Protein AF-A0A2D9E9E5-F1 (afdb_monomer)

Sequence (733 aa):
MRLILTALACLINITYVAQCDVYYVTSNASENGLGTQDSPFTLTKAFQEQTENLTIKIAIGNYEMSNSIEITANNLYIEGGYNSEDWSKNSQGGANTIITRTNCCYSTDINQNKFLSAFHAININGFEIHDLSIITENIGGTFWGHQATNYGIYLNGCLDYHIIRTSISTGNGGYGMDGYNGLDGQNGQSGQGGSGGSCNENTGGSGGNGGIGGNSGGAGGQGGYGVENGSYGSNGAGNYYGYSGSGGSGGGGGNGQNGGNGGQGNTGQNGYNGNIGQLGEYYVLGSQGAPGGSGQAGSGGGGGGGGGGQSGWLVLDGTGNGGGGGGGGGNGGNGGGGGTAGGGSFGIYATNNGNYEILDCKINSGEGGQGGQGGQGGQGGQGGQGGAGGTTCLSEVGRGGNGGWGGDGGDGGDGGDGQNGHSFDIVINGIGQDYEDFESLFEQPEVIIYNPACTHLDVIFSSADAYWFDLGEGAETEGLIIENQLATTYSSIGKKDIDKSPYIYNDLIRIICESEFIIQEANACNEFTWINDETYFESGEYEYHEYNEDICPTIYQLNLNIDCPDTWDCFNHECINPENGSGLYETLEDCQNNCNNCNSEYQSGYDAGIASVDITIDNQEAFAAGVASVQCPDCNDDCPGDLDGDYVVATSDLLIFLGQFGNLCDISGCEDADGDGICDDEDNCPFVYNIDQADQDDDGIGDACDGCLVDSDCDDGDPNTVDFCENGECVHY

Solvent-accessible surface area (backbone atoms only — not comparable to full-atom values): 37143 Å² total; per-residue (Å²): 136,86,90,80,90,83,87,83,88,78,87,80,91,71,88,78,76,86,62,60,48,67,35,27,27,33,74,84,38,46,95,82,35,79,21,39,86,94,33,22,14,27,68,72,52,50,53,72,69,56,51,62,42,26,36,37,45,27,22,48,36,69,40,81,31,61,60,57,45,56,53,86,42,36,38,28,39,38,34,35,12,20,40,79,88,78,62,30,39,42,56,29,56,77,46,46,15,30,40,36,23,48,64,84,50,72,47,64,51,99,83,66,49,38,30,42,41,36,32,37,35,62,65,37,41,41,35,36,41,31,37,34,32,39,33,31,46,48,36,49,78,47,95,85,25,48,42,15,27,28,27,26,34,35,38,34,46,29,30,50,32,38,39,30,49,28,36,28,41,21,17,27,10,0,31,21,48,61,19,52,64,22,53,62,19,57,58,14,33,51,13,34,51,13,35,50,20,27,68,73,37,83,48,43,3,47,32,6,51,33,5,58,37,59,26,51,16,10,31,16,3,35,15,4,47,32,47,97,64,22,32,53,11,37,47,15,34,50,37,104,75,13,58,40,4,48,33,6,76,51,32,53,15,31,53,15,31,54,18,51,61,21,54,63,19,51,63,20,52,56,25,47,80,41,49,66,47,60,89,72,56,76,82,41,62,16,35,50,13,35,52,16,32,52,15,33,43,3,30,11,1,0,0,0,0,0,0,0,1,23,61,59,97,79,78,59,33,10,6,0,3,0,0,0,0,0,0,0,0,0,17,24,1,31,24,2,31,27,0,29,17,3,4,27,4,22,13,34,39,35,25,59,52,58,58,69,47,78,41,58,27,47,41,39,37,19,54,31,6,50,28,6,48,36,6,49,33,6,50,33,5,48,35,6,49,34,6,50,26,9,70,44,57,64,93,58,17,8,32,16,5,31,16,6,30,16,6,31,15,6,32,15,6,31,15,5,31,16,14,50,21,54,57,28,18,30,29,52,72,40,46,71,39,81,46,87,43,81,63,60,53,74,74,42,68,56,40,37,31,35,60,57,43,39,52,76,40,69,29,35,37,38,22,97,68,50,92,58,62,44,66,50,91,51,54,45,72,65,89,59,79,56,99,45,31,40,43,28,28,28,72,51,71,45,69,33,39,37,35,44,85,96,46,71,43,72,62,69,41,55,26,38,52,62,60,47,78,47,80,42,82,46,77,34,66,64,61,44,72,47,98,82,78,47,76,44,70,66,55,45,81,46,77,48,76,50,78,48,102,78,50,60,38,41,33,38,37,35,46,34,42,53,65,60,78,97,59,79,57,74,60,95,88,42,47,46,39,85,92,75,77,50,68,48,64,102,48,49,68,65,61,50,66,64,66,71,69,89,81,74,92,80,88,77,89,84,82,88,75,83,80,68,85,74,80,79,77,87,76,87,83,92,83,90,85,88,90,84,90,87,85,88,84,90,87,88,82,92,82,94,87,85,90,76,93,78,84,85,85,82,79,96,84,81,92,74,90,84,79,88,81,88,88,91,75,86,82,62,100,62,60,50,75,48,71,49,82,51,39,44,93,77,37,33,27,47,75,37,67,49,76,79,63,50,44,81,54,73,72,68,41,13,53,76,41,43,63,56,70,76,44,61,88,58,64,94,85,54,58,88,48,88,55,44,77,61,93,88,45,68,54,89,132

Foldseek 3Di:
DDDDDDDDDDDDDDPDDDDAAEFEEEQPADCPFPRDLVGHHHPVVCLVPDEENYEYEYFQDEAEDAAARERDYAQYEYEYQAHSPFRWHKLALVSAQEYEHEQPHWDADPVRATETENYEYELYENYEAYRHEFEYAANDQDPVQFQYAYEDYEAANYENYEYAQYEFEYHEFYAWAAWAAWAAWAAWAEWAEWAFWDLQDQRWIAWTAFTDALATWWTWWTWWWFDAQWGWTCWIDADPAWDTWGTARQAATGEWAEWAEWAEWAEWAAWAQWAFDDAGDDTGFIAWTAWTAWTAWIHWTTWTTWWIAFYDPDTSTTTTIITTTTIHTIHTIHTIGTIAETYAWEHYRYHSYYDYYYYQYHFHTHFFHHTHAWHHWHAWHHWHHWHAIDDPPVVGIYTTHTTHTTHTTHTTHTTHTYHTYYYARDRYNRDGHNDDDDDPSNPDWIWIWHPLAFAPDWTKIATPPLPAKDFDPQWDFPDDDDPRITTTGGQAFAFIWIDRPPDIRGSSTGHHHDAAEAEEEEEDAAWDQDPVRDIDGAFDKDWDWADDPRGHIHIYIYRYHHDDDPDQDQDPNWGADRVPRDDDPVDCVVVPVPVPPPDDDDDDDDDDDDPDPPPPPPDDDDDDDDDDDDDDDDDDDDDDDDPDDDDDDDDPDDDDDDDDDDDPPPPDPAPQQCPLPDGLVRALQSNFRDVPQDQQCPLSHGPRQAQDRHDSVQDPSDSPDRWDDDPNHTDDD

Radius of gyration: 51.2 Å; Cα contacts (8 Å, |Δi|>4): 2427; chains: 1; bounding box: 118×60×166 Å

pLDDT: mean 73.43, std 21.4, range [22.44, 97.5]

Secondary structure (DSSP, 8-state):
---------------------EEEE-TT--TT--SSSSSPBPHHHHHHS--TT-EEEEESEEEEESS-EEE-SSS-EEEEEE-TTT--EE--TTS-EEEEE-TT--EE-TT--EEEEEEEEES-BS-EEESEEEEE----SSTTTTTPEEEEEEEES-BSEEEES-EEEPPPPPPPPPPPPPPPPPPPPPPPPPPPPPSSSS-PPPPPPPPPSSSPPPPPPPPPP-STT-PPPPPPPPBTTBPPPPPPSSSPPPPPPPPPPPPPPPPPPPPPPPBS--TTS--BPPPPPPPPPPPPPPPPPPPPPPPPPP-SSS---PPPPPPPPPPPPPPPPPPPPPPPPPPPEEEEEEES--SEEEES-EEE--PPPPPPPPPPPPPPPPPPPPPPPP-TTTTTSPPPPPPPPPPPPPPPPPPPPPPPPPEEEEEETTEEE--B--S-GGGSPPEEEESTT-SSSEEEEEETTGGG-B--TTEE-----BTTEEEEEESS-EEEEEEETTEEEEEEEEE----EEEEEEEEESS-EE-TTS-EE-S-EEEEEEEEETTEEEEEEEEEEEE---SS--EETTEEB-TTTS-BS-S-HHHHHHHSTT--S------------------S--------------------------------S-----------S--SS----SS-SSS-TTT-SSTTS--TT---SSSSSS-TTT-S-TT-TTS--S-TTS--EESSSSEE--

Structure (mmCIF, N/CA/C/O backbone):
data_AF-A0A2D9E9E5-F1
#
_entry.id   AF-A0A2D9E9E5-F1
#
loop_
_atom_site.group_PDB
_atom_site.id
_atom_site.type_symbol
_atom_site.label_atom_id
_atom_site.label_alt_id
_atom_site.label_comp_id
_atom_site.label_asym_id
_atom_site.label_entity_id
_atom_site.label_seq_id
_atom_site.pdbx_PDB_ins_code
_atom_site.Cartn_x
_atom_site.Cartn_y
_atom_site.Cartn_z
_atom_site.occupancy
_atom_site.B_iso_or_equiv
_atom_site.auth_seq_id
_atom_site.auth_comp_id
_atom_site.auth_asym_id
_atom_site.auth_atom_id
_atom_site.pdbx_PDB_model_num
ATOM 1 N N . MET A 1 1 ? 23.585 7.004 55.311 1.00 31.83 1 MET A N 1
ATOM 2 C CA . MET A 1 1 ? 24.129 6.937 53.932 1.00 31.83 1 MET A CA 1
ATOM 3 C C . MET A 1 1 ? 23.613 5.624 53.344 1.00 31.83 1 MET A C 1
ATOM 5 O O . MET A 1 1 ? 24.138 4.596 53.725 1.00 31.83 1 MET A O 1
ATOM 9 N N . ARG A 1 2 ? 22.377 5.560 52.830 1.00 28.72 2 ARG A N 1
ATOM 10 C CA . ARG A 1 2 ? 21.884 5.954 51.487 1.00 28.72 2 ARG A CA 1
ATOM 11 C C . ARG A 1 2 ? 22.515 5.124 50.340 1.00 28.72 2 ARG A C 1
ATOM 13 O O . ARG A 1 2 ? 23.730 5.195 50.187 1.00 28.72 2 ARG A O 1
ATOM 20 N N . LEU A 1 3 ? 21.623 4.515 49.533 1.00 27.69 3 LEU A N 1
ATOM 21 C CA . LEU A 1 3 ? 21.720 3.936 48.166 1.00 27.69 3 LEU A CA 1
ATOM 22 C C . LEU A 1 3 ? 22.034 2.426 47.986 1.00 27.69 3 LEU A C 1
ATOM 24 O O . LEU A 1 3 ? 23.015 1.966 48.552 1.00 27.69 3 LEU A O 1
ATOM 28 N N . ILE A 1 4 ? 21.365 1.628 47.123 1.00 28.64 4 ILE A N 1
ATOM 29 C CA . ILE A 1 4 ? 20.114 1.739 46.317 1.00 28.64 4 ILE A CA 1
ATOM 30 C C . ILE A 1 4 ? 19.798 0.360 45.657 1.00 28.64 4 ILE A C 1
ATOM 32 O O . ILE A 1 4 ? 20.730 -0.312 45.225 1.00 28.64 4 ILE A O 1
ATOM 36 N N . LEU A 1 5 ? 18.505 -0.009 45.586 1.00 28.89 5 LEU A N 1
ATOM 37 C CA . LEU A 1 5 ? 17.760 -0.752 44.533 1.00 28.89 5 LEU A CA 1
ATOM 38 C C . LEU A 1 5 ? 18.484 -1.701 43.538 1.00 28.89 5 LEU A C 1
ATOM 40 O O . LEU A 1 5 ? 19.348 -1.287 42.768 1.00 28.89 5 LEU A O 1
ATOM 44 N N . THR A 1 6 ? 17.945 -2.919 43.381 1.00 25.70 6 THR A N 1
ATOM 45 C CA . THR A 1 6 ? 17.481 -3.458 42.078 1.00 25.70 6 THR A CA 1
ATOM 46 C C . THR A 1 6 ? 16.578 -4.678 42.296 1.00 25.70 6 THR A C 1
ATOM 48 O O . THR A 1 6 ? 16.969 -5.646 42.943 1.00 25.70 6 THR A O 1
ATOM 51 N N . ALA A 1 7 ? 15.354 -4.572 41.778 1.00 26.97 7 ALA A N 1
ATOM 52 C CA . ALA A 1 7 ? 14.270 -5.541 41.843 1.00 26.97 7 ALA A CA 1
ATOM 53 C C . ALA A 1 7 ? 14.575 -6.825 41.056 1.00 26.97 7 ALA A C 1
ATOM 55 O O . ALA A 1 7 ? 15.127 -6.778 39.955 1.00 26.97 7 ALA A O 1
ATOM 56 N N . LEU A 1 8 ? 14.162 -7.961 41.618 1.00 26.59 8 LEU A N 1
ATOM 57 C CA . LEU A 1 8 ? 14.111 -9.259 40.957 1.00 26.59 8 LEU A CA 1
ATOM 58 C C . LEU A 1 8 ? 12.633 -9.674 40.889 1.00 26.59 8 LEU A C 1
ATOM 60 O O . LEU A 1 8 ? 12.138 -10.365 41.771 1.00 26.59 8 LEU A O 1
ATOM 64 N N . ALA A 1 9 ? 11.918 -9.205 39.868 1.00 28.53 9 ALA A N 1
ATOM 65 C CA . ALA A 1 9 ? 10.614 -9.752 39.513 1.00 28.53 9 ALA A CA 1
ATOM 66 C C . ALA A 1 9 ? 10.850 -11.043 38.718 1.00 28.53 9 ALA A C 1
ATOM 68 O O . ALA A 1 9 ? 11.430 -10.998 37.631 1.00 28.53 9 ALA A O 1
ATOM 69 N N . CYS A 1 10 ? 10.472 -12.198 39.273 1.00 24.55 10 CYS A N 1
ATOM 70 C CA . CYS A 1 10 ? 10.403 -13.440 38.509 1.00 24.55 10 CYS A CA 1
ATOM 71 C C . CYS A 1 10 ? 9.454 -14.469 39.151 1.00 24.55 10 CYS A C 1
ATOM 73 O O . CYS A 1 10 ? 9.794 -15.088 40.156 1.00 24.55 10 CYS A O 1
ATOM 75 N N . LEU A 1 11 ? 8.334 -14.679 38.450 1.00 30.98 11 LEU A N 1
ATOM 76 C CA . LEU A 1 11 ? 7.566 -15.921 38.291 1.00 30.98 11 LEU A CA 1
ATOM 77 C C . LEU A 1 11 ? 6.838 -16.501 39.513 1.00 30.98 11 LEU A C 1
ATOM 79 O O . LEU A 1 11 ? 7.327 -17.420 40.170 1.00 30.98 11 LEU A O 1
ATOM 83 N N . ILE A 1 12 ? 5.568 -16.113 39.644 1.00 27.91 12 ILE A N 1
ATOM 84 C CA . ILE A 1 12 ? 4.503 -17.030 40.059 1.00 27.91 12 ILE A CA 1
ATOM 85 C C . ILE A 1 12 ? 3.534 -17.142 38.874 1.00 27.91 12 ILE A C 1
ATOM 87 O O . ILE A 1 12 ? 2.956 -16.154 38.437 1.00 27.91 12 ILE A O 1
ATOM 91 N N . ASN A 1 13 ? 3.424 -18.348 38.311 1.00 33.28 13 ASN A N 1
ATOM 92 C CA . ASN A 1 13 ? 2.362 -18.707 37.373 1.00 33.28 13 ASN A CA 1
ATOM 93 C C . ASN A 1 13 ? 1.079 -18.886 38.185 1.00 33.28 13 ASN A C 1
ATOM 95 O O . ASN A 1 13 ? 0.866 -19.958 38.753 1.00 33.28 13 ASN A O 1
ATOM 99 N N . ILE A 1 14 ? 0.252 -17.848 38.233 1.00 29.39 14 ILE A N 1
ATOM 100 C CA . ILE A 1 14 ? -1.163 -17.978 38.569 1.00 29.39 14 ILE A CA 1
ATOM 101 C C . ILE A 1 14 ? -1.898 -18.039 37.232 1.00 29.39 14 ILE A C 1
ATOM 103 O O . ILE A 1 14 ? -1.732 -17.177 36.373 1.00 29.39 14 ILE A O 1
ATOM 107 N N . THR A 1 15 ? -2.637 -19.119 37.009 1.00 28.23 15 THR A N 1
ATOM 108 C CA . THR A 1 15 ? -3.608 -19.208 35.918 1.00 28.23 15 THR A CA 1
ATOM 109 C C . THR A 1 15 ? -4.726 -18.211 36.205 1.00 28.23 15 THR A C 1
ATOM 111 O O . THR A 1 15 ? -5.599 -18.507 37.015 1.00 28.23 15 THR A O 1
ATOM 114 N N . TYR A 1 16 ? -4.659 -17.037 35.577 1.00 33.91 16 TYR A N 1
ATOM 115 C CA . TYR A 1 16 ? -5.728 -16.041 35.581 1.00 33.91 16 TYR A CA 1
ATOM 116 C C . TYR A 1 16 ? -6.929 -16.573 34.790 1.00 33.91 16 TYR A C 1
ATOM 118 O O . TYR A 1 16 ? -6.786 -17.009 33.644 1.00 33.91 16 TYR A O 1
ATOM 126 N N . VAL A 1 17 ? -8.107 -16.542 35.409 1.00 32.53 17 VAL A N 1
ATOM 127 C CA . VAL A 1 17 ? -9.390 -16.542 34.697 1.00 32.53 17 VAL A CA 1
ATOM 128 C C . VAL A 1 17 ? -9.656 -15.085 34.304 1.00 32.53 17 VAL A C 1
ATOM 130 O O . VAL A 1 17 ? -9.368 -14.183 35.082 1.00 32.53 17 VAL A O 1
ATOM 133 N N . ALA A 1 18 ? -10.079 -14.871 33.058 1.00 33.50 18 ALA A N 1
ATOM 134 C CA . ALA A 1 18 ? -10.073 -13.590 32.356 1.00 33.50 18 ALA A CA 1
ATOM 135 C C . ALA A 1 18 ? -10.757 -12.444 33.126 1.00 33.50 18 ALA A C 1
ATOM 137 O O . ALA A 1 18 ? -11.973 -12.448 33.301 1.00 33.50 18 ALA A O 1
ATOM 138 N N . GLN A 1 19 ? -9.970 -11.438 33.510 1.00 40.06 19 GLN A N 1
ATOM 139 C CA . GLN A 1 19 ? -10.468 -10.104 33.827 1.00 40.06 19 GLN A CA 1
ATOM 140 C C . GLN A 1 19 ? -10.764 -9.393 32.499 1.00 40.06 19 GLN A C 1
ATOM 142 O O . GLN A 1 19 ? -9.934 -9.408 31.588 1.00 40.06 19 GLN A O 1
ATOM 147 N N . CYS A 1 20 ? -11.967 -8.833 32.353 1.00 52.66 20 CYS A N 1
ATOM 148 C CA . CYS A 1 20 ? -12.297 -7.952 31.234 1.00 52.66 20 CYS A CA 1
ATOM 149 C C . CYS A 1 20 ? -11.729 -6.566 31.547 1.00 52.66 20 CYS A C 1
ATOM 151 O O . CYS A 1 20 ? -12.440 -5.712 32.068 1.00 52.66 20 CYS A O 1
ATOM 153 N N . ASP A 1 21 ? -10.447 -6.346 31.264 1.00 72.31 21 ASP A N 1
ATOM 154 C CA . ASP A 1 21 ? -9.873 -5.008 31.388 1.00 72.31 21 ASP A CA 1
ATOM 155 C C . ASP A 1 21 ? -10.579 -4.062 30.402 1.00 72.31 21 ASP A C 1
ATOM 157 O O . ASP A 1 21 ? -10.918 -4.445 29.274 1.00 72.31 21 ASP A O 1
ATOM 161 N N . VAL A 1 22 ? -10.815 -2.817 30.821 1.00 83.31 22 VAL A N 1
ATOM 162 C CA . VAL A 1 22 ? -11.409 -1.776 29.977 1.00 83.31 22 VAL A CA 1
ATOM 163 C C . VAL A 1 22 ? -10.464 -0.590 29.904 1.00 83.31 22 VAL A C 1
ATOM 165 O O . VAL A 1 22 ? -10.146 0.020 30.921 1.00 83.31 22 VAL A O 1
ATOM 168 N N . TYR A 1 23 ? -10.048 -0.230 28.692 1.00 91.25 23 TYR A N 1
ATOM 169 C CA . TYR A 1 23 ? -9.314 1.001 28.428 1.00 91.25 23 TYR A CA 1
ATOM 170 C C . TYR A 1 23 ? -10.216 2.051 27.810 1.00 91.25 23 TYR A C 1
ATOM 172 O O . TYR A 1 23 ? -10.838 1.844 26.769 1.00 91.25 23 TYR A O 1
ATOM 180 N N . TYR A 1 24 ? -10.206 3.215 28.436 1.00 91.56 24 TYR A N 1
ATOM 181 C CA . TYR A 1 24 ? -10.897 4.409 27.994 1.00 91.56 24 TYR A CA 1
ATOM 182 C C . TYR A 1 24 ? -9.935 5.293 27.196 1.00 91.56 24 TYR A C 1
ATOM 184 O O . TYR A 1 24 ? -8.841 5.613 27.665 1.00 91.56 24 TYR A O 1
ATOM 192 N N . VAL A 1 25 ? -10.311 5.677 25.973 1.00 95.56 25 VAL A N 1
ATOM 193 C CA . VAL A 1 25 ? -9.451 6.427 25.039 1.00 95.56 25 VAL A CA 1
ATOM 194 C C . VAL A 1 25 ? -10.126 7.714 24.575 1.00 95.56 25 VAL A C 1
ATOM 196 O O . VAL A 1 25 ? -11.270 7.688 24.136 1.00 95.56 25 VAL A O 1
ATOM 199 N N . THR A 1 26 ? -9.406 8.840 24.603 1.00 94.81 26 THR A N 1
ATOM 200 C CA . THR A 1 26 ? -9.879 10.123 24.043 1.00 94.81 26 THR A CA 1
ATOM 201 C C . THR A 1 26 ? -8.781 10.855 23.270 1.00 94.81 26 THR A C 1
ATOM 203 O O . THR A 1 26 ? -7.588 10.695 23.541 1.00 94.81 26 THR A O 1
ATOM 206 N N . SER A 1 27 ? -9.158 11.683 22.290 1.00 91.44 27 SER A N 1
ATOM 207 C CA . SER A 1 27 ? -8.209 12.428 21.448 1.00 91.44 27 SER A CA 1
ATOM 208 C C . SER A 1 27 ? -7.442 13.510 22.217 1.00 91.44 27 SER A C 1
ATOM 210 O O . SER A 1 27 ? -6.390 13.954 21.765 1.00 91.44 27 SER A O 1
ATOM 212 N N . ASN A 1 28 ? -7.961 13.928 23.376 1.00 87.38 28 ASN A N 1
ATOM 213 C CA . ASN A 1 28 ? -7.371 14.964 24.231 1.00 87.38 28 ASN A CA 1
ATOM 214 C C . ASN A 1 28 ? -6.625 14.388 25.450 1.00 87.38 28 ASN A C 1
ATOM 216 O O . ASN A 1 28 ? -6.268 15.138 26.358 1.00 87.38 28 ASN A O 1
ATOM 220 N N . ALA A 1 29 ? -6.416 13.069 25.491 1.00 89.25 29 ALA A N 1
ATOM 221 C CA . ALA A 1 29 ? -5.783 12.390 26.612 1.00 89.25 29 ALA A CA 1
ATOM 222 C C . ALA A 1 29 ? -4.324 12.822 26.822 1.00 89.25 29 ALA A C 1
ATOM 224 O O . ALA A 1 29 ? -3.597 13.156 25.884 1.00 89.25 29 ALA A O 1
ATOM 225 N N . SER A 1 30 ? -3.878 12.745 28.075 1.00 85.56 30 SER A N 1
ATOM 226 C CA . SER A 1 30 ? -2.468 12.895 28.434 1.00 85.56 30 SER A CA 1
ATOM 227 C C . SER A 1 30 ? -1.677 11.644 28.044 1.00 85.56 30 SER A C 1
ATOM 229 O O . SER A 1 30 ? -2.156 10.521 28.197 1.00 85.56 30 SER A O 1
ATOM 231 N N . GLU A 1 31 ? -0.416 11.805 27.634 1.00 83.44 31 GLU A N 1
ATOM 232 C CA . GLU A 1 31 ? 0.503 10.670 27.433 1.00 83.44 31 GLU A CA 1
ATOM 233 C C . GLU A 1 31 ? 0.717 9.857 28.731 1.00 83.44 31 GLU A C 1
ATOM 235 O O . GLU A 1 31 ? 1.024 8.664 28.693 1.00 83.44 31 GLU A O 1
ATOM 240 N N . ASN A 1 32 ? 0.476 10.475 29.892 1.00 80.62 32 ASN A N 1
ATOM 241 C CA . ASN A 1 32 ? 0.545 9.834 31.207 1.00 80.62 32 ASN A CA 1
ATOM 242 C C . ASN A 1 32 ? -0.816 9.334 31.724 1.00 80.62 32 ASN A C 1
ATOM 244 O O . ASN A 1 32 ? -0.910 9.032 32.909 1.00 80.62 32 ASN A O 1
ATOM 248 N N . GLY A 1 33 ? -1.855 9.264 30.880 1.00 80.25 33 GLY A N 1
ATOM 249 C CA . GLY A 1 33 ? -3.152 8.690 31.268 1.00 80.25 33 GLY A CA 1
ATOM 250 C C . GLY A 1 33 ? -3.003 7.276 31.836 1.00 80.25 33 GLY A C 1
ATOM 251 O O . GLY A 1 33 ? -1.999 6.621 31.545 1.00 80.25 33 GLY A O 1
ATOM 252 N N . LEU A 1 34 ? -3.965 6.828 32.642 1.00 80.38 34 LEU A N 1
ATOM 253 C CA . LEU A 1 34 ? -3.979 5.508 33.293 1.00 80.38 34 LEU A CA 1
ATOM 254 C C . LEU A 1 34 ? -4.945 4.510 32.630 1.00 80.38 34 LEU A C 1
ATOM 256 O O . LEU A 1 34 ? -4.982 3.356 33.031 1.00 80.38 34 LEU A O 1
ATOM 260 N N . GLY A 1 35 ? -5.716 4.947 31.631 1.00 81.81 35 GLY A N 1
ATOM 261 C CA . GLY A 1 35 ? -6.678 4.113 30.911 1.00 81.81 35 GLY A CA 1
ATOM 262 C C . GLY A 1 35 ? -8.062 4.045 31.557 1.00 81.81 35 GLY A C 1
ATOM 263 O O . GLY A 1 35 ? -8.907 3.315 31.053 1.00 81.81 35 GLY A O 1
ATOM 264 N N . THR A 1 36 ? -8.316 4.813 32.622 1.00 84.94 36 THR A N 1
ATOM 265 C CA . THR A 1 36 ? -9.614 4.899 33.319 1.00 84.94 36 THR A CA 1
ATOM 266 C C . THR A 1 36 ? -10.511 5.989 32.722 1.00 84.94 36 THR A C 1
ATOM 268 O O . THR A 1 36 ? -10.037 6.819 31.946 1.00 84.94 36 THR A O 1
ATOM 271 N N . GLN A 1 37 ? -11.794 6.033 33.102 1.00 84.50 37 GLN A N 1
ATOM 272 C CA . GLN A 1 37 ? -12.724 7.083 32.654 1.00 84.50 37 GLN A CA 1
ATOM 273 C C . GLN A 1 37 ? -12.221 8.500 32.984 1.00 84.50 37 GLN A C 1
ATOM 275 O O . GLN A 1 37 ? -12.270 9.379 32.123 1.00 84.50 37 GLN A O 1
ATOM 280 N N . ASP A 1 38 ? -11.669 8.695 34.188 1.00 82.75 38 ASP A N 1
ATOM 281 C CA . ASP A 1 38 ? -11.130 9.982 34.658 1.00 82.75 38 ASP A CA 1
ATOM 282 C C . ASP A 1 38 ? -9.725 10.297 34.121 1.00 82.75 38 ASP A C 1
ATOM 284 O O . ASP A 1 38 ? -9.292 11.451 34.088 1.00 82.75 38 ASP A O 1
ATOM 288 N N . SER A 1 39 ? -8.978 9.268 33.713 1.00 84.06 39 SER A N 1
ATOM 289 C CA . SER A 1 39 ? -7.605 9.385 33.215 1.00 84.06 39 SER A CA 1
ATOM 290 C C . SER A 1 39 ? -7.411 8.541 31.951 1.00 84.06 39 SER A C 1
ATOM 292 O O . SER A 1 39 ? -6.643 7.572 31.958 1.00 84.06 39 SER A O 1
ATOM 294 N N . PRO A 1 40 ? -8.092 8.887 30.846 1.00 91.69 40 PRO A N 1
ATOM 295 C CA . PRO A 1 40 ? -8.099 8.073 29.638 1.00 91.69 40 PRO A CA 1
ATOM 296 C C . PRO A 1 40 ? -6.729 8.041 28.951 1.00 91.69 40 PRO A C 1
ATOM 298 O O . PRO A 1 40 ? -5.913 8.960 29.073 1.00 91.69 40 PRO A O 1
ATOM 301 N N . PHE A 1 41 ? -6.478 6.981 28.187 1.00 93.81 41 PHE A N 1
ATOM 302 C CA . PHE A 1 41 ? -5.295 6.838 27.347 1.00 93.81 41 PHE A CA 1
ATOM 303 C C . PHE A 1 41 ? -5.402 7.631 26.040 1.00 93.81 41 PHE A C 1
ATOM 305 O O . PHE A 1 41 ? -6.482 7.902 25.511 1.00 93.81 41 PHE A O 1
ATOM 312 N N . THR A 1 42 ? -4.239 7.948 25.462 1.00 94.62 42 THR A N 1
ATOM 313 C CA . THR A 1 42 ? -4.159 8.250 24.027 1.00 94.62 42 THR A CA 1
ATOM 314 C C . THR A 1 42 ? -4.321 6.956 23.229 1.00 94.62 42 THR A C 1
ATOM 316 O O . THR A 1 42 ? -3.946 5.881 23.699 1.00 94.62 42 THR A O 1
ATOM 319 N N . LEU A 1 43 ? -4.807 7.056 21.990 1.00 94.12 43 LEU A N 1
ATOM 320 C CA . LEU A 1 43 ? -4.999 5.889 21.120 1.00 94.12 43 LEU A CA 1
ATOM 321 C C . LEU A 1 43 ? -3.711 5.067 20.960 1.00 94.12 43 LEU A C 1
ATOM 323 O O . LEU A 1 43 ? -3.716 3.855 21.134 1.00 94.12 43 LEU A O 1
ATOM 327 N N . THR A 1 44 ? -2.580 5.734 20.717 1.00 91.94 44 THR A N 1
ATOM 328 C CA . THR A 1 44 ? -1.270 5.077 20.601 1.00 91.94 44 THR A CA 1
ATOM 329 C C . THR A 1 44 ? -0.900 4.297 21.860 1.00 91.94 44 THR A C 1
ATOM 331 O O . THR A 1 44 ? -0.388 3.187 21.751 1.00 91.94 44 THR A O 1
ATOM 334 N N . LYS A 1 45 ? -1.146 4.865 23.046 1.00 92.19 45 LYS A N 1
ATOM 335 C CA . LYS A 1 45 ? -0.788 4.226 24.314 1.00 92.19 45 LYS A CA 1
ATOM 336 C C . LYS A 1 45 ? -1.644 2.989 24.586 1.00 92.19 45 LYS A C 1
ATOM 338 O O . LYS A 1 45 ? -1.086 1.952 24.922 1.00 92.19 45 LYS A O 1
ATOM 343 N N . ALA A 1 46 ? -2.952 3.063 24.334 1.00 93.88 46 ALA A N 1
ATOM 344 C CA . ALA A 1 46 ? -3.857 1.925 24.511 1.00 93.88 46 ALA A CA 1
ATOM 345 C C . ALA A 1 46 ? -3.414 0.693 23.699 1.00 93.88 46 ALA A C 1
ATOM 347 O O . ALA A 1 46 ? -3.421 -0.421 24.210 1.00 93.88 46 ALA A O 1
ATOM 348 N N . PHE A 1 47 ? -2.942 0.892 22.463 1.00 94.25 47 PHE A N 1
ATOM 349 C CA . PHE A 1 47 ? -2.413 -0.201 21.637 1.00 94.25 47 PHE A CA 1
ATOM 350 C C . PHE A 1 47 ? -0.962 -0.592 21.963 1.00 94.25 47 PHE A C 1
ATOM 352 O O . PHE A 1 47 ? -0.521 -1.670 21.576 1.00 94.25 47 PHE A O 1
ATOM 359 N N . GLN A 1 48 ? -0.199 0.234 22.679 1.00 92.50 48 GLN A N 1
ATOM 360 C CA . GLN A 1 48 ? 1.124 -0.153 23.185 1.00 92.50 48 GLN A CA 1
ATOM 361 C C . GLN A 1 48 ? 1.038 -1.012 24.449 1.00 92.50 48 GLN A C 1
ATOM 363 O O . GLN A 1 48 ? 1.898 -1.867 24.651 1.00 92.50 48 GLN A O 1
ATOM 368 N N . GLU A 1 49 ? 0.018 -0.782 25.276 1.00 89.94 49 GLU A N 1
ATOM 369 C CA . GLU A 1 49 ? -0.185 -1.456 26.564 1.00 89.94 49 GLU A CA 1
ATOM 370 C C . GLU A 1 49 ? -1.248 -2.568 26.498 1.00 89.94 49 GLU A C 1
ATOM 372 O O . GLU A 1 49 ? -1.610 -3.126 27.524 1.00 89.94 49 GLU A O 1
ATOM 377 N N . GLN A 1 50 ? -1.725 -2.925 25.298 1.00 90.31 50 GLN A N 1
ATOM 378 C CA . GLN A 1 50 ? -2.776 -3.931 25.113 1.00 90.31 50 GLN A CA 1
ATOM 379 C C . GLN A 1 50 ? -2.436 -5.296 25.744 1.00 90.31 50 GLN A C 1
ATOM 381 O O . GLN A 1 50 ? -1.334 -5.829 25.574 1.00 90.31 50 GLN A O 1
ATOM 386 N N . THR A 1 51 ? -3.427 -5.888 26.408 1.00 87.81 51 THR A N 1
ATOM 387 C CA . THR A 1 51 ? -3.406 -7.229 27.008 1.00 87.81 51 THR A CA 1
ATOM 388 C C . THR A 1 51 ? -4.460 -8.127 26.348 1.00 87.81 51 THR A C 1
ATOM 390 O O . THR A 1 51 ? -5.268 -7.668 25.539 1.00 87.81 51 THR A O 1
ATOM 393 N N . GLU A 1 52 ? -4.420 -9.435 26.616 1.00 85.75 52 GLU A N 1
ATOM 394 C CA . GLU A 1 52 ? -5.449 -10.355 26.109 1.00 85.75 52 GLU A CA 1
ATOM 395 C C . GLU A 1 52 ? -6.781 -10.153 26.847 1.00 85.75 52 GLU A C 1
ATOM 397 O O . GLU A 1 52 ? -6.780 -9.908 28.048 1.00 85.75 52 GLU A O 1
ATOM 402 N N . ASN A 1 53 ? -7.912 -10.343 26.155 1.00 81.38 53 ASN A N 1
ATOM 403 C CA . ASN A 1 53 ? -9.273 -10.162 26.702 1.00 81.38 53 ASN A CA 1
ATOM 404 C C . ASN A 1 53 ? -9.611 -8.712 27.109 1.00 81.38 53 ASN A C 1
ATOM 406 O O . ASN A 1 53 ? -10.427 -8.479 27.998 1.00 81.38 53 ASN A O 1
ATOM 410 N N . LEU A 1 54 ? -8.999 -7.739 26.437 1.00 84.75 54 LEU A N 1
ATOM 411 C CA . LEU A 1 54 ? -9.155 -6.312 26.702 1.00 84.75 54 LEU A CA 1
ATOM 412 C C . LEU A 1 54 ? -10.284 -5.693 25.857 1.00 84.75 54 LEU A C 1
ATOM 414 O O . LEU A 1 54 ? -10.437 -5.992 24.669 1.00 84.75 54 LEU A O 1
ATOM 418 N N . THR A 1 55 ? -11.036 -4.767 26.450 1.00 87.62 55 THR A N 1
ATOM 419 C CA . THR A 1 55 ? -11.992 -3.901 25.745 1.00 87.62 55 THR A CA 1
ATOM 420 C C . THR A 1 55 ? -11.450 -2.476 25.680 1.00 87.62 55 THR A C 1
ATOM 422 O O . THR A 1 55 ? -11.135 -1.880 26.702 1.00 87.62 55 THR A O 1
ATOM 425 N N . ILE A 1 56 ? -11.348 -1.898 24.487 1.00 92.38 56 ILE A N 1
ATOM 426 C CA . ILE A 1 56 ? -10.905 -0.522 24.261 1.00 92.38 56 ILE A CA 1
ATOM 427 C C . ILE A 1 56 ? -12.110 0.304 23.807 1.00 92.38 56 ILE A C 1
ATOM 429 O O . ILE A 1 56 ? -12.556 0.187 22.665 1.00 92.38 56 ILE A O 1
ATOM 433 N N . LYS A 1 57 ? -12.600 1.171 24.695 1.00 91.38 57 LYS A N 1
ATOM 434 C CA . LYS A 1 57 ? -13.687 2.123 24.447 1.00 91.38 57 LYS A CA 1
ATOM 435 C C . LYS A 1 57 ? -13.097 3.455 23.990 1.00 91.38 57 LYS A C 1
ATOM 437 O O . LYS A 1 57 ? -12.359 4.111 24.729 1.00 91.38 57 LYS A O 1
ATOM 442 N N . ILE A 1 58 ? -13.404 3.867 22.765 1.00 94.12 58 ILE A N 1
ATOM 443 C CA . ILE A 1 58 ? -12.825 5.052 22.131 1.00 94.12 58 ILE A CA 1
ATOM 444 C C . ILE A 1 58 ? -13.883 6.140 21.992 1.00 94.12 58 ILE A C 1
ATOM 446 O O . ILE A 1 58 ? -14.879 5.992 21.277 1.00 94.12 58 ILE A O 1
ATOM 450 N N . ALA A 1 59 ? -13.619 7.276 22.630 1.00 93.50 59 ALA A N 1
ATOM 451 C CA . ALA A 1 59 ? -14.494 8.426 22.571 1.00 93.50 59 ALA A CA 1
ATOM 452 C C . ALA A 1 59 ? -14.587 9.016 21.156 1.00 93.50 59 ALA A C 1
ATOM 454 O O . ALA A 1 59 ? -13.631 8.976 20.374 1.00 93.50 59 ALA A O 1
ATOM 455 N N . ILE A 1 60 ? -15.729 9.618 20.849 1.00 91.69 60 ILE A N 1
ATOM 456 C CA . ILE A 1 60 ? -15.995 10.366 19.624 1.00 91.69 60 ILE A CA 1
ATOM 457 C C . ILE A 1 60 ? -14.957 11.481 19.502 1.00 91.69 60 ILE A C 1
ATOM 459 O O . ILE A 1 60 ? -14.727 12.260 20.427 1.00 91.69 60 ILE A O 1
ATOM 463 N N . GLY A 1 61 ? -14.316 11.569 18.342 1.00 92.12 61 GLY A N 1
ATOM 464 C CA . GLY A 1 61 ? -13.220 12.503 18.133 1.00 92.12 61 GLY A CA 1
ATOM 465 C C . GLY A 1 61 ? -12.407 12.179 16.890 1.00 92.12 61 GLY A C 1
ATOM 466 O O . GLY A 1 61 ? -12.653 11.191 16.200 1.00 92.12 61 GLY A O 1
ATOM 467 N N . ASN A 1 62 ? -11.421 13.031 16.612 1.00 93.06 62 ASN A N 1
ATOM 468 C CA . ASN A 1 62 ? -10.476 12.831 15.518 1.00 93.06 62 ASN A CA 1
ATOM 469 C C . ASN A 1 62 ? -9.125 12.399 16.084 1.00 93.06 62 ASN A C 1
ATOM 471 O O . ASN A 1 62 ? -8.528 13.108 16.894 1.00 93.06 62 ASN A O 1
ATOM 475 N N . TYR A 1 63 ? -8.631 11.263 15.611 1.00 95.12 63 TYR A N 1
ATOM 476 C CA . TYR A 1 63 ? -7.381 10.652 16.029 1.00 95.12 63 TYR A CA 1
ATOM 477 C C . TYR A 1 63 ? -6.453 10.566 14.827 1.00 95.12 63 TYR A C 1
ATOM 479 O O . TYR A 1 63 ? -6.670 9.773 13.912 1.00 95.12 63 TYR A O 1
ATOM 487 N N . GLU A 1 64 ? -5.409 11.386 14.814 1.00 93.12 64 GLU A N 1
ATOM 488 C CA . GLU A 1 64 ? -4.392 11.334 13.768 1.00 93.12 64 GLU A CA 1
ATOM 489 C C . GLU A 1 64 ? -3.227 10.444 14.189 1.00 93.12 64 GLU A C 1
ATOM 491 O O . GLU A 1 64 ? -2.674 10.579 15.282 1.00 93.12 64 GLU A O 1
ATOM 496 N N . MET A 1 65 ? -2.814 9.550 13.293 1.00 91.06 65 MET A N 1
ATOM 497 C CA . MET A 1 65 ? -1.744 8.599 13.560 1.00 91.06 65 MET A CA 1
ATOM 498 C C . MET A 1 65 ? -0.694 8.604 12.467 1.00 91.06 65 MET A C 1
ATOM 500 O O . MET A 1 65 ? -0.978 8.463 11.275 1.00 91.06 65 MET A O 1
ATOM 504 N N . SER A 1 66 ? 0.555 8.704 12.911 1.00 90.44 66 SER A N 1
ATOM 505 C CA . SER A 1 66 ? 1.731 8.622 12.046 1.00 90.44 66 SER A CA 1
ATOM 506 C C . SER A 1 66 ? 2.239 7.195 11.856 1.00 90.44 66 SER A C 1
ATOM 508 O O . SER A 1 66 ? 2.997 6.963 10.924 1.00 90.44 66 SER A O 1
ATOM 510 N N . ASN A 1 67 ? 1.819 6.237 12.683 1.00 90.25 67 ASN A N 1
ATOM 511 C CA . ASN A 1 67 ? 2.174 4.821 12.567 1.00 90.25 67 ASN A CA 1
ATOM 512 C C . ASN A 1 67 ? 0.904 3.972 12.454 1.00 90.25 67 ASN A C 1
ATOM 514 O O . ASN A 1 67 ? -0.193 4.460 12.721 1.00 90.25 67 ASN A O 1
ATOM 518 N N . SER A 1 68 ? 1.058 2.724 12.020 1.00 92.44 68 SER A N 1
ATOM 519 C CA . SER A 1 68 ? -0.033 1.749 12.027 1.00 92.44 68 SER A CA 1
ATOM 520 C C . SER A 1 68 ? -0.439 1.418 13.468 1.00 92.44 68 SER A C 1
ATOM 522 O O . SER A 1 68 ? 0.424 1.355 14.346 1.00 92.44 68 SER A O 1
ATOM 524 N N . ILE A 1 69 ? -1.733 1.198 13.706 1.00 94.88 69 ILE A N 1
ATOM 525 C CA . ILE A 1 69 ? -2.206 0.498 14.902 1.00 94.88 69 ILE A CA 1
ATOM 526 C C . ILE A 1 69 ? -1.890 -0.975 14.707 1.00 94.88 69 ILE A C 1
ATOM 528 O O . ILE A 1 69 ? -2.427 -1.617 13.804 1.00 94.88 69 ILE A O 1
ATOM 532 N N . GLU A 1 70 ? -1.016 -1.494 15.554 1.00 95.12 70 GLU A N 1
ATOM 533 C CA . GLU A 1 70 ? -0.675 -2.908 15.584 1.00 95.12 70 GLU A CA 1
ATOM 534 C C . GLU A 1 70 ? -1.570 -3.594 16.622 1.00 95.12 70 GLU A C 1
ATOM 536 O O . GLU A 1 70 ? -1.546 -3.232 17.797 1.00 95.12 70 GLU A O 1
ATOM 541 N N . ILE A 1 71 ? -2.364 -4.575 16.198 1.00 95.88 71 ILE A N 1
ATOM 542 C CA . ILE A 1 71 ? -3.072 -5.476 17.111 1.00 95.88 71 ILE A CA 1
ATOM 543 C C . ILE A 1 71 ? -2.123 -6.637 17.397 1.00 95.88 71 ILE A C 1
ATOM 545 O O . ILE A 1 71 ? -1.711 -7.354 16.483 1.00 95.88 71 ILE A O 1
ATOM 549 N N . THR A 1 72 ? -1.744 -6.793 18.661 1.00 95.25 72 THR A N 1
ATOM 550 C CA . THR A 1 72 ? -0.748 -7.773 19.112 1.00 95.25 72 THR A CA 1
ATOM 551 C C . THR A 1 72 ? -1.270 -8.724 20.184 1.00 95.25 72 THR A C 1
ATOM 553 O O . THR A 1 72 ? -0.587 -9.701 20.486 1.00 95.25 72 THR A O 1
ATOM 556 N N . ALA A 1 73 ? -2.446 -8.458 20.754 1.00 92.38 73 ALA A N 1
ATOM 557 C CA . ALA A 1 73 ? -3.101 -9.301 21.748 1.00 92.38 73 ALA A CA 1
ATOM 558 C C . ALA A 1 73 ? -4.340 -10.005 21.173 1.00 92.38 73 ALA A C 1
ATOM 560 O O . ALA A 1 73 ? -5.002 -9.489 20.272 1.00 92.38 73 ALA A O 1
ATOM 561 N N . ASN A 1 74 ? -4.639 -11.194 21.700 1.00 90.38 74 ASN A N 1
ATOM 562 C CA . ASN A 1 74 ? -5.838 -11.955 21.350 1.00 90.38 74 ASN A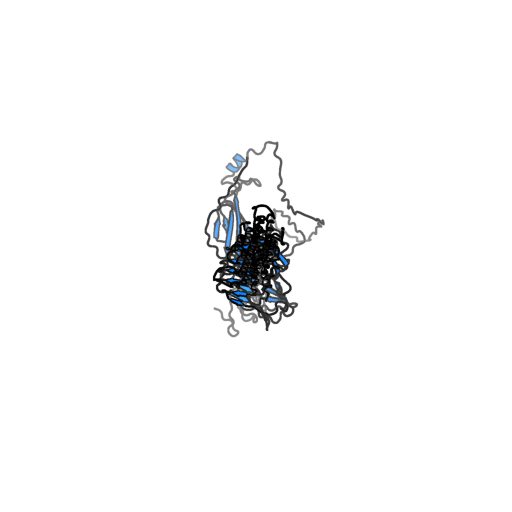 CA 1
ATOM 563 C C . ASN A 1 74 ? -7.064 -11.437 22.112 1.00 90.38 74 ASN A C 1
ATOM 565 O O . ASN A 1 74 ? -6.926 -10.860 23.191 1.00 90.38 74 ASN A O 1
ATOM 569 N N . ASN A 1 75 ? -8.260 -11.732 21.600 1.00 88.50 75 ASN A N 1
ATOM 570 C CA . ASN A 1 75 ? -9.524 -11.425 22.278 1.00 88.50 75 ASN A CA 1
ATOM 571 C C . ASN A 1 75 ? -9.695 -9.922 22.571 1.00 88.50 75 ASN A C 1
ATOM 573 O O . ASN A 1 75 ? -10.099 -9.545 23.668 1.00 88.50 75 ASN A O 1
ATOM 577 N N . LEU A 1 76 ? -9.314 -9.069 21.615 1.00 92.00 76 LEU A N 1
ATOM 578 C CA . LEU A 1 76 ? -9.350 -7.614 21.758 1.00 92.00 76 LEU A CA 1
ATOM 579 C C . LEU A 1 76 ? -10.634 -7.039 21.159 1.00 92.00 76 LEU A C 1
ATOM 581 O O . LEU A 1 76 ? -10.937 -7.298 20.000 1.00 92.00 76 LEU A O 1
ATOM 585 N N . TYR A 1 77 ? -11.329 -6.182 21.896 1.00 90.25 77 TYR A N 1
ATOM 586 C CA . TYR A 1 77 ? -12.579 -5.571 21.446 1.00 90.25 77 TYR A CA 1
ATOM 587 C C . TYR A 1 77 ? -12.400 -4.064 21.342 1.00 90.25 77 TYR A C 1
ATOM 589 O O . TYR A 1 77 ? -12.183 -3.401 22.351 1.00 90.25 77 TYR A O 1
ATOM 597 N N . ILE A 1 78 ? -12.437 -3.520 20.128 1.00 93.62 78 ILE A N 1
ATOM 598 C CA . ILE A 1 78 ? -12.134 -2.114 19.853 1.00 93.62 78 ILE A CA 1
ATOM 599 C C . ILE A 1 78 ? -13.417 -1.429 19.398 1.00 93.62 78 ILE A C 1
ATOM 601 O O . ILE A 1 78 ? -13.940 -1.753 18.334 1.00 93.62 78 ILE A O 1
ATOM 605 N N . GLU A 1 79 ? -13.903 -0.462 20.168 1.00 89.94 79 GLU A N 1
ATOM 606 C CA . GLU A 1 79 ? -15.250 0.078 19.988 1.00 89.94 79 GLU A CA 1
ATOM 607 C C . GLU A 1 79 ? -15.263 1.609 20.049 1.00 89.94 79 GLU A C 1
ATOM 609 O O . GLU A 1 79 ? -14.745 2.217 20.985 1.00 89.94 79 GLU A O 1
ATOM 614 N N . GLY A 1 80 ? -15.828 2.241 19.019 1.00 91.31 80 GLY A N 1
ATOM 615 C CA . GLY A 1 80 ? -16.025 3.688 18.942 1.00 91.31 80 GLY A CA 1
ATOM 616 C C . GLY A 1 80 ? -17.398 4.157 19.426 1.00 91.31 80 GLY A C 1
ATOM 617 O O . GLY A 1 80 ? -18.230 3.375 19.878 1.00 91.31 80 GLY A O 1
ATOM 618 N N . GLY A 1 81 ? -17.644 5.462 19.292 1.00 88.75 81 GLY A N 1
ATOM 619 C CA . GLY A 1 81 ? -18.963 6.055 19.533 1.00 88.75 81 GLY A CA 1
ATOM 620 C C . GLY A 1 81 ? -19.241 6.472 20.978 1.00 88.75 81 GLY A C 1
ATOM 621 O O . GLY A 1 81 ? -20.387 6.771 21.301 1.00 88.75 81 GLY A O 1
ATOM 622 N N . TYR A 1 82 ? -18.230 6.526 21.850 1.00 89.50 82 TYR A N 1
ATOM 623 C CA . TYR A 1 82 ? -18.421 6.935 23.246 1.00 89.50 82 TYR A CA 1
ATOM 624 C C . TYR A 1 82 ? -18.351 8.454 23.444 1.00 89.50 82 TYR A C 1
ATOM 626 O O . TYR A 1 82 ? -17.496 9.133 22.881 1.00 89.50 82 TYR A O 1
ATOM 634 N N . ASN A 1 83 ? -19.203 9.024 24.284 1.00 88.50 83 ASN A N 1
ATOM 635 C CA . ASN A 1 83 ? -19.045 10.405 24.731 1.00 88.50 83 ASN A CA 1
ATOM 636 C C . ASN A 1 83 ? -17.922 10.485 25.784 1.00 88.50 83 ASN A C 1
ATOM 638 O O . ASN A 1 83 ? -17.886 9.700 26.719 1.00 88.50 83 ASN A O 1
ATOM 642 N N . SER A 1 84 ? -16.983 11.422 25.644 1.00 89.25 84 SER A N 1
ATOM 643 C CA . SER A 1 84 ? -15.852 11.540 26.576 1.00 89.25 84 SER A CA 1
ATOM 644 C C . SER A 1 84 ? -16.211 12.102 27.955 1.00 89.25 84 SER A C 1
ATOM 646 O O . SER A 1 84 ? -15.360 12.073 28.837 1.00 89.25 84 SER A O 1
ATOM 648 N N . GLU A 1 85 ? -17.397 12.693 28.120 1.00 86.94 85 GLU A N 1
ATOM 649 C CA . GLU A 1 85 ? -17.831 13.282 29.395 1.00 86.94 85 GLU A CA 1
ATOM 650 C C . GLU A 1 85 ? -18.527 12.259 30.297 1.00 86.94 85 GLU A C 1
ATOM 652 O O . GLU A 1 85 ? -18.269 12.236 31.495 1.00 86.94 85 GLU A O 1
ATOM 657 N N . ASP A 1 86 ? -19.393 11.419 29.726 1.00 85.50 86 ASP A N 1
ATOM 658 C CA . ASP A 1 86 ? -20.243 10.481 30.472 1.00 85.50 86 ASP A CA 1
ATOM 659 C C . ASP A 1 86 ? -20.094 9.017 30.023 1.00 85.50 86 ASP A C 1
ATOM 661 O O . ASP A 1 86 ? -20.771 8.141 30.553 1.00 85.50 86 ASP A O 1
ATOM 665 N N . TRP A 1 87 ? -19.234 8.743 29.034 1.00 85.38 87 TRP A N 1
ATOM 666 C CA . TRP A 1 87 ? -18.996 7.415 28.457 1.00 85.38 87 TRP A CA 1
ATOM 667 C C . TRP A 1 87 ? -20.265 6.680 28.004 1.00 85.38 87 TRP A C 1
ATOM 669 O O . TRP A 1 87 ? -20.274 5.454 27.868 1.00 85.38 87 TRP A O 1
ATOM 679 N N . SER A 1 88 ? -21.318 7.434 27.680 1.00 85.38 88 SER A N 1
ATOM 680 C CA . SER A 1 88 ? -22.491 6.917 26.980 1.00 85.38 88 SER A CA 1
ATOM 681 C C . SER A 1 88 ? -22.138 6.557 25.535 1.00 85.38 88 SER A C 1
ATOM 683 O O . SER A 1 88 ? -21.325 7.230 24.892 1.00 85.38 88 SER A O 1
ATOM 685 N N . LYS A 1 89 ? -22.731 5.479 25.011 1.00 85.75 89 LYS A N 1
ATOM 686 C CA . LYS A 1 89 ? -22.499 5.016 23.636 1.00 85.75 89 LYS A CA 1
ATOM 687 C C . LYS A 1 89 ? -23.558 5.586 22.695 1.00 85.75 89 LYS A C 1
ATOM 689 O O . LYS A 1 89 ? -24.745 5.459 22.973 1.00 85.75 89 LYS A O 1
ATOM 694 N N . ASN A 1 90 ? -23.144 6.178 21.577 1.00 81.69 90 ASN A N 1
ATOM 695 C CA . ASN A 1 90 ? -24.030 6.753 20.562 1.00 81.69 90 ASN A CA 1
ATOM 696 C C . ASN A 1 90 ? -23.925 5.979 19.233 1.00 81.69 90 ASN A C 1
ATOM 698 O O . ASN A 1 90 ? -22.825 5.733 18.742 1.00 81.69 90 ASN A O 1
ATOM 702 N N . SER A 1 91 ? -25.071 5.625 18.643 1.00 70.44 91 SER A N 1
ATOM 703 C CA . SER A 1 91 ? -25.183 4.886 17.374 1.00 70.44 91 SER A CA 1
ATOM 704 C C . SER A 1 91 ? -25.275 5.755 16.105 1.00 70.44 91 SER A C 1
ATOM 706 O O . SER A 1 91 ? -25.403 5.221 15.005 1.00 70.44 91 SER A O 1
ATOM 708 N N . GLN A 1 92 ? -25.283 7.089 16.202 1.00 68.00 92 GLN A N 1
ATOM 709 C CA . GLN A 1 92 ? -25.385 7.968 15.029 1.00 68.00 92 GLN A CA 1
ATOM 710 C C . GLN A 1 92 ? -24.160 7.816 14.118 1.00 68.00 92 GLN A C 1
ATOM 712 O O . GLN A 1 92 ? -23.042 8.090 14.546 1.00 68.00 92 GLN A O 1
ATOM 717 N N . GLY A 1 93 ? -24.363 7.611 12.811 1.00 52.41 93 GLY A N 1
ATOM 718 C CA . GLY A 1 93 ? -23.292 7.685 11.795 1.00 52.41 93 GLY A CA 1
ATOM 719 C C . GLY A 1 93 ? -22.622 9.061 11.609 1.00 52.41 93 GLY A C 1
ATOM 720 O O . GLY A 1 93 ? -21.909 9.281 10.628 1.00 52.41 93 GLY A O 1
ATOM 721 N N . GLY A 1 94 ? -22.877 10.015 12.511 1.00 47.16 94 GLY A N 1
ATOM 722 C CA . GLY A 1 94 ? -22.175 11.296 12.645 1.00 47.16 94 GLY A CA 1
ATOM 723 C C . GLY A 1 94 ? -21.424 11.469 13.975 1.00 47.16 94 GLY A C 1
ATOM 724 O O . GLY A 1 94 ? -20.609 12.387 14.083 1.00 47.16 94 GLY A O 1
ATOM 725 N N . ALA A 1 95 ? -21.646 10.591 14.958 1.00 54.69 95 ALA A N 1
ATOM 726 C CA . ALA A 1 95 ? -20.897 10.483 16.209 1.00 54.69 95 ALA A CA 1
ATOM 727 C C . ALA A 1 95 ? -19.603 9.689 15.954 1.00 54.69 95 ALA A C 1
ATOM 729 O O . ALA A 1 95 ? -19.375 8.607 16.484 1.00 54.69 95 ALA A O 1
ATOM 730 N N . ASN A 1 96 ? -18.776 10.200 15.042 1.00 73.38 96 ASN A N 1
ATOM 731 C CA . ASN A 1 96 ? -17.723 9.394 14.441 1.00 73.38 96 ASN A CA 1
ATOM 732 C C . ASN A 1 96 ? -16.446 9.430 15.284 1.00 73.38 96 ASN A C 1
ATOM 734 O O . ASN A 1 96 ? -15.795 10.469 15.418 1.00 73.38 96 ASN A O 1
ATOM 738 N N . THR A 1 97 ? -16.036 8.265 15.775 1.00 91.25 97 THR A N 1
ATOM 739 C CA . THR A 1 97 ? -14.650 8.014 16.172 1.00 91.25 97 THR A CA 1
ATOM 740 C C . THR A 1 97 ? -13.814 7.878 14.897 1.00 91.25 97 THR A C 1
ATOM 742 O O . THR A 1 97 ? -13.788 6.826 14.255 1.00 91.25 97 THR A O 1
ATOM 745 N N . ILE A 1 98 ? -13.172 8.972 14.478 1.00 92.81 98 ILE A N 1
ATOM 746 C CA . ILE A 1 98 ? -12.428 9.052 13.215 1.00 92.81 98 ILE A CA 1
ATOM 747 C C . ILE A 1 98 ? -10.949 8.797 13.475 1.00 92.81 98 ILE A C 1
ATOM 749 O O . ILE A 1 98 ? -10.273 9.605 14.107 1.00 92.81 98 ILE A O 1
ATOM 753 N N . ILE A 1 99 ? -10.419 7.717 12.913 1.00 95.50 99 ILE A N 1
ATOM 754 C CA . ILE A 1 99 ? -8.996 7.388 12.941 1.00 95.50 99 ILE A CA 1
ATOM 755 C C . ILE A 1 99 ? -8.407 7.687 11.565 1.00 95.50 99 ILE A C 1
ATOM 757 O O . ILE A 1 99 ? -8.717 7.014 10.584 1.00 95.50 99 ILE A O 1
ATOM 761 N N . THR A 1 100 ? -7.534 8.690 11.491 1.00 95.19 100 THR A N 1
ATOM 762 C CA . THR A 1 100 ? -6.849 9.096 10.259 1.00 95.19 100 THR A CA 1
ATOM 763 C C . THR A 1 100 ? -5.385 8.682 10.291 1.00 95.19 100 THR A C 1
ATOM 765 O O . THR A 1 100 ? -4.584 9.172 11.088 1.00 95.19 100 THR A O 1
ATOM 768 N N . ARG A 1 101 ? -5.006 7.803 9.368 1.00 94.19 101 ARG A N 1
ATOM 769 C CA . ARG A 1 101 ? -3.625 7.395 9.127 1.00 94.19 101 ARG A CA 1
ATOM 770 C C . ARG A 1 101 ? -2.951 8.352 8.142 1.00 94.19 101 ARG A C 1
ATOM 772 O O . ARG A 1 101 ? -3.278 8.349 6.953 1.00 94.19 101 ARG A O 1
ATOM 779 N N . THR A 1 102 ? -1.975 9.126 8.617 1.00 92.62 102 THR A N 1
ATOM 780 C CA . THR A 1 102 ? -1.262 10.128 7.802 1.00 92.62 102 THR A CA 1
ATOM 781 C C . THR A 1 102 ? -0.180 9.506 6.915 1.00 92.62 102 THR A C 1
ATOM 783 O O . THR A 1 102 ? 0.391 8.466 7.238 1.00 92.62 102 THR A O 1
ATOM 786 N N . ASN A 1 103 ? 0.157 10.137 5.790 1.00 85.94 103 ASN A N 1
ATOM 787 C CA . ASN A 1 103 ? 1.068 9.581 4.776 1.00 85.94 103 ASN A CA 1
ATOM 788 C C . ASN A 1 103 ? 2.574 9.827 5.030 1.00 85.94 103 ASN A C 1
ATOM 790 O O . ASN A 1 103 ? 3.391 9.741 4.104 1.00 85.94 103 ASN A O 1
ATOM 794 N N . CYS A 1 104 ? 2.966 10.141 6.269 1.00 77.25 104 CYS A N 1
ATOM 795 C CA . CYS A 1 104 ? 4.334 10.565 6.584 1.00 77.25 104 CYS A CA 1
ATOM 796 C C . CYS A 1 104 ? 5.354 9.427 6.653 1.00 77.25 104 CYS A C 1
ATOM 798 O O . CYS A 1 104 ? 6.551 9.651 6.465 1.00 77.25 104 CYS A O 1
ATOM 800 N N . CYS A 1 105 ? 4.900 8.230 7.010 1.00 81.50 105 CYS A N 1
ATOM 801 C CA . CYS A 1 105 ? 5.763 7.254 7.651 1.00 81.50 105 CYS A CA 1
ATOM 802 C C . CYS A 1 105 ? 5.347 5.852 7.204 1.00 81.50 105 CYS A C 1
ATOM 804 O O . CYS A 1 105 ? 4.362 5.294 7.686 1.00 81.50 105 CYS A O 1
ATOM 806 N N . TYR A 1 106 ? 6.079 5.330 6.220 1.00 84.75 106 TYR A N 1
ATOM 807 C CA . TYR A 1 106 ? 5.797 4.050 5.577 1.00 84.75 106 TYR A CA 1
ATOM 808 C C . TYR A 1 106 ? 6.464 2.905 6.332 1.00 84.75 106 TYR A C 1
ATOM 810 O O . TYR A 1 106 ? 7.647 2.989 6.672 1.00 84.75 106 TYR A O 1
ATOM 818 N N . SER A 1 107 ? 5.722 1.819 6.505 1.00 86.00 107 SER A N 1
ATOM 819 C CA . SER A 1 107 ? 6.260 0.541 6.961 1.00 86.00 107 SER A CA 1
ATOM 820 C C . SER A 1 107 ? 6.828 -0.234 5.773 1.00 86.00 107 SER A C 1
ATOM 822 O O . SER A 1 107 ? 6.501 0.051 4.618 1.00 86.00 107 SER A O 1
ATOM 824 N N . THR A 1 108 ? 7.702 -1.204 6.035 1.00 84.19 108 THR A N 1
ATOM 825 C CA . THR A 1 108 ? 8.246 -2.095 5.001 1.00 84.19 108 THR A CA 1
ATOM 826 C C . THR A 1 108 ? 7.934 -3.541 5.325 1.00 84.19 108 THR A C 1
ATOM 828 O O . THR A 1 108 ? 8.143 -3.967 6.460 1.00 84.19 108 THR A O 1
ATOM 831 N N . ASP A 1 109 ? 7.482 -4.294 4.327 1.00 76.62 109 ASP A N 1
ATOM 832 C CA . ASP A 1 109 ? 7.296 -5.735 4.450 1.00 76.62 109 ASP A CA 1
ATOM 833 C C . ASP A 1 109 ? 8.641 -6.492 4.455 1.00 76.62 109 ASP A C 1
ATOM 835 O O . ASP A 1 109 ? 9.728 -5.915 4.325 1.00 76.62 109 ASP A O 1
ATOM 839 N N . ILE A 1 110 ? 8.570 -7.820 4.577 1.00 73.44 110 ILE A N 1
ATOM 840 C CA . ILE A 1 110 ? 9.734 -8.723 4.542 1.00 73.44 110 ILE A CA 1
ATOM 841 C C . ILE A 1 110 ? 10.543 -8.639 3.237 1.00 73.44 110 ILE A C 1
ATOM 843 O O . ILE A 1 110 ? 11.727 -8.976 3.217 1.00 73.44 110 ILE A O 1
ATOM 847 N N . ASN A 1 111 ? 9.919 -8.161 2.161 1.00 69.62 111 ASN A N 1
ATOM 848 C CA . ASN A 1 111 ? 10.499 -7.988 0.835 1.00 69.62 111 ASN A CA 1
ATOM 849 C C . ASN A 1 111 ? 10.967 -6.537 0.595 1.00 69.62 111 ASN A C 1
ATOM 851 O O . ASN A 1 111 ? 11.393 -6.204 -0.509 1.00 69.62 111 ASN A O 1
ATOM 855 N N . GLN A 1 112 ? 10.944 -5.689 1.634 1.00 77.62 112 GLN A N 1
ATOM 856 C CA . GLN A 1 112 ? 11.253 -4.255 1.600 1.00 77.62 112 GLN A CA 1
ATOM 857 C C . GLN A 1 112 ? 10.294 -3.412 0.742 1.00 77.62 112 GLN A C 1
ATOM 859 O O . GLN A 1 112 ? 10.597 -2.250 0.444 1.00 77.62 112 GLN A O 1
ATOM 864 N N . ASN A 1 113 ? 9.129 -3.950 0.373 1.00 78.88 113 ASN A N 1
ATOM 865 C CA . ASN A 1 113 ? 8.074 -3.155 -0.238 1.00 78.88 113 ASN A CA 1
ATOM 866 C C . ASN A 1 113 ? 7.444 -2.271 0.824 1.00 78.88 113 ASN A C 1
ATOM 868 O O . ASN A 1 113 ? 7.217 -2.680 1.962 1.00 78.88 113 ASN A O 1
ATOM 872 N N . LYS A 1 114 ? 7.152 -1.039 0.435 1.00 87.75 114 LYS A N 1
ATOM 873 C CA . LYS A 1 114 ? 6.591 -0.050 1.341 1.00 87.75 114 LYS A CA 1
ATOM 874 C C . LYS A 1 114 ? 5.082 -0.192 1.409 1.00 87.75 114 LYS A C 1
ATOM 876 O O . LYS A 1 114 ? 4.432 -0.453 0.396 1.00 87.75 114 LYS A O 1
ATOM 881 N N . PHE A 1 115 ? 4.522 0.065 2.577 1.00 90.12 115 PHE A N 1
ATOM 882 C CA . PHE A 1 115 ? 3.085 0.138 2.740 1.00 90.12 115 PHE A CA 1
ATOM 883 C C . PHE A 1 115 ? 2.664 1.155 3.796 1.00 90.12 115 PHE A C 1
ATOM 885 O O . PHE A 1 115 ? 3.451 1.587 4.642 1.00 90.12 115 PHE A O 1
ATOM 892 N N . LEU A 1 116 ? 1.395 1.528 3.708 1.00 92.25 116 LEU A N 1
ATOM 893 C CA . LEU A 1 116 ? 0.653 2.283 4.699 1.00 92.25 116 LEU A CA 1
ATOM 894 C C . LEU A 1 116 ? -0.507 1.399 5.157 1.00 92.25 116 LEU A C 1
ATOM 896 O O . LEU A 1 116 ? -1.222 0.882 4.307 1.00 92.25 116 LEU A O 1
ATOM 900 N N . SER A 1 117 ? -0.687 1.215 6.462 1.00 94.19 117 SER A N 1
ATOM 901 C CA . SER A 1 117 ? -1.878 0.572 7.027 1.00 94.19 117 SER A CA 1
ATOM 902 C C . SER A 1 117 ? -2.434 1.403 8.179 1.00 94.19 117 SER A C 1
ATOM 904 O O . SER A 1 117 ? -1.645 1.994 8.923 1.00 94.19 117 SER A O 1
ATOM 906 N N . ALA A 1 118 ? -3.761 1.491 8.324 1.00 95.25 118 ALA A N 1
ATOM 907 C CA . ALA A 1 118 ? -4.348 2.070 9.536 1.00 95.25 118 ALA A CA 1
ATOM 908 C C . ALA A 1 118 ? -4.309 1.049 10.672 1.00 95.25 118 ALA A C 1
ATOM 910 O O . ALA A 1 118 ? -3.714 1.331 11.706 1.00 95.25 118 ALA A O 1
ATOM 911 N N . PHE A 1 119 ? -4.857 -0.144 10.430 1.00 96.06 119 PHE A N 1
ATOM 912 C CA . PHE A 1 119 ? -4.771 -1.296 11.323 1.00 96.06 119 PHE A CA 1
ATOM 913 C C . PHE A 1 119 ? -3.950 -2.414 10.694 1.00 96.06 119 PHE A C 1
ATOM 915 O O . PHE A 1 119 ? -3.992 -2.645 9.480 1.00 96.06 119 PHE A O 1
ATOM 922 N N . HIS A 1 120 ? -3.211 -3.113 11.540 1.00 94.62 120 HIS A N 1
ATOM 923 C CA . HIS A 1 120 ? -2.312 -4.180 11.157 1.00 94.62 120 HIS A CA 1
ATOM 924 C C . HIS A 1 120 ? -2.367 -5.289 12.207 1.00 94.62 120 HIS A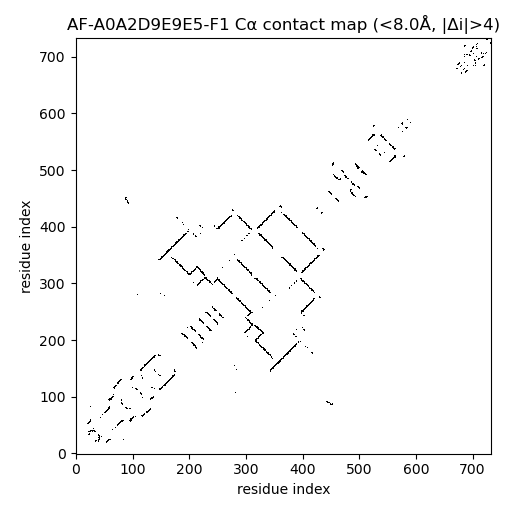 C 1
ATOM 926 O O . HIS A 1 120 ? -2.120 -5.042 13.383 1.00 94.62 120 HIS A O 1
ATOM 932 N N . ALA A 1 121 ? -2.702 -6.507 11.785 1.00 94.38 121 ALA A N 1
ATOM 933 C CA . ALA A 1 121 ? -2.691 -7.680 12.649 1.00 94.38 121 ALA A CA 1
ATOM 934 C C . ALA A 1 121 ? -2.068 -8.881 11.929 1.00 94.38 121 ALA A C 1
ATOM 936 O O . ALA A 1 121 ? -2.341 -9.136 10.750 1.00 94.38 121 ALA A O 1
ATOM 937 N N . ILE A 1 122 ? -1.230 -9.632 12.645 1.00 92.12 122 ILE A N 1
ATOM 938 C CA . ILE A 1 122 ? -0.602 -10.857 12.144 1.00 92.12 122 ILE A CA 1
ATOM 939 C C . ILE A 1 122 ? -0.719 -11.954 13.206 1.00 92.12 122 ILE A C 1
ATOM 941 O O . ILE A 1 122 ? -0.221 -11.784 14.314 1.00 92.12 122 ILE A O 1
ATOM 945 N N . ASN A 1 123 ? -1.294 -13.104 12.840 1.00 92.06 123 ASN A N 1
ATOM 946 C CA . ASN A 1 123 ? -1.489 -14.273 13.709 1.00 92.06 123 ASN A CA 1
ATOM 947 C C . ASN A 1 123 ? -2.241 -13.959 15.015 1.00 92.06 123 ASN A C 1
ATOM 949 O O . ASN A 1 123 ? -1.882 -14.476 16.072 1.00 92.06 123 ASN A O 1
ATOM 953 N N . ILE A 1 124 ? -3.261 -13.103 14.929 1.00 93.31 124 ILE A N 1
ATOM 954 C CA . ILE A 1 124 ? -4.108 -12.721 16.065 1.00 93.31 124 ILE A CA 1
ATOM 955 C C . ILE A 1 124 ? -5.452 -13.431 15.978 1.00 93.31 124 ILE A C 1
ATOM 957 O O . ILE A 1 124 ? -6.044 -13.490 14.898 1.00 93.31 124 ILE A O 1
ATOM 961 N N . ASN A 1 125 ? -5.941 -13.919 17.115 1.00 91.19 125 ASN A N 1
ATOM 962 C CA . ASN A 1 125 ? -7.236 -14.577 17.217 1.00 91.19 125 ASN A CA 1
ATOM 963 C C . ASN A 1 125 ? -8.218 -13.739 18.043 1.00 91.19 125 ASN A C 1
ATOM 965 O O . ASN A 1 125 ? -7.830 -13.174 19.068 1.00 91.19 125 ASN A O 1
ATOM 969 N N . GLY A 1 126 ? -9.484 -13.703 17.628 1.00 88.81 126 GLY A N 1
ATOM 970 C CA . GLY A 1 126 ? -10.571 -13.201 18.471 1.00 88.81 126 GLY A CA 1
ATOM 971 C C . GLY A 1 126 ? -10.667 -11.679 18.582 1.00 88.81 126 GLY A C 1
ATOM 972 O O . GLY A 1 126 ? -11.064 -11.202 19.633 1.00 88.81 126 GLY A O 1
ATOM 973 N N . PHE A 1 127 ? -10.250 -10.889 17.587 1.00 93.62 127 PHE A N 1
ATOM 974 C CA . PHE A 1 127 ? -10.327 -9.424 17.705 1.00 93.62 127 PHE A CA 1
ATOM 975 C C . PHE A 1 127 ? -11.515 -8.822 16.953 1.00 93.62 127 PHE A C 1
ATOM 977 O O . PHE A 1 127 ? -11.929 -9.317 15.905 1.00 93.62 127 PHE A O 1
ATOM 984 N N . GLU A 1 128 ? -12.009 -7.694 17.449 1.00 92.00 128 GLU A N 1
ATOM 985 C CA . GLU A 1 128 ? -13.201 -7.040 16.926 1.00 92.00 128 GLU A CA 1
ATOM 986 C C . GLU A 1 128 ? -12.997 -5.534 16.764 1.00 92.00 128 GLU A C 1
ATOM 988 O O . GLU A 1 128 ? -12.344 -4.891 17.588 1.00 92.00 128 GLU A O 1
ATOM 993 N N . ILE A 1 129 ? -13.546 -4.969 15.686 1.00 93.31 129 ILE A N 1
ATOM 994 C CA . ILE A 1 129 ? -13.507 -3.534 15.381 1.00 93.31 129 ILE A CA 1
ATOM 995 C C . ILE A 1 129 ? -14.929 -3.041 15.112 1.00 93.31 129 ILE A C 1
ATOM 997 O O . ILE A 1 129 ? -15.553 -3.455 14.135 1.00 93.31 129 ILE A O 1
ATOM 1001 N N . HIS A 1 130 ? -15.423 -2.162 15.980 1.00 88.56 130 HIS A N 1
ATOM 1002 C CA . HIS A 1 130 ? -16.802 -1.686 16.003 1.00 88.56 130 HIS A CA 1
ATOM 1003 C C . HIS A 1 130 ? -16.862 -0.158 15.942 1.00 88.56 130 HIS A C 1
ATOM 1005 O O . HIS A 1 130 ? -16.106 0.529 16.631 1.00 88.56 130 HIS A O 1
ATOM 1011 N N . ASP A 1 131 ? -17.803 0.380 15.162 1.00 86.81 131 ASP A N 1
ATOM 1012 C CA . ASP A 1 131 ? -18.213 1.793 15.227 1.00 86.81 131 ASP A CA 1
ATOM 1013 C C . ASP A 1 131 ? -17.079 2.810 14.961 1.00 86.81 131 ASP A C 1
ATOM 1015 O O . ASP A 1 131 ? -17.044 3.909 15.523 1.00 86.81 131 ASP A O 1
ATOM 1019 N N . LEU A 1 132 ? -16.124 2.457 14.091 1.00 90.31 132 LEU A N 1
ATOM 1020 C CA . LEU A 1 132 ? -15.009 3.334 13.717 1.00 90.31 132 LEU A CA 1
ATOM 1021 C C . LEU A 1 132 ? -15.165 3.913 12.308 1.00 90.31 132 LEU A C 1
ATOM 1023 O O . LEU A 1 132 ? -15.693 3.291 11.387 1.00 90.31 132 LEU A O 1
ATOM 1027 N N . SER A 1 133 ? -14.610 5.106 12.109 1.00 91.56 133 SER A N 1
ATOM 1028 C CA . SER A 1 133 ? -14.352 5.682 10.788 1.00 91.56 133 SER A CA 1
ATOM 1029 C C . SER A 1 133 ? -12.851 5.688 10.522 1.00 91.56 133 SER A C 1
ATOM 1031 O O . SER A 1 133 ? -12.120 6.549 11.005 1.00 91.56 133 SER A O 1
ATOM 1033 N N . ILE A 1 134 ? -12.381 4.718 9.748 1.00 94.25 134 ILE A N 1
ATOM 1034 C CA . ILE A 1 134 ? -10.973 4.520 9.420 1.00 94.25 134 ILE A CA 1
ATOM 1035 C C . ILE A 1 134 ? -10.676 5.198 8.088 1.00 94.25 134 ILE A C 1
ATOM 1037 O O . ILE A 1 134 ? -11.244 4.852 7.052 1.00 94.25 134 ILE A O 1
ATOM 1041 N N . ILE A 1 135 ? -9.750 6.150 8.105 1.00 94.62 135 ILE A N 1
ATOM 1042 C CA . ILE A 1 135 ? -9.327 6.897 6.926 1.00 94.62 135 ILE A CA 1
ATOM 1043 C C . ILE A 1 135 ? -7.823 6.732 6.754 1.00 94.62 135 ILE A C 1
ATOM 1045 O O . ILE A 1 135 ? -7.061 6.934 7.697 1.00 94.62 135 ILE A O 1
ATOM 1049 N N . THR A 1 136 ? -7.368 6.418 5.543 1.00 95.62 136 THR A N 1
ATOM 1050 C CA . THR A 1 136 ? -5.948 6.553 5.197 1.00 95.62 136 THR A CA 1
ATOM 1051 C C . THR A 1 136 ? -5.744 7.660 4.184 1.00 95.62 136 THR A C 1
ATOM 1053 O O . THR A 1 136 ? -6.513 7.826 3.240 1.00 95.62 136 THR A O 1
ATOM 1056 N N . GLU A 1 137 ? -4.689 8.446 4.366 1.00 94.56 137 GLU A N 1
ATOM 1057 C CA . GLU A 1 137 ? -4.333 9.463 3.388 1.00 94.56 137 GLU A CA 1
ATOM 1058 C C . GLU A 1 137 ? -3.796 8.843 2.095 1.00 94.56 137 GLU A C 1
ATOM 1060 O O . GLU A 1 137 ? -3.276 7.724 2.061 1.00 94.56 137 GLU A O 1
ATOM 1065 N N . ASN A 1 138 ? -3.867 9.617 1.012 1.00 92.19 138 ASN A N 1
ATOM 1066 C CA . ASN A 1 138 ? -3.214 9.265 -0.241 1.00 92.19 138 ASN A CA 1
ATOM 1067 C C . ASN A 1 138 ? -1.713 9.086 -0.024 1.00 92.19 138 ASN A C 1
ATOM 1069 O O . ASN A 1 138 ? -1.050 9.965 0.539 1.00 92.19 138 ASN A O 1
ATOM 1073 N N . ILE A 1 139 ? -1.158 8.007 -0.569 1.00 88.88 139 ILE A N 1
ATOM 1074 C CA . ILE A 1 139 ? 0.288 7.847 -0.654 1.00 88.88 139 ILE A CA 1
ATOM 1075 C C . ILE A 1 139 ? 0.811 8.899 -1.637 1.00 88.88 139 ILE A C 1
ATOM 1077 O O . ILE A 1 139 ? 0.603 8.829 -2.849 1.00 88.88 139 ILE A O 1
ATOM 1081 N N . GLY A 1 140 ? 1.459 9.933 -1.101 1.00 71.44 140 GLY A N 1
ATOM 1082 C CA . GLY A 1 140 ? 1.969 11.041 -1.898 1.00 71.44 140 GLY A CA 1
ATOM 1083 C C . GLY A 1 140 ? 3.108 10.594 -2.817 1.00 71.44 140 GLY A C 1
ATOM 1084 O O . GLY A 1 140 ? 4.012 9.878 -2.389 1.00 71.44 140 GLY A O 1
ATOM 1085 N N . GLY A 1 141 ? 3.126 11.094 -4.059 1.00 56.44 141 GLY A N 1
ATOM 1086 C CA . GLY A 1 141 ? 4.174 10.853 -5.070 1.00 56.44 141 GLY A CA 1
ATOM 1087 C C . GLY A 1 141 ? 5.550 11.462 -4.749 1.00 56.44 141 GLY A C 1
ATOM 1088 O O . GLY A 1 141 ? 6.290 11.848 -5.649 1.00 56.44 141 GLY A O 1
ATOM 1089 N N . THR A 1 142 ? 5.883 11.609 -3.466 1.00 56.47 142 THR A N 1
ATOM 1090 C CA . THR A 1 142 ? 7.237 11.934 -3.022 1.00 56.47 142 THR A CA 1
ATOM 1091 C C . THR A 1 142 ? 8.143 10.715 -3.200 1.00 56.47 142 THR A C 1
ATOM 1093 O O . THR A 1 142 ? 7.676 9.576 -3.190 1.00 56.47 142 THR A O 1
ATOM 1096 N N . PHE A 1 143 ? 9.458 10.946 -3.287 1.00 55.94 143 PHE A N 1
ATOM 1097 C CA . PHE A 1 143 ? 10.481 9.909 -3.503 1.00 55.94 143 PHE A CA 1
ATOM 1098 C C . PHE A 1 143 ? 10.366 8.703 -2.541 1.00 55.94 143 PHE A C 1
ATOM 1100 O O . PHE A 1 143 ? 10.836 7.602 -2.830 1.00 55.94 143 PHE A O 1
ATOM 1107 N N . TRP A 1 144 ? 9.736 8.908 -1.381 1.00 58.31 144 TRP A N 1
ATOM 1108 C CA . TRP A 1 144 ? 9.575 7.911 -0.332 1.00 58.31 144 TRP A CA 1
ATOM 1109 C C . TRP A 1 144 ? 8.313 7.049 -0.467 1.00 58.31 144 TRP A C 1
ATOM 1111 O O . TRP A 1 144 ? 8.361 5.926 0.023 1.00 58.31 144 TRP A O 1
ATOM 1121 N N . GLY A 1 145 ? 7.266 7.504 -1.166 1.00 56.31 145 GLY A N 1
ATOM 1122 C CA . GLY A 1 145 ? 5.978 6.805 -1.318 1.00 56.31 145 GLY A CA 1
ATOM 1123 C C . GLY A 1 145 ? 5.791 6.044 -2.638 1.00 56.31 145 GLY A C 1
ATOM 1124 O O . GLY A 1 145 ? 4.769 5.391 -2.829 1.00 56.31 145 GLY A O 1
ATOM 1125 N N . HIS A 1 146 ? 6.753 6.095 -3.567 1.00 72.62 146 HIS A N 1
ATOM 1126 C CA . HIS A 1 146 ? 6.655 5.336 -4.821 1.00 72.62 146 HIS A CA 1
ATOM 1127 C C . HIS A 1 146 ? 6.498 3.842 -4.569 1.00 72.62 146 HIS A C 1
ATOM 1129 O O . HIS A 1 146 ? 7.174 3.299 -3.692 1.00 72.62 146 HIS A O 1
ATOM 1135 N N . GLN A 1 147 ? 5.666 3.186 -5.386 1.00 82.44 147 GLN A N 1
ATOM 1136 C CA . GLN A 1 147 ? 5.394 1.745 -5.291 1.00 82.44 147 GLN A CA 1
ATOM 1137 C C . GLN A 1 147 ? 4.794 1.299 -3.948 1.00 82.44 147 GLN A C 1
ATOM 1139 O O . GLN A 1 147 ? 4.705 0.103 -3.699 1.00 82.44 147 GLN A O 1
ATOM 1144 N N . ALA A 1 148 ? 4.393 2.220 -3.068 1.00 89.75 148 ALA A N 1
ATOM 1145 C CA . ALA A 1 148 ? 3.865 1.841 -1.769 1.00 89.75 148 ALA A CA 1
ATOM 1146 C C . ALA A 1 148 ? 2.375 1.497 -1.855 1.00 89.75 148 ALA A C 1
ATOM 1148 O O . ALA A 1 148 ? 1.609 2.173 -2.545 1.00 89.75 148 ALA A O 1
ATOM 1149 N N . THR A 1 149 ? 1.974 0.454 -1.139 1.00 92.19 149 THR A N 1
ATOM 1150 C CA . THR A 1 149 ? 0.584 -0.016 -1.095 1.00 92.19 149 THR A CA 1
ATOM 1151 C C . THR A 1 149 ? -0.156 0.591 0.089 1.00 92.19 149 THR A C 1
ATOM 1153 O O . THR A 1 149 ? 0.407 0.700 1.175 1.00 92.19 149 THR A O 1
ATOM 1156 N N . ASN A 1 150 ? -1.410 0.980 -0.112 1.00 94.19 150 ASN A N 1
ATOM 1157 C CA . ASN A 1 150 ? -2.274 1.513 0.933 1.00 94.19 150 ASN A CA 1
ATOM 1158 C C . ASN A 1 150 ? -3.264 0.442 1.407 1.00 94.19 150 ASN A C 1
ATOM 1160 O O . ASN A 1 150 ? -3.917 -0.191 0.581 1.00 94.19 150 ASN A O 1
ATOM 1164 N N . TYR A 1 151 ? -3.378 0.256 2.715 1.00 95.44 151 TYR A N 1
ATOM 1165 C CA . TYR A 1 151 ? -4.313 -0.653 3.361 1.00 95.44 151 TYR A CA 1
ATOM 1166 C C . TYR A 1 151 ? -5.119 0.120 4.407 1.00 95.44 151 TYR A C 1
ATOM 1168 O O . TYR A 1 151 ? -4.548 0.848 5.215 1.00 95.44 151 TYR A O 1
ATOM 1176 N N . GLY A 1 152 ? -6.434 -0.057 4.454 1.00 95.62 152 GLY A N 1
ATOM 1177 C CA . GLY A 1 152 ? -7.219 0.374 5.611 1.00 95.62 152 GLY A CA 1
ATOM 1178 C C . GLY A 1 152 ? -6.898 -0.548 6.779 1.00 95.62 152 GLY A C 1
ATOM 1179 O O . GLY A 1 152 ? -6.275 -0.143 7.760 1.00 95.62 152 GLY A O 1
ATOM 1180 N N . ILE A 1 153 ? -7.224 -1.825 6.601 1.00 95.44 153 ILE A N 1
ATOM 1181 C CA . ILE A 1 153 ? -6.940 -2.899 7.551 1.00 95.44 153 ILE A CA 1
ATOM 1182 C C . ILE A 1 153 ? -6.159 -3.996 6.825 1.00 95.44 153 ILE A C 1
ATOM 1184 O O . ILE A 1 153 ? -6.603 -4.507 5.795 1.00 95.44 153 ILE A O 1
ATOM 1188 N N . TYR A 1 154 ? -4.996 -4.365 7.355 1.00 94.44 154 TYR A N 1
ATOM 1189 C CA . TYR A 1 154 ? -4.209 -5.494 6.863 1.00 94.44 154 TYR A CA 1
ATOM 1190 C C . TYR A 1 154 ? -4.190 -6.623 7.895 1.00 94.44 154 TYR A C 1
ATOM 1192 O O . TYR A 1 154 ? -3.789 -6.408 9.039 1.00 94.44 154 TYR A O 1
ATOM 1200 N N . LEU A 1 155 ? -4.581 -7.825 7.465 1.00 92.25 155 LEU A N 1
ATOM 1201 C CA . LEU A 1 155 ? -4.705 -9.026 8.288 1.00 92.25 155 LEU A CA 1
ATOM 1202 C C . LEU A 1 155 ? -3.970 -10.207 7.639 1.00 92.25 155 LEU A C 1
ATOM 1204 O O . LEU A 1 155 ? -4.146 -10.497 6.449 1.00 92.25 155 LEU A O 1
ATOM 1208 N N . ASN A 1 156 ? -3.179 -10.933 8.425 1.00 90.06 156 ASN A N 1
ATOM 1209 C CA . ASN A 1 156 ? -2.499 -12.139 7.953 1.00 90.06 156 ASN A CA 1
ATOM 1210 C C . ASN A 1 156 ? -2.472 -13.228 9.027 1.00 90.06 156 ASN A C 1
ATOM 1212 O O . ASN A 1 156 ? -1.898 -13.028 10.092 1.00 90.06 156 ASN A O 1
ATOM 1216 N N . GLY A 1 157 ? -3.054 -14.392 8.741 1.00 88.50 157 GLY A N 1
ATOM 1217 C CA . GLY A 1 157 ? -3.072 -15.513 9.682 1.00 88.50 157 GLY A CA 1
ATOM 1218 C C . GLY A 1 157 ? -4.016 -15.304 10.866 1.00 88.50 157 GLY A C 1
ATOM 1219 O O . GLY A 1 157 ? -3.862 -15.972 11.883 1.00 88.50 157 GLY A O 1
ATOM 1220 N N . CYS A 1 158 ? -4.953 -14.361 10.763 1.00 90.38 158 CYS A N 1
ATOM 1221 C CA . CYS A 1 158 ? -5.896 -14.038 11.824 1.00 90.38 158 CYS A CA 1
ATOM 1222 C C . CYS A 1 158 ? -7.127 -14.949 11.778 1.00 90.38 158 CYS A C 1
ATOM 1224 O O . CYS A 1 158 ? -7.651 -15.245 10.698 1.00 90.38 158 CYS A O 1
ATOM 1226 N N . LEU A 1 159 ? -7.611 -15.366 12.946 1.00 88.44 159 LEU A N 1
ATOM 1227 C CA . LEU A 1 159 ? -8.800 -16.208 13.092 1.00 88.44 159 LEU A CA 1
ATOM 1228 C C . LEU A 1 159 ? -9.848 -15.490 13.945 1.00 88.44 159 LEU A C 1
ATOM 1230 O O . LEU A 1 159 ? -9.495 -14.712 14.827 1.00 88.44 159 LEU A O 1
ATOM 1234 N N . ASP A 1 160 ? -11.120 -15.784 13.689 1.00 87.50 160 ASP A N 1
ATOM 1235 C CA . ASP A 1 160 ? -12.261 -15.351 14.498 1.00 87.50 160 ASP A CA 1
ATOM 1236 C C . ASP A 1 160 ? -12.262 -13.827 14.729 1.00 87.50 160 ASP A C 1
ATOM 1238 O O . ASP A 1 160 ? -12.218 -13.364 15.863 1.00 87.50 160 ASP A O 1
ATOM 1242 N N . TYR A 1 161 ? -12.233 -13.036 13.648 1.00 91.25 161 TYR A N 1
ATOM 1243 C CA . TYR A 1 161 ? -12.264 -11.570 13.739 1.00 91.25 161 TYR A CA 1
ATOM 1244 C C . TYR A 1 161 ? -13.534 -10.960 13.156 1.00 91.25 161 TYR A C 1
ATOM 1246 O O . TYR A 1 161 ? -14.058 -11.435 12.146 1.00 91.25 161 TYR A O 1
ATOM 1254 N N . HIS A 1 162 ? -14.002 -9.887 13.785 1.00 89.19 162 HIS A N 1
ATOM 1255 C CA . HIS A 1 162 ? -15.270 -9.242 13.458 1.00 89.19 162 HIS A CA 1
ATOM 1256 C C . HIS A 1 162 ? -15.031 -7.759 13.149 1.00 89.19 162 HIS A C 1
ATOM 1258 O O . HIS A 1 162 ? -14.320 -7.063 13.872 1.00 89.19 162 HIS A O 1
ATOM 1264 N N . ILE A 1 163 ? -15.580 -7.264 12.044 1.00 89.81 163 ILE A N 1
ATOM 1265 C CA . ILE A 1 163 ? -15.536 -5.843 11.682 1.00 89.81 163 ILE A CA 1
ATOM 1266 C C . ILE A 1 163 ? -16.977 -5.409 11.455 1.00 89.81 163 ILE A C 1
ATOM 1268 O O . ILE A 1 163 ? -17.617 -5.846 10.501 1.00 89.81 163 ILE A O 1
ATOM 1272 N N . ILE A 1 164 ? -17.496 -4.589 12.360 1.00 84.69 164 ILE A N 1
ATOM 1273 C CA . ILE A 1 164 ? -18.929 -4.322 12.474 1.00 84.69 164 ILE A CA 1
ATOM 1274 C C . ILE A 1 164 ? -19.155 -2.809 12.482 1.00 84.69 164 ILE A C 1
ATOM 1276 O O . ILE A 1 164 ? -18.407 -2.063 13.119 1.00 84.69 164 ILE A O 1
ATOM 1280 N N . ARG A 1 165 ? -20.144 -2.328 11.718 1.00 82.88 165 ARG A N 1
ATOM 1281 C CA . ARG A 1 165 ? -20.532 -0.901 11.642 1.00 82.88 165 ARG A CA 1
ATOM 1282 C C . ARG A 1 165 ? -19.359 0.068 11.448 1.00 82.88 165 ARG A C 1
ATOM 1284 O O . ARG A 1 165 ? -19.337 1.183 11.963 1.00 82.88 165 ARG A O 1
ATOM 1291 N N . THR A 1 166 ? -18.352 -0.364 10.699 1.00 87.00 166 THR A N 1
ATOM 1292 C CA . THR A 1 166 ? -17.114 0.390 10.506 1.00 87.00 166 THR A CA 1
ATOM 1293 C C . THR A 1 166 ? -17.064 0.946 9.087 1.00 87.00 166 THR A C 1
ATOM 1295 O O . THR A 1 166 ? -17.270 0.237 8.100 1.00 87.00 166 THR A O 1
ATOM 1298 N N . SER A 1 167 ? -16.776 2.242 8.966 1.00 88.62 167 SER A N 1
ATOM 1299 C CA . SER A 1 167 ? -16.525 2.888 7.678 1.00 88.62 167 SER A CA 1
ATOM 1300 C C . SER A 1 167 ? -15.028 2.905 7.404 1.00 88.62 167 SER A C 1
ATOM 1302 O O . SER A 1 167 ? -14.263 3.452 8.191 1.00 88.62 167 SER A O 1
ATOM 1304 N N . ILE A 1 168 ? -14.600 2.381 6.260 1.00 92.00 168 ILE A N 1
ATOM 1305 C CA . ILE A 1 168 ? -13.196 2.357 5.843 1.00 92.00 168 ILE A CA 1
ATOM 1306 C C . ILE A 1 168 ? -13.075 3.115 4.525 1.00 92.00 168 ILE A C 1
ATOM 1308 O O . ILE A 1 168 ? -13.692 2.747 3.530 1.00 92.00 168 ILE A O 1
ATOM 1312 N N . SER A 1 169 ? -12.273 4.174 4.505 1.00 93.00 169 SER A N 1
ATOM 1313 C CA . SER A 1 169 ? -11.966 4.949 3.304 1.00 93.00 169 SER A CA 1
ATOM 1314 C C . SER A 1 169 ? -10.461 5.036 3.133 1.00 93.00 169 SER A C 1
ATOM 1316 O O . SER A 1 169 ? -9.786 5.733 3.891 1.00 93.00 169 SER A O 1
ATOM 1318 N N . THR A 1 170 ? -9.914 4.371 2.124 1.00 95.44 170 THR A N 1
ATOM 1319 C CA . THR A 1 170 ? -8.465 4.395 1.911 1.00 95.44 170 THR A CA 1
ATOM 1320 C C . THR A 1 170 ? -8.052 5.401 0.856 1.00 95.44 170 THR A C 1
ATOM 1322 O O . THR A 1 170 ? -8.775 5.695 -0.093 1.00 95.44 170 THR A O 1
ATOM 1325 N N . GLY A 1 171 ? -6.858 5.955 1.027 1.00 94.75 171 GLY A N 1
ATOM 1326 C CA . GLY A 1 171 ? -6.231 6.804 0.031 1.00 94.75 171 GLY A CA 1
ATOM 1327 C C . GLY A 1 171 ? -5.662 6.000 -1.137 1.00 94.75 171 GLY A C 1
ATOM 1328 O O . GLY A 1 171 ? -5.539 4.774 -1.104 1.00 94.75 171 GLY A O 1
ATOM 1329 N N . ASN A 1 172 ? -5.242 6.707 -2.178 1.00 94.44 172 ASN A N 1
ATOM 1330 C CA . ASN A 1 172 ? -4.647 6.111 -3.367 1.00 94.44 172 ASN A CA 1
ATOM 1331 C C . ASN A 1 172 ? -3.312 5.413 -3.059 1.00 94.44 172 ASN A C 1
ATOM 1333 O O . ASN A 1 172 ? -2.556 5.836 -2.173 1.00 94.44 172 ASN A O 1
ATOM 1337 N N . GLY A 1 173 ? -3.010 4.378 -3.843 1.00 93.06 173 GLY A N 1
ATOM 1338 C CA . GLY A 1 173 ? -1.704 3.726 -3.872 1.00 93.06 173 GLY A CA 1
ATOM 1339 C C . GLY A 1 173 ? -0.620 4.626 -4.478 1.00 93.06 173 GLY A C 1
ATOM 1340 O O . GLY A 1 173 ? -0.897 5.563 -5.230 1.00 93.06 173 GLY A O 1
ATOM 1341 N N . GLY A 1 174 ? 0.643 4.348 -4.155 1.00 91.75 174 GLY A N 1
ATOM 1342 C CA . GLY A 1 174 ? 1.773 5.158 -4.608 1.00 91.75 174 GLY A CA 1
ATOM 1343 C C . GLY A 1 174 ? 2.054 5.023 -6.106 1.00 91.75 174 GLY A C 1
ATOM 1344 O O . GLY A 1 174 ? 2.075 3.920 -6.647 1.00 91.75 174 GLY A O 1
ATOM 1345 N N . TYR A 1 175 ? 2.345 6.132 -6.784 1.00 91.12 175 TYR A N 1
ATOM 1346 C CA . TYR A 1 175 ? 2.702 6.123 -8.207 1.00 91.12 175 TYR A CA 1
ATOM 1347 C C . TYR A 1 175 ? 4.040 5.420 -8.478 1.00 91.12 175 TYR A C 1
ATOM 1349 O O . TYR A 1 175 ? 5.004 5.556 -7.712 1.00 91.12 175 TYR A O 1
ATOM 1357 N N . GLY A 1 176 ? 4.114 4.720 -9.606 1.00 90.31 176 GLY A N 1
ATOM 1358 C CA . GLY A 1 176 ? 5.361 4.244 -10.185 1.00 90.31 176 GLY A CA 1
ATOM 1359 C C . GLY A 1 176 ? 6.246 5.400 -10.657 1.00 90.31 176 GLY A C 1
ATOM 1360 O O . GLY A 1 176 ? 5.785 6.514 -10.890 1.00 90.31 176 GLY A O 1
ATOM 1361 N N . MET A 1 177 ? 7.546 5.144 -10.760 1.00 91.12 177 MET A N 1
ATOM 1362 C CA . MET A 1 177 ? 8.528 6.094 -11.275 1.00 91.12 177 MET A CA 1
ATOM 1363 C C . MET A 1 177 ? 8.715 5.889 -12.771 1.00 91.12 177 MET A C 1
ATOM 1365 O O . MET A 1 177 ? 8.882 4.753 -13.224 1.00 91.12 177 MET A O 1
ATOM 1369 N N . ASP A 1 178 ? 8.758 6.989 -13.514 1.00 93.06 178 ASP A N 1
ATOM 1370 C CA . ASP A 1 178 ? 9.071 6.958 -14.937 1.00 93.06 178 ASP A CA 1
ATOM 1371 C C . ASP A 1 178 ? 10.483 6.410 -15.183 1.00 93.06 178 ASP A C 1
ATOM 1373 O O . ASP A 1 178 ? 11.428 6.626 -14.412 1.00 93.06 178 ASP A O 1
ATOM 1377 N N . GLY A 1 179 ? 10.630 5.699 -16.293 1.00 93.75 179 GLY A N 1
ATOM 1378 C CA . GLY A 1 179 ? 11.909 5.237 -16.789 1.00 93.75 179 GLY A CA 1
ATOM 1379 C C . GLY A 1 179 ? 12.799 6.399 -17.230 1.00 93.75 179 GLY A C 1
ATOM 1380 O O . GLY A 1 179 ? 12.340 7.433 -17.711 1.00 93.75 179 GLY A O 1
ATOM 1381 N N . TYR A 1 180 ? 14.114 6.232 -17.095 1.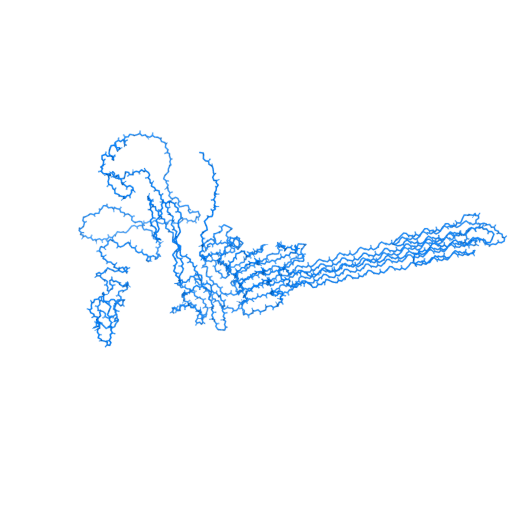00 94.44 180 TYR A N 1
ATOM 1382 C CA . TYR A 1 180 ? 15.065 7.233 -17.577 1.00 94.44 180 TYR A CA 1
ATOM 1383 C C . TYR A 1 180 ? 15.133 7.234 -19.110 1.00 94.44 180 TYR A C 1
ATOM 1385 O O . TYR A 1 180 ? 15.118 6.177 -19.742 1.00 94.44 180 TYR A O 1
ATOM 1393 N N . ASN A 1 181 ? 15.284 8.410 -19.716 1.00 96.62 181 ASN A N 1
ATOM 1394 C CA . ASN A 1 181 ? 15.498 8.506 -21.159 1.00 96.62 181 ASN A CA 1
ATOM 1395 C C . ASN A 1 181 ? 16.875 7.956 -21.555 1.00 96.62 181 ASN A C 1
ATOM 1397 O O . ASN A 1 181 ? 17.878 8.160 -20.862 1.00 96.62 181 ASN A O 1
ATOM 1401 N N . GLY A 1 182 ? 16.920 7.283 -22.699 1.00 95.88 182 GLY A N 1
ATOM 1402 C CA . GLY A 1 182 ? 18.140 6.824 -23.333 1.00 95.88 182 GLY A CA 1
ATOM 1403 C C . GLY A 1 182 ? 19.020 7.991 -23.779 1.00 95.88 182 GLY A C 1
ATOM 1404 O O . GLY A 1 182 ? 18.546 9.062 -24.148 1.00 95.88 182 GLY A O 1
ATOM 1405 N N . LEU A 1 183 ? 20.334 7.784 -23.737 1.00 97.06 183 LEU A N 1
ATOM 1406 C CA . LEU A 1 183 ? 21.302 8.752 -24.249 1.00 97.06 183 LEU A CA 1
ATOM 1407 C C . LEU A 1 183 ? 21.412 8.661 -25.772 1.00 97.06 183 LEU A C 1
ATOM 1409 O O . LEU A 1 183 ? 21.503 7.559 -26.321 1.00 97.06 183 LEU A O 1
ATOM 1413 N N . ASP A 1 184 ? 21.494 9.816 -26.425 1.00 97.38 184 ASP A N 1
ATOM 1414 C CA . ASP A 1 184 ? 21.718 9.902 -27.865 1.00 97.38 184 ASP A CA 1
ATOM 1415 C C . ASP A 1 184 ? 23.079 9.315 -28.272 1.00 97.38 184 ASP A C 1
ATOM 1417 O O . ASP A 1 184 ? 24.102 9.448 -27.585 1.00 97.38 184 ASP A O 1
ATOM 1421 N N . GLY A 1 185 ? 23.093 8.686 -29.441 1.00 95.81 185 GLY A N 1
ATOM 1422 C CA . GLY A 1 185 ? 24.286 8.178 -30.087 1.00 95.81 185 GLY A CA 1
ATOM 1423 C C . GLY A 1 185 ? 25.190 9.313 -30.563 1.00 95.81 185 GLY A C 1
ATOM 1424 O O . GLY A 1 185 ? 24.756 10.329 -31.099 1.00 95.81 185 GLY A O 1
ATOM 1425 N N . GLN A 1 186 ? 26.500 9.135 -30.406 1.00 96.94 186 GLN A N 1
ATOM 1426 C CA . GLN A 1 186 ? 27.470 10.089 -30.944 1.00 96.94 186 GLN A CA 1
ATOM 1427 C C . GLN A 1 186 ? 27.545 10.013 -32.473 1.00 96.94 186 GLN A C 1
ATOM 1429 O O . GLN A 1 186 ? 27.570 8.926 -33.058 1.00 96.94 186 GLN A O 1
ATOM 1434 N N . ASN A 1 187 ? 27.669 11.175 -33.111 1.00 97.12 187 ASN A N 1
ATOM 1435 C CA . ASN A 1 187 ? 27.853 11.273 -34.555 1.00 97.12 187 ASN A CA 1
ATOM 1436 C C . ASN A 1 187 ? 29.191 10.663 -34.999 1.00 97.12 187 ASN A C 1
ATOM 1438 O O . ASN A 1 187 ? 30.221 10.808 -34.334 1.00 97.12 187 ASN A O 1
ATOM 1442 N N . GLY A 1 188 ? 29.181 10.038 -36.172 1.00 95.12 188 GLY A N 1
ATOM 1443 C CA . GLY A 1 188 ? 30.381 9.593 -36.857 1.00 95.12 188 GLY A CA 1
ATOM 1444 C C . GLY A 1 188 ? 31.215 10.778 -37.342 1.00 95.12 188 GLY A C 1
ATOM 1445 O O . GLY A 1 188 ? 30.702 11.798 -37.804 1.00 95.12 188 GLY A O 1
ATOM 1446 N N . GLN A 1 189 ? 32.533 10.651 -37.255 1.00 97.00 189 GLN A N 1
ATOM 1447 C CA . GLN A 1 189 ? 33.458 11.650 -37.771 1.00 97.00 189 GLN A CA 1
ATOM 1448 C C . GLN A 1 189 ? 33.558 11.548 -39.293 1.00 97.00 189 GLN A C 1
ATOM 1450 O O . GLN A 1 189 ? 33.491 10.462 -39.875 1.00 97.00 189 GLN A O 1
ATOM 1455 N N . SER A 1 190 ? 33.764 12.686 -39.950 1.00 96.62 190 SER A N 1
ATOM 1456 C CA . SER A 1 190 ? 33.983 12.724 -41.394 1.00 96.62 190 SER A CA 1
ATOM 1457 C C . SER A 1 190 ? 35.304 12.059 -41.790 1.00 96.62 190 SER A C 1
ATOM 1459 O O . SER A 1 190 ? 36.304 12.139 -41.073 1.00 96.62 190 SER A O 1
ATOM 1461 N N . GLY A 1 191 ? 35.317 11.435 -42.965 1.00 93.19 191 GLY A N 1
ATOM 1462 C CA . GLY A 1 191 ? 36.533 10.936 -43.593 1.00 93.19 191 GLY A CA 1
ATOM 1463 C C . GLY A 1 191 ? 37.439 12.083 -44.037 1.00 93.19 191 GLY A C 1
ATOM 1464 O O . GLY A 1 191 ? 36.980 13.153 -44.443 1.00 93.19 191 GLY A O 1
ATOM 1465 N N . GLN A 1 192 ? 38.748 11.867 -43.966 1.00 96.25 192 GLN A N 1
ATOM 1466 C CA . GLN A 1 192 ? 39.728 12.850 -44.414 1.00 96.25 192 GLN A CA 1
ATOM 1467 C C . GLN A 1 192 ? 39.797 12.875 -45.946 1.00 96.25 192 GLN A C 1
ATOM 1469 O O . GLN A 1 192 ? 39.608 11.856 -46.615 1.00 96.25 192 GLN A O 1
ATOM 1474 N N . GLY A 1 193 ? 40.072 14.048 -46.517 1.00 93.81 193 GLY A N 1
ATOM 1475 C CA . GLY A 1 193 ? 40.283 14.184 -47.957 1.00 93.81 193 GLY A CA 1
ATOM 1476 C C . GLY A 1 193 ? 41.549 13.462 -48.430 1.00 93.81 193 GLY A C 1
ATOM 1477 O O . GLY A 1 193 ? 42.505 13.307 -47.671 1.00 93.81 193 GLY A O 1
ATOM 1478 N N . GLY A 1 194 ? 41.550 13.022 -49.686 1.00 90.00 194 GLY A N 1
ATOM 1479 C CA . GLY A 1 194 ? 42.738 12.476 -50.337 1.00 90.00 194 GLY A CA 1
ATOM 1480 C C . GLY A 1 194 ? 43.712 13.584 -50.741 1.00 90.00 194 GLY A C 1
ATOM 1481 O O . GLY A 1 194 ? 43.299 14.657 -51.189 1.00 90.00 194 GLY A O 1
ATOM 1482 N N . SER A 1 195 ? 45.009 13.324 -50.606 1.00 92.38 195 SER A N 1
ATOM 1483 C CA . SER A 1 195 ? 46.054 14.266 -51.012 1.00 92.38 195 SER A CA 1
ATOM 1484 C C . SER A 1 195 ? 46.178 14.329 -52.534 1.00 92.38 195 SER A C 1
ATOM 1486 O O . SER A 1 195 ? 45.949 13.345 -53.245 1.00 92.38 195 SER A O 1
ATOM 1488 N N . GLY A 1 196 ? 46.582 15.492 -53.042 1.00 87.44 196 GLY A N 1
ATOM 1489 C CA . GLY A 1 196 ? 46.942 15.649 -54.447 1.00 87.44 196 GLY A CA 1
ATOM 1490 C C . GLY A 1 196 ? 48.159 14.803 -54.822 1.00 87.44 196 GLY A C 1
ATOM 1491 O O . GLY A 1 196 ? 49.080 14.673 -54.017 1.00 87.44 196 GLY A O 1
ATOM 1492 N N . GLY A 1 197 ? 48.157 14.237 -56.028 1.00 80.44 197 GLY A N 1
ATOM 1493 C CA . GLY A 1 197 ? 49.367 13.682 -56.641 1.00 80.44 197 GLY A CA 1
ATOM 1494 C C . GLY A 1 197 ? 50.262 14.790 -57.202 1.00 80.44 197 GLY A C 1
ATOM 1495 O O . GLY A 1 197 ? 49.833 15.944 -57.311 1.00 80.44 197 GLY A O 1
ATOM 1496 N N . SER A 1 198 ? 51.503 14.452 -57.553 1.00 82.50 198 SER A N 1
ATOM 1497 C CA . SER A 1 198 ? 52.408 15.389 -58.228 1.00 82.50 198 SER A CA 1
ATOM 1498 C C . SER A 1 198 ? 52.238 15.346 -59.746 1.00 82.50 198 SER A C 1
ATOM 1500 O O . SER A 1 198 ? 52.006 14.288 -60.326 1.00 82.50 198 SER A O 1
ATOM 1502 N N . CYS A 1 199 ? 52.369 16.507 -60.386 1.00 75.75 199 CYS A N 1
ATOM 1503 C CA . CYS A 1 199 ? 52.212 16.681 -61.833 1.00 75.75 199 CYS A CA 1
ATOM 1504 C C . CYS A 1 199 ? 53.524 16.422 -62.595 1.00 75.75 199 CYS A C 1
ATOM 1506 O O . CYS A 1 199 ? 53.519 16.334 -63.815 1.00 75.75 199 CYS A O 1
ATOM 1508 N N . ASN A 1 200 ? 54.647 16.345 -61.879 1.00 75.50 200 ASN A N 1
ATOM 1509 C CA . ASN A 1 200 ? 55.998 16.273 -62.440 1.00 75.50 200 ASN A CA 1
ATOM 1510 C C . ASN A 1 200 ? 57.008 15.581 -61.497 1.00 75.50 200 ASN A C 1
ATOM 1512 O O . ASN A 1 200 ? 58.212 15.823 -61.595 1.00 75.50 200 ASN A O 1
ATOM 1516 N N . GLU A 1 201 ? 56.510 14.815 -60.520 1.00 71.69 201 GLU A N 1
ATOM 1517 C CA . GLU A 1 201 ? 57.321 13.989 -59.627 1.00 71.69 201 GLU A CA 1
ATOM 1518 C C . GLU A 1 201 ? 56.606 12.662 -59.349 1.00 71.69 201 GLU A C 1
ATOM 1520 O O . GLU A 1 201 ? 55.375 12.583 -59.307 1.00 71.69 201 GLU A O 1
ATOM 1525 N N . ASN A 1 202 ? 57.376 11.625 -59.022 1.00 69.94 202 ASN A N 1
ATOM 1526 C CA . ASN A 1 202 ? 56.849 10.294 -58.725 1.00 69.94 202 ASN A CA 1
ATOM 1527 C C . ASN A 1 202 ? 56.323 10.130 -57.275 1.00 69.94 202 ASN A C 1
ATOM 1529 O O . ASN A 1 202 ? 56.622 9.135 -56.609 1.00 69.94 202 ASN A O 1
ATOM 1533 N N . THR A 1 203 ? 55.548 11.099 -56.772 1.00 75.75 203 THR A N 1
ATOM 1534 C CA . THR A 1 203 ? 54.940 11.063 -55.425 1.00 75.75 203 THR A CA 1
ATOM 1535 C C . THR A 1 203 ? 53.415 11.026 -55.515 1.00 75.75 203 THR A C 1
ATOM 1537 O O . THR A 1 203 ? 52.766 12.067 -55.606 1.00 75.75 203 THR A O 1
ATOM 1540 N N . GLY A 1 204 ? 52.842 9.818 -55.478 1.00 73.81 204 GLY A N 1
ATOM 1541 C CA . GLY A 1 204 ? 51.394 9.608 -55.552 1.00 73.81 204 GLY A CA 1
ATOM 1542 C C . GLY A 1 204 ? 50.629 10.203 -54.378 1.00 73.81 204 GLY A C 1
ATOM 1543 O O . GLY A 1 204 ? 51.088 10.175 -53.234 1.00 73.81 204 GLY A O 1
ATOM 1544 N N . GLY A 1 205 ? 49.433 10.720 -54.665 1.00 84.25 205 GLY A N 1
ATOM 1545 C CA . GLY A 1 205 ? 48.561 11.270 -53.637 1.00 84.25 205 GLY A CA 1
ATOM 1546 C C . GLY A 1 205 ? 48.165 10.191 -52.629 1.00 84.25 205 GLY A C 1
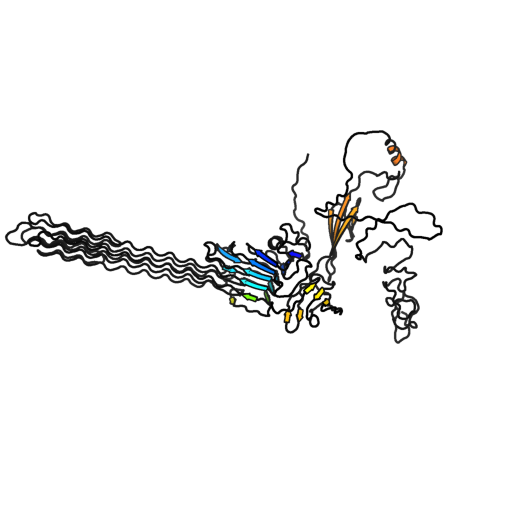ATOM 1547 O O . GLY A 1 205 ? 47.648 9.134 -53.003 1.00 84.25 205 GLY A O 1
ATOM 1548 N N . SER A 1 206 ? 48.402 10.445 -51.342 1.00 89.38 206 SER A N 1
ATOM 1549 C CA . SER A 1 206 ? 47.961 9.555 -50.268 1.00 89.38 206 SER A CA 1
ATOM 1550 C C . SER A 1 206 ? 46.436 9.537 -50.174 1.00 89.38 206 SER A C 1
ATOM 1552 O O . SER A 1 206 ? 45.795 10.589 -50.229 1.00 89.38 206 SER A O 1
ATOM 1554 N N . GLY A 1 207 ? 45.852 8.356 -49.981 1.00 86.81 207 GLY A N 1
ATOM 1555 C CA . GLY A 1 207 ? 44.436 8.243 -49.652 1.00 86.81 207 GLY A CA 1
ATOM 1556 C C . GLY A 1 207 ? 44.119 8.877 -48.296 1.00 86.81 207 GLY A C 1
ATOM 1557 O O . GLY A 1 207 ? 44.950 8.855 -47.387 1.00 86.81 207 GLY A O 1
ATOM 1558 N N . GLY A 1 208 ? 42.931 9.462 -48.164 1.00 90.56 208 GLY A N 1
ATOM 1559 C CA . GLY A 1 208 ? 42.469 10.025 -46.897 1.00 90.56 208 GLY A CA 1
ATOM 1560 C C . GLY A 1 208 ? 42.110 8.935 -45.884 1.00 90.56 208 GLY A C 1
ATOM 1561 O O . GLY A 1 208 ? 41.597 7.880 -46.257 1.00 90.56 208 GLY A O 1
ATOM 1562 N N . ASN A 1 209 ? 42.355 9.176 -44.595 1.00 93.69 209 ASN A N 1
ATOM 1563 C CA . ASN A 1 209 ? 41.931 8.253 -43.540 1.00 93.69 209 ASN A CA 1
ATOM 1564 C C . ASN A 1 209 ? 40.403 8.210 -43.426 1.00 93.69 209 ASN A C 1
ATOM 1566 O O . ASN A 1 209 ? 39.732 9.232 -43.586 1.00 93.69 209 ASN A O 1
ATOM 1570 N N . GLY A 1 210 ? 39.859 7.037 -43.112 1.00 89.69 210 GLY A N 1
ATOM 1571 C CA . GLY A 1 210 ? 38.446 6.908 -42.777 1.00 89.69 210 GLY A CA 1
ATOM 1572 C C . GLY A 1 210 ? 38.102 7.624 -41.470 1.00 89.69 210 GLY A C 1
ATOM 1573 O O . GLY A 1 210 ? 38.938 7.731 -40.571 1.00 89.69 210 GLY A O 1
ATOM 1574 N N . GLY A 1 211 ? 36.876 8.127 -41.371 1.00 90.69 211 GLY A N 1
ATOM 1575 C CA . GLY A 1 211 ? 36.366 8.752 -40.156 1.00 90.69 211 GLY A CA 1
ATOM 1576 C C . GLY A 1 211 ? 36.109 7.725 -39.051 1.00 90.69 211 GLY A C 1
ATOM 1577 O O . GLY A 1 211 ? 35.698 6.597 -39.329 1.00 90.69 211 GLY A O 1
ATOM 1578 N N . ILE A 1 212 ? 36.349 8.105 -37.796 1.00 91.69 212 ILE A N 1
ATOM 1579 C CA . ILE A 1 212 ? 36.050 7.274 -36.619 1.00 91.69 212 ILE A CA 1
ATOM 1580 C C . ILE A 1 212 ? 34.555 7.383 -36.305 1.00 91.69 212 ILE A C 1
ATOM 1582 O O . ILE A 1 212 ? 33.989 8.469 -36.352 1.00 91.69 212 ILE A O 1
ATOM 1586 N N . GLY A 1 213 ? 33.910 6.277 -35.964 1.00 87.00 213 GLY A N 1
ATOM 1587 C CA . GLY A 1 213 ? 32.501 6.249 -35.575 1.00 87.00 213 GLY A CA 1
ATOM 1588 C C . GLY A 1 213 ? 32.141 4.890 -34.989 1.00 87.00 213 GLY A C 1
ATOM 1589 O O . GLY A 1 213 ? 33.041 4.092 -34.722 1.00 87.00 213 GLY A O 1
ATOM 1590 N N . GLY A 1 214 ? 30.848 4.602 -34.838 1.00 80.00 214 GLY A N 1
ATOM 1591 C CA . GLY A 1 214 ? 30.379 3.298 -34.359 1.00 80.00 214 GLY A CA 1
ATOM 1592 C C . GLY A 1 214 ? 30.899 2.147 -35.209 1.00 80.00 214 GLY A C 1
ATOM 1593 O O . GLY A 1 214 ? 31.328 1.124 -34.683 1.00 80.00 214 GLY A O 1
ATOM 1594 N N . ASN A 1 215 ? 31.000 2.378 -36.518 1.00 89.12 215 ASN A N 1
ATOM 1595 C CA . ASN A 1 215 ? 31.900 1.637 -37.390 1.00 89.12 215 ASN A CA 1
ATOM 1596 C C . ASN A 1 215 ? 32.764 2.619 -38.184 1.00 89.12 215 ASN A C 1
ATOM 1598 O O . ASN A 1 215 ? 32.242 3.517 -38.848 1.00 89.12 215 ASN A O 1
ATOM 1602 N N . SER A 1 216 ? 34.083 2.444 -38.147 1.00 91.56 216 SER A N 1
ATOM 1603 C CA . SER A 1 216 ? 35.013 3.333 -38.851 1.00 91.56 216 SER A CA 1
ATOM 1604 C C . SER A 1 216 ? 34.845 3.268 -40.370 1.00 91.56 216 SER A C 1
ATOM 1606 O O . SER A 1 216 ? 34.596 2.204 -40.937 1.00 91.56 216 SER A O 1
ATOM 1608 N N . GLY A 1 217 ? 35.014 4.407 -41.038 1.00 87.88 217 GLY A N 1
ATOM 1609 C CA . GLY A 1 217 ? 35.046 4.507 -42.495 1.00 87.88 217 GLY A CA 1
ATOM 1610 C C . GLY A 1 217 ? 36.293 3.858 -43.107 1.00 87.88 217 GLY A C 1
ATOM 1611 O O . GLY A 1 217 ? 37.318 3.687 -42.445 1.00 87.88 217 GLY A O 1
ATOM 1612 N N . GLY A 1 218 ? 36.213 3.499 -44.385 1.00 87.19 218 GLY A N 1
ATOM 1613 C CA . GLY A 1 218 ? 37.329 2.919 -45.130 1.00 87.19 218 GLY A CA 1
ATOM 1614 C C . GLY A 1 218 ? 38.341 3.982 -45.563 1.00 87.19 218 GLY A C 1
ATOM 1615 O O . GLY A 1 218 ? 37.966 5.078 -45.972 1.00 87.19 218 GLY A O 1
ATOM 1616 N N . ALA A 1 219 ? 39.637 3.677 -45.512 1.00 90.25 219 ALA A N 1
ATOM 1617 C CA . ALA A 1 219 ? 40.670 4.567 -46.044 1.00 90.25 219 ALA A CA 1
ATOM 1618 C C . ALA A 1 219 ? 40.566 4.712 -47.574 1.00 90.25 219 ALA A C 1
ATOM 1620 O O . ALA A 1 219 ? 40.253 3.754 -48.280 1.00 90.25 219 ALA A O 1
ATOM 1621 N N . GLY A 1 220 ? 40.850 5.899 -48.101 1.00 86.88 220 GLY A N 1
ATOM 1622 C CA . GLY A 1 220 ? 40.926 6.138 -49.538 1.00 86.88 220 GLY A CA 1
ATOM 1623 C C . GLY A 1 220 ? 42.107 5.413 -50.192 1.00 86.88 220 GLY A C 1
ATOM 1624 O O . GLY A 1 220 ? 43.096 5.074 -49.541 1.00 86.88 220 GLY A O 1
ATOM 1625 N N . GLY A 1 221 ? 42.012 5.175 -51.496 1.00 85.44 221 GLY A N 1
ATOM 1626 C CA . GLY A 1 221 ? 43.071 4.558 -52.287 1.00 85.44 221 GLY A CA 1
ATOM 1627 C C . GLY A 1 221 ? 44.211 5.529 -52.593 1.00 85.44 221 GLY A C 1
ATOM 1628 O O . GLY A 1 221 ? 43.996 6.727 -52.763 1.00 85.44 221 GLY A O 1
ATOM 1629 N N . GLN A 1 222 ? 45.435 5.020 -52.685 1.00 87.62 222 GLN A N 1
ATOM 1630 C CA . GLN A 1 222 ? 46.598 5.784 -53.128 1.00 87.62 222 GLN A CA 1
ATOM 1631 C C . GLN A 1 222 ? 46.540 6.021 -54.640 1.00 87.62 222 GLN A C 1
ATOM 1633 O O . GLN A 1 222 ? 46.105 5.154 -55.401 1.00 87.62 222 GLN A O 1
ATOM 1638 N N . GLY A 1 223 ? 46.989 7.188 -55.089 1.00 81.88 223 GLY A N 1
ATOM 1639 C CA . GLY A 1 223 ? 47.115 7.481 -56.512 1.00 81.88 223 GLY A CA 1
ATOM 1640 C C . GLY A 1 223 ? 48.192 6.641 -57.206 1.00 81.88 223 GLY A C 1
ATOM 1641 O O . GLY A 1 223 ? 49.200 6.284 -56.599 1.00 81.88 223 GLY A O 1
ATOM 1642 N N . GLY A 1 224 ? 47.979 6.312 -58.482 1.00 80.19 224 GLY A N 1
ATOM 1643 C CA . GLY A 1 224 ? 48.896 5.467 -59.254 1.00 80.19 224 GLY A CA 1
ATOM 1644 C C . GLY A 1 224 ? 50.214 6.163 -59.623 1.00 80.19 224 GLY A C 1
ATOM 1645 O O . GLY A 1 224 ? 50.244 7.369 -59.855 1.00 80.19 224 GLY A O 1
ATOM 1646 N N . TYR A 1 225 ? 51.308 5.404 -59.717 1.00 76.44 225 TYR A N 1
ATOM 1647 C CA . TYR A 1 225 ? 52.622 5.909 -60.139 1.00 76.44 225 TYR A CA 1
ATOM 1648 C C . TYR A 1 225 ? 52.677 6.320 -61.624 1.00 76.44 225 TYR A C 1
ATOM 1650 O O . TYR A 1 225 ? 52.044 5.689 -62.480 1.00 76.44 225 TYR A O 1
ATOM 1658 N N . GLY A 1 226 ? 53.486 7.340 -61.929 1.00 61.59 226 GLY A N 1
ATOM 1659 C CA . GLY A 1 226 ? 53.764 7.826 -63.282 1.00 61.59 226 GLY A CA 1
ATOM 1660 C C . GLY A 1 226 ? 54.868 7.005 -63.951 1.00 61.59 226 GLY A C 1
ATOM 1661 O O . GLY A 1 226 ? 56.046 7.327 -63.850 1.00 61.59 226 GLY A O 1
ATOM 1662 N N . VAL A 1 227 ? 54.492 5.915 -64.621 1.00 61.72 227 VAL A N 1
ATOM 1663 C CA . VAL A 1 227 ? 55.386 5.077 -65.450 1.00 61.72 227 VAL A CA 1
ATOM 1664 C C . VAL A 1 227 ? 54.832 4.992 -66.875 1.00 61.72 227 VAL A C 1
ATOM 1666 O O . VAL A 1 227 ? 53.680 5.354 -67.094 1.00 61.72 227 VAL A O 1
ATOM 1669 N N . GLU A 1 228 ? 55.603 4.521 -67.861 1.00 50.31 228 GLU A N 1
ATOM 1670 C CA . GLU A 1 228 ? 55.098 4.342 -69.234 1.00 50.31 228 GLU A CA 1
ATOM 1671 C C . GLU A 1 228 ? 53.837 3.446 -69.236 1.00 50.31 228 GLU A C 1
ATOM 1673 O O . GLU A 1 228 ? 53.905 2.260 -68.917 1.00 50.31 228 GLU A O 1
ATOM 1678 N N . ASN A 1 229 ? 52.690 4.043 -69.600 1.00 52.66 229 ASN A N 1
ATOM 1679 C CA . ASN A 1 229 ? 51.299 3.539 -69.542 1.00 52.66 229 ASN A CA 1
ATOM 1680 C C . ASN A 1 229 ? 50.482 3.795 -68.258 1.00 52.66 229 ASN A C 1
ATOM 1682 O O . ASN A 1 229 ? 49.309 3.433 -68.248 1.00 52.66 229 ASN A O 1
ATOM 1686 N N . GLY A 1 230 ? 51.033 4.478 -67.250 1.00 54.31 230 GLY A N 1
ATOM 1687 C CA . GLY A 1 230 ? 50.353 4.850 -66.001 1.00 54.31 230 GLY A CA 1
ATOM 1688 C C . GLY A 1 230 ? 49.990 3.642 -65.124 1.00 54.31 230 GLY A C 1
ATOM 1689 O O . GLY A 1 230 ? 49.396 2.669 -65.581 1.00 54.31 230 GLY A O 1
ATOM 1690 N N . SER A 1 231 ? 50.327 3.668 -63.831 1.00 60.16 231 SER A N 1
ATOM 1691 C CA . SER A 1 231 ? 49.826 2.635 -62.908 1.00 60.16 231 SER A CA 1
ATOM 1692 C C . SER A 1 231 ? 48.384 2.930 -62.491 1.00 60.16 231 SER A C 1
ATOM 1694 O O . SER A 1 231 ? 47.987 4.093 -62.368 1.00 60.16 231 SER A O 1
ATOM 1696 N N . TYR A 1 232 ? 47.609 1.873 -62.240 1.00 68.88 232 TYR A N 1
ATOM 1697 C CA . TYR A 1 232 ? 46.291 1.988 -61.620 1.00 68.88 232 TYR A CA 1
ATOM 1698 C C . TYR A 1 232 ? 46.435 2.650 -60.245 1.00 68.88 232 TYR A C 1
ATOM 1700 O O . TYR A 1 232 ? 47.351 2.310 -59.491 1.00 68.88 232 TYR A O 1
ATOM 1708 N N . GLY A 1 233 ? 45.529 3.568 -59.902 1.00 60.69 233 GLY A N 1
ATOM 1709 C CA . GLY A 1 233 ? 45.346 3.927 -58.496 1.00 60.69 233 GLY A CA 1
ATOM 1710 C C . GLY A 1 233 ? 44.965 2.684 -57.687 1.00 60.69 233 GLY A C 1
ATOM 1711 O O . GLY A 1 233 ? 44.411 1.728 -58.235 1.00 60.69 233 GLY A O 1
ATOM 1712 N N . SER A 1 234 ? 45.261 2.657 -56.389 1.00 75.62 234 SER A N 1
ATOM 1713 C CA . SER A 1 234 ? 44.768 1.571 -55.543 1.00 75.62 234 SER A CA 1
ATOM 1714 C C . SER A 1 234 ? 43.263 1.733 -55.322 1.00 75.62 234 SER A C 1
ATOM 1716 O O . SER A 1 234 ? 42.726 2.846 -55.321 1.00 75.62 234 SER A O 1
ATOM 1718 N N . ASN A 1 235 ? 42.567 0.623 -55.090 1.00 77.12 235 ASN A N 1
ATOM 1719 C CA . ASN A 1 235 ? 41.208 0.692 -54.559 1.00 77.12 235 ASN A CA 1
ATOM 1720 C C . ASN A 1 235 ? 41.243 1.361 -53.175 1.00 77.12 235 ASN A C 1
ATOM 1722 O O . ASN A 1 235 ? 42.262 1.295 -52.477 1.00 77.12 235 ASN A O 1
ATOM 1726 N N . GLY A 1 236 ? 40.132 1.973 -52.770 1.00 62.66 236 GLY A N 1
ATOM 1727 C CA . GLY A 1 236 ? 39.925 2.288 -51.358 1.00 62.66 236 GLY A CA 1
ATOM 1728 C C . GLY A 1 236 ? 39.855 1.013 -50.507 1.00 62.66 236 GLY A C 1
ATOM 1729 O O . GLY A 1 236 ? 39.731 -0.102 -51.026 1.00 62.66 236 GLY A O 1
ATOM 1730 N N . ALA A 1 237 ? 39.901 1.164 -49.189 1.00 71.81 237 ALA A N 1
ATOM 1731 C CA . ALA A 1 237 ? 39.518 0.105 -48.269 1.00 71.81 237 ALA A CA 1
ATOM 1732 C C . ALA A 1 237 ? 37.986 0.020 -48.204 1.00 71.81 237 ALA A C 1
ATOM 1734 O O . ALA A 1 237 ? 37.291 1.036 -48.106 1.00 71.81 237 ALA A O 1
ATOM 1735 N N . GLY A 1 238 ? 37.471 -1.203 -48.314 1.00 55.34 238 GLY A N 1
ATOM 1736 C CA . GLY A 1 238 ? 36.078 -1.516 -48.021 1.00 55.34 238 GLY A CA 1
ATOM 1737 C C . GLY A 1 238 ? 35.933 -1.877 -46.548 1.00 55.34 238 GLY A C 1
ATOM 1738 O O . GLY A 1 238 ? 36.899 -2.295 -45.907 1.00 55.34 238 GLY A O 1
ATOM 1739 N N . ASN A 1 239 ? 34.717 -1.750 -46.039 1.00 55.16 239 ASN A N 1
ATOM 1740 C CA . ASN A 1 239 ? 34.361 -2.150 -44.682 1.00 55.16 239 ASN A CA 1
ATOM 1741 C C . ASN A 1 239 ? 33.456 -3.387 -44.746 1.00 55.16 239 ASN A C 1
ATOM 1743 O O . ASN A 1 239 ? 32.948 -3.717 -45.816 1.00 55.16 239 ASN A O 1
ATOM 1747 N N . TYR A 1 240 ? 33.194 -4.044 -43.610 1.00 48.62 240 TYR A N 1
ATOM 1748 C CA . TYR A 1 240 ? 32.348 -5.253 -43.532 1.00 48.62 240 TYR A CA 1
ATOM 1749 C C . TYR A 1 240 ? 30.948 -5.083 -44.179 1.00 48.62 240 TYR A C 1
ATOM 1751 O O . TYR A 1 240 ? 30.335 -6.072 -44.566 1.00 48.62 240 TYR A O 1
ATOM 1759 N N . TYR A 1 241 ? 30.479 -3.840 -44.370 1.00 50.31 241 TYR A N 1
ATOM 1760 C CA . TYR A 1 241 ? 29.171 -3.495 -44.944 1.00 50.31 241 TYR A CA 1
ATOM 1761 C C . TYR A 1 241 ? 29.210 -2.579 -46.193 1.00 50.31 241 TYR A C 1
ATOM 1763 O O . TYR A 1 241 ? 28.150 -2.193 -46.677 1.00 50.31 241 TYR A O 1
ATOM 1771 N N . GLY A 1 242 ? 30.387 -2.222 -46.738 1.00 51.88 242 GLY A N 1
ATOM 1772 C CA . GLY A 1 242 ? 30.490 -1.281 -47.870 1.00 51.88 242 GLY A CA 1
ATOM 1773 C C . GLY A 1 242 ? 31.652 -1.577 -48.822 1.00 51.88 242 GLY A C 1
ATOM 1774 O O . GLY A 1 242 ? 32.791 -1.761 -48.382 1.00 51.88 242 GLY A O 1
ATOM 1775 N N . TYR A 1 243 ? 31.381 -1.606 -50.135 1.00 53.66 243 TYR A N 1
ATOM 1776 C CA . TYR A 1 243 ? 32.404 -1.866 -51.155 1.00 53.66 243 TYR A CA 1
ATOM 1777 C C . TYR A 1 243 ? 33.308 -0.641 -51.379 1.00 53.66 243 TYR A C 1
ATOM 1779 O O . TYR A 1 243 ? 32.862 0.510 -51.330 1.00 53.66 243 TYR A O 1
ATOM 1787 N N . SER A 1 244 ? 34.592 -0.888 -51.648 1.00 65.00 244 SER A N 1
ATOM 1788 C CA . SER A 1 244 ? 35.559 0.166 -51.945 1.00 65.00 244 SER A CA 1
ATOM 1789 C C . SER A 1 244 ? 35.396 0.754 -53.342 1.00 65.00 244 SER A C 1
ATOM 1791 O O . SER A 1 244 ? 35.035 0.062 -54.295 1.00 65.00 244 SER A O 1
ATOM 1793 N N . GLY A 1 245 ? 35.729 2.040 -53.478 1.00 58.78 245 GLY A N 1
ATOM 1794 C CA . GLY A 1 245 ? 35.888 2.665 -54.783 1.00 58.78 245 GLY A CA 1
ATOM 1795 C C . GLY A 1 245 ? 37.056 2.032 -55.543 1.00 58.78 245 GLY A C 1
ATOM 1796 O O . GLY A 1 245 ? 38.156 1.891 -55.001 1.00 58.78 245 GLY A O 1
ATOM 1797 N N . SER A 1 246 ? 36.826 1.646 -56.799 1.00 70.88 246 SER A N 1
ATOM 1798 C CA . SER A 1 246 ? 37.859 1.065 -57.660 1.00 70.88 246 SER A CA 1
ATOM 1799 C C . SER A 1 246 ? 38.893 2.112 -58.077 1.00 70.88 246 SER A C 1
ATOM 1801 O O . SER A 1 246 ? 38.529 3.236 -58.426 1.00 70.88 246 SER A O 1
ATOM 1803 N N . GLY A 1 247 ? 40.171 1.751 -58.090 1.00 55.62 247 GLY A N 1
ATOM 1804 C CA . GLY A 1 247 ? 41.236 2.610 -58.597 1.00 55.62 247 GLY A CA 1
ATOM 1805 C C . GLY A 1 247 ? 41.147 2.840 -60.109 1.00 55.62 247 GLY A C 1
ATOM 1806 O O . GLY A 1 247 ? 40.734 1.956 -60.862 1.00 55.62 247 GLY A O 1
ATOM 1807 N N . GLY A 1 248 ? 41.498 4.045 -60.559 1.00 53.78 248 GLY A N 1
ATOM 1808 C CA . GLY A 1 248 ? 41.401 4.442 -61.966 1.00 53.78 248 GLY A CA 1
ATOM 1809 C C . GLY A 1 248 ? 42.605 4.008 -62.812 1.00 53.78 248 GLY A C 1
ATOM 1810 O O . GLY A 1 248 ? 43.749 4.102 -62.370 1.00 53.78 248 GLY A O 1
ATOM 1811 N N . SER A 1 249 ? 42.354 3.589 -64.056 1.00 52.34 249 SER A N 1
ATOM 1812 C CA . SER A 1 249 ? 43.356 3.193 -65.067 1.00 52.34 249 SER A CA 1
ATOM 1813 C C . SER A 1 249 ? 43.611 4.354 -66.036 1.00 52.34 249 SER A C 1
ATOM 1815 O O . SER A 1 249 ? 42.945 4.465 -67.063 1.00 52.34 249 SER A O 1
ATOM 1817 N N . GLY A 1 250 ? 44.477 5.301 -65.670 1.00 54.19 250 GLY A N 1
ATOM 1818 C CA . GLY A 1 250 ? 44.647 6.556 -66.429 1.00 54.19 250 GLY A CA 1
ATOM 1819 C C . GLY A 1 250 ? 43.418 7.487 -66.415 1.00 54.19 250 GLY A C 1
ATOM 1820 O O . GLY A 1 250 ? 43.380 8.469 -67.150 1.00 54.19 250 GLY A O 1
ATOM 1821 N N . GLY A 1 251 ? 42.415 7.188 -65.578 1.00 63.81 251 GLY A N 1
ATOM 1822 C CA . GLY A 1 251 ? 41.200 7.979 -65.352 1.00 63.81 251 GLY A CA 1
ATOM 1823 C C . GLY A 1 251 ? 40.933 8.218 -63.860 1.00 63.81 251 GLY A C 1
ATOM 1824 O O . GLY A 1 251 ? 41.738 7.840 -63.006 1.00 63.81 251 GLY A O 1
ATOM 1825 N N . GLY A 1 252 ? 39.810 8.866 -63.533 1.00 75.50 252 GLY A N 1
ATOM 1826 C CA . GLY A 1 252 ? 39.421 9.129 -62.142 1.00 75.50 252 GLY A CA 1
ATOM 1827 C C . GLY A 1 252 ? 39.096 7.852 -61.355 1.00 75.50 252 GLY A C 1
ATOM 1828 O O . GLY A 1 252 ? 38.573 6.893 -61.920 1.00 75.50 252 GLY A O 1
ATOM 1829 N N . GLY A 1 253 ? 39.405 7.841 -60.059 1.00 78.19 253 GLY A N 1
ATOM 1830 C CA . GLY A 1 253 ? 39.022 6.769 -59.142 1.00 78.19 253 GLY A CA 1
ATOM 1831 C C . GLY A 1 253 ? 37.513 6.750 -58.874 1.00 78.19 253 GLY A C 1
ATOM 1832 O O . GLY A 1 253 ? 36.842 7.784 -58.918 1.00 78.19 253 GLY A O 1
ATOM 1833 N N . GLY A 1 254 ? 36.967 5.566 -58.602 1.00 83.44 254 GLY A N 1
ATOM 1834 C CA . GLY A 1 254 ? 35.559 5.377 -58.258 1.00 83.44 254 GLY A CA 1
ATOM 1835 C C . GLY A 1 254 ? 35.233 5.899 -56.858 1.00 83.44 254 GLY A C 1
ATOM 1836 O O . GLY A 1 254 ? 36.066 5.825 -55.955 1.00 83.44 254 GLY A O 1
ATOM 1837 N N . ASN A 1 255 ? 34.018 6.409 -56.659 1.00 88.31 255 ASN A N 1
ATOM 1838 C CA . ASN A 1 255 ? 33.559 6.822 -55.332 1.00 88.31 255 ASN A CA 1
ATOM 1839 C C . ASN A 1 255 ? 33.359 5.604 -54.420 1.00 88.31 255 ASN A C 1
ATOM 1841 O O . ASN A 1 255 ? 32.959 4.534 -54.883 1.00 88.31 255 ASN A O 1
ATOM 1845 N N . GLY A 1 256 ? 33.612 5.783 -53.127 1.00 84.06 256 GLY A N 1
ATOM 1846 C CA . GLY A 1 256 ? 33.248 4.812 -52.105 1.00 84.06 256 GLY A CA 1
ATOM 1847 C C . GLY A 1 256 ? 31.735 4.762 -51.901 1.00 84.06 256 GLY A C 1
ATOM 1848 O O . GLY A 1 256 ? 31.029 5.744 -52.134 1.00 84.06 256 GLY A O 1
ATOM 1849 N N . GLN A 1 257 ? 31.226 3.606 -51.486 1.00 89.38 257 GLN A N 1
ATOM 1850 C CA . GLN A 1 257 ? 29.804 3.452 -51.190 1.00 89.38 257 GLN A CA 1
ATOM 1851 C C . GLN A 1 257 ? 29.440 4.040 -49.831 1.00 89.38 257 GLN A C 1
ATOM 1853 O O . GLN A 1 257 ? 30.228 3.966 -48.888 1.00 89.38 257 GLN A O 1
ATOM 1858 N N . ASN A 1 258 ? 28.231 4.586 -49.725 1.00 90.62 258 ASN A N 1
ATOM 1859 C CA . ASN A 1 258 ? 27.692 5.016 -48.441 1.00 90.62 258 ASN A CA 1
ATOM 1860 C C . ASN A 1 258 ? 27.445 3.801 -47.538 1.00 90.62 258 ASN A C 1
ATOM 1862 O O . ASN A 1 258 ? 27.064 2.734 -48.022 1.00 90.62 258 ASN A O 1
ATOM 1866 N N . GLY A 1 259 ? 27.647 3.978 -46.237 1.00 87.00 259 GLY A N 1
ATOM 1867 C CA . GLY A 1 259 ? 27.236 3.013 -45.231 1.00 87.00 259 GLY A CA 1
ATOM 1868 C C . GLY A 1 259 ? 25.712 2.934 -45.131 1.00 87.00 259 GLY A C 1
ATOM 1869 O O . GLY A 1 259 ? 25.005 3.910 -45.374 1.00 87.00 259 GLY A O 1
ATOM 1870 N N . GLY A 1 260 ? 25.206 1.756 -44.782 1.00 91.62 260 GLY A N 1
ATOM 1871 C CA . GLY A 1 260 ? 23.828 1.566 -44.342 1.00 91.62 260 GLY A CA 1
ATOM 1872 C C . GLY A 1 260 ? 23.617 2.024 -42.897 1.00 91.62 260 GLY A C 1
ATOM 1873 O O . GLY A 1 260 ? 24.539 1.940 -42.073 1.00 91.62 260 GLY A O 1
ATOM 1874 N N . ASN A 1 261 ? 22.397 2.478 -42.617 1.00 94.25 261 ASN A N 1
ATOM 1875 C CA . ASN A 1 261 ? 21.961 2.906 -41.292 1.00 94.25 261 ASN A CA 1
ATOM 1876 C C . ASN A 1 261 ? 21.828 1.713 -40.335 1.00 94.25 261 ASN A C 1
ATOM 1878 O O . ASN A 1 261 ? 21.554 0.588 -40.762 1.00 94.25 261 ASN A O 1
ATOM 1882 N N . GLY A 1 262 ? 22.020 1.971 -39.045 1.00 93.38 262 GLY A N 1
ATOM 1883 C CA . GLY A 1 262 ? 21.802 0.995 -37.987 1.00 93.38 262 GLY A CA 1
ATOM 1884 C C . GLY A 1 262 ? 20.317 0.683 -37.789 1.00 93.38 262 GLY A C 1
ATOM 1885 O O . GLY A 1 262 ? 19.452 1.524 -38.029 1.00 93.38 262 GLY A O 1
ATOM 1886 N N . GLY A 1 263 ? 20.015 -0.542 -37.356 1.00 95.38 263 GLY A N 1
ATOM 1887 C CA . GLY A 1 263 ? 18.662 -0.921 -36.951 1.00 95.38 263 GLY A CA 1
ATOM 1888 C C . GLY A 1 263 ? 18.238 -0.231 -35.653 1.00 95.38 263 GLY A C 1
ATOM 1889 O O . GLY A 1 263 ? 19.070 -0.014 -34.769 1.00 95.38 263 GLY A O 1
ATOM 1890 N N . GLN A 1 264 ? 16.949 0.086 -35.541 1.00 95.69 264 GLN A N 1
ATOM 1891 C CA . GLN A 1 264 ? 16.358 0.624 -34.315 1.00 95.6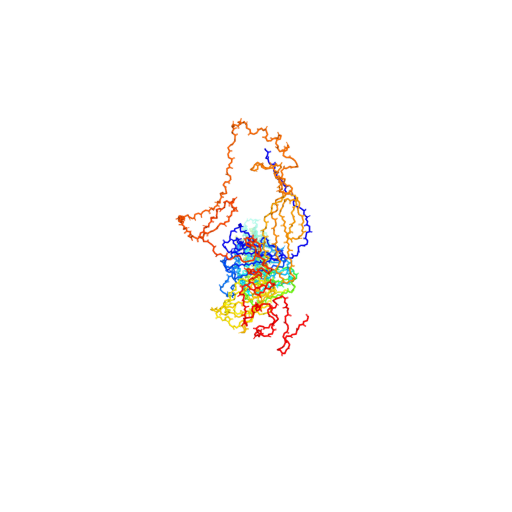9 264 GLN A CA 1
ATOM 1892 C C . GLN A 1 264 ? 16.367 -0.417 -33.189 1.00 95.69 264 GLN A C 1
ATOM 1894 O O . GLN A 1 264 ? 16.305 -1.626 -33.434 1.00 95.69 264 GLN A O 1
ATOM 1899 N N . GLY A 1 265 ? 16.446 0.070 -31.956 1.00 95.06 265 GLY A N 1
ATOM 1900 C CA . GLY A 1 265 ? 16.240 -0.729 -30.762 1.00 95.06 265 GLY A CA 1
ATOM 1901 C C . GLY A 1 265 ? 14.781 -1.162 -30.622 1.00 95.06 265 GLY A C 1
ATOM 1902 O O . GLY A 1 265 ? 13.865 -0.450 -31.023 1.00 95.06 265 GLY A O 1
ATOM 1903 N N . ASN A 1 266 ? 14.555 -2.344 -30.051 1.00 96.12 266 ASN A N 1
ATOM 1904 C CA . ASN A 1 266 ? 13.198 -2.809 -29.766 1.00 96.12 266 ASN A CA 1
ATOM 1905 C C . ASN A 1 266 ? 12.626 -2.060 -28.558 1.00 96.12 266 ASN A C 1
ATOM 1907 O O . ASN A 1 266 ? 13.333 -1.891 -27.564 1.00 96.12 266 ASN A O 1
ATOM 1911 N N . THR A 1 267 ? 11.347 -1.690 -28.616 1.00 94.50 267 THR A N 1
ATOM 1912 C CA . THR A 1 267 ? 10.608 -1.182 -27.453 1.00 94.50 267 THR A CA 1
ATOM 1913 C C . THR A 1 267 ? 10.538 -2.244 -26.354 1.00 94.50 267 THR A C 1
ATOM 1915 O O . THR A 1 267 ? 10.357 -3.435 -26.635 1.00 94.50 267 THR A O 1
ATOM 1918 N N . GLY A 1 268 ? 10.700 -1.813 -25.107 1.00 92.88 268 GLY A N 1
ATOM 1919 C CA . GLY A 1 268 ? 10.538 -2.639 -23.924 1.00 92.88 268 GLY A CA 1
ATOM 1920 C C . GLY A 1 268 ? 9.100 -3.135 -23.775 1.00 92.88 268 GLY A C 1
ATOM 1921 O O . GLY A 1 268 ? 8.143 -2.465 -24.150 1.00 92.88 268 GLY A O 1
ATOM 1922 N N . GLN A 1 269 ? 8.934 -4.342 -23.242 1.00 94.38 269 GLN A N 1
ATOM 1923 C CA . GLN A 1 269 ? 7.612 -4.854 -22.887 1.00 94.38 269 GLN A CA 1
ATOM 1924 C C . GLN A 1 269 ? 7.077 -4.120 -21.656 1.00 94.38 269 GLN A C 1
ATOM 1926 O O . GLN A 1 269 ? 7.831 -3.900 -20.708 1.00 94.38 269 GLN A O 1
ATOM 1931 N N . ASN A 1 270 ? 5.786 -3.790 -21.653 1.00 91.00 270 ASN A N 1
ATOM 1932 C CA . ASN A 1 270 ? 5.118 -3.257 -20.467 1.00 91.00 270 ASN A CA 1
ATOM 1933 C C . ASN A 1 270 ? 5.132 -4.280 -19.323 1.00 91.00 270 ASN A C 1
ATOM 1935 O O . ASN A 1 270 ? 5.255 -5.488 -19.549 1.00 91.00 270 ASN A O 1
ATOM 1939 N N . GLY A 1 271 ? 5.003 -3.774 -18.100 1.00 84.94 271 GLY A N 1
ATOM 1940 C CA . GLY A 1 271 ? 4.900 -4.573 -16.893 1.00 84.94 271 GLY A CA 1
ATOM 1941 C C . GLY A 1 271 ? 3.695 -5.515 -16.907 1.00 84.94 271 GLY A C 1
ATOM 1942 O O . GLY A 1 271 ? 2.679 -5.260 -17.549 1.00 84.94 271 GLY A O 1
ATOM 1943 N N . TYR A 1 272 ? 3.817 -6.623 -16.187 1.00 85.12 272 TYR A N 1
ATOM 1944 C CA . TYR A 1 272 ? 2.739 -7.572 -15.946 1.00 85.12 272 TYR A CA 1
ATOM 1945 C C . TYR A 1 272 ? 1.967 -7.194 -14.676 1.00 85.12 272 TYR A C 1
ATOM 1947 O O . TYR A 1 272 ? 2.542 -6.630 -13.741 1.00 85.12 272 TYR A O 1
ATOM 1955 N N . ASN A 1 273 ? 0.679 -7.552 -14.632 1.00 79.94 273 ASN A N 1
ATOM 1956 C CA . ASN A 1 273 ? -0.197 -7.397 -13.462 1.00 79.94 273 ASN A CA 1
ATOM 1957 C C . ASN A 1 273 ? 0.452 -7.915 -12.175 1.00 79.94 273 ASN A C 1
ATOM 1959 O O . ASN A 1 273 ? 1.035 -9.001 -12.162 1.00 79.94 273 ASN A O 1
ATOM 1963 N N . GLY A 1 274 ? 0.300 -7.136 -11.099 1.00 71.56 274 GLY A N 1
ATOM 1964 C CA . GLY A 1 274 ? 0.610 -7.585 -9.745 1.00 71.56 274 GLY A CA 1
ATOM 1965 C C . GLY A 1 274 ? -0.301 -8.735 -9.342 1.00 71.56 274 GLY A C 1
ATOM 1966 O O . GLY A 1 274 ? -1.361 -8.944 -9.949 1.00 71.56 274 GLY A O 1
ATOM 1967 N N . ASN A 1 275 ? 0.126 -9.494 -8.338 1.00 77.25 275 ASN A N 1
ATOM 1968 C CA . ASN A 1 275 ? -0.608 -10.665 -7.885 1.00 77.25 275 ASN A CA 1
ATOM 1969 C C . ASN A 1 275 ? -1.332 -10.376 -6.572 1.00 77.25 275 ASN A C 1
ATOM 1971 O O . ASN A 1 275 ? -0.752 -9.838 -5.629 1.00 77.25 275 ASN A O 1
ATOM 1975 N N . ILE A 1 276 ? -2.598 -10.772 -6.521 1.00 68.38 276 ILE A N 1
ATOM 1976 C CA . ILE A 1 276 ? -3.446 -10.671 -5.339 1.00 68.38 276 ILE A CA 1
ATOM 1977 C C . ILE A 1 276 ? -3.379 -12.035 -4.649 1.00 68.38 276 ILE A C 1
ATOM 1979 O O . ILE A 1 276 ? -3.729 -13.045 -5.252 1.00 68.38 276 ILE A O 1
ATOM 1983 N N . GLY A 1 277 ? -2.881 -12.072 -3.412 1.00 56.84 277 GLY A N 1
ATOM 1984 C CA . GLY A 1 277 ? -2.910 -13.258 -2.554 1.00 56.84 277 GLY A CA 1
ATOM 1985 C C . GLY A 1 277 ? -2.135 -14.485 -3.039 1.00 56.84 277 GLY A C 1
ATOM 1986 O O . GLY A 1 277 ? -2.721 -15.530 -3.322 1.00 56.84 277 GLY A O 1
ATOM 1987 N N . GLN A 1 278 ? -0.801 -14.436 -2.981 1.00 54.88 278 GLN A N 1
ATOM 1988 C CA . GLN A 1 278 ? -0.116 -15.667 -2.577 1.00 54.88 278 GLN A CA 1
ATOM 1989 C C . GLN A 1 278 ? -0.377 -15.881 -1.084 1.00 54.88 278 GLN A C 1
ATOM 1991 O O . GLN A 1 278 ? -0.294 -14.937 -0.304 1.00 54.88 278 GLN A O 1
ATOM 1996 N N . LEU A 1 279 ? -0.753 -17.110 -0.720 1.00 48.25 279 LEU A N 1
ATOM 1997 C CA . LEU A 1 279 ? -1.051 -17.529 0.650 1.00 48.25 279 LEU A CA 1
ATOM 1998 C C . LEU A 1 279 ? 0.095 -17.117 1.593 1.00 48.25 279 LEU A C 1
ATOM 2000 O O . LEU A 1 279 ? 1.114 -17.803 1.659 1.00 48.25 279 LEU A O 1
ATOM 2004 N N . GLY A 1 280 ? -0.083 -15.999 2.305 1.00 51.56 280 GLY A N 1
ATOM 2005 C CA . GLY A 1 280 ? 0.774 -15.553 3.407 1.00 51.56 280 GLY A CA 1
ATOM 2006 C C . GLY A 1 280 ? 1.603 -14.292 3.228 1.00 51.56 280 GLY A C 1
ATOM 2007 O O . GLY A 1 280 ? 2.354 -13.987 4.150 1.00 51.56 280 GLY A O 1
ATOM 2008 N N . GLU A 1 281 ? 1.478 -13.535 2.135 1.00 69.62 281 GLU A N 1
ATOM 2009 C CA . GLU A 1 281 ? 2.280 -12.315 1.947 1.00 69.62 281 GLU A CA 1
ATOM 2010 C C . GLU A 1 281 ? 1.449 -11.093 1.508 1.00 69.62 281 GLU A C 1
ATOM 2012 O O . GLU A 1 281 ? 0.351 -11.212 0.952 1.00 69.62 281 GLU A O 1
ATOM 2017 N N . TYR A 1 282 ? 1.997 -9.904 1.789 1.00 80.12 282 TYR A N 1
ATOM 2018 C CA . TYR A 1 282 ? 1.497 -8.596 1.355 1.00 80.12 282 TYR A CA 1
ATOM 2019 C C . TYR A 1 282 ? 1.194 -8.563 -0.152 1.00 80.12 282 TYR A C 1
ATOM 2021 O O . TYR A 1 282 ? 1.682 -9.394 -0.921 1.00 80.12 282 TYR A O 1
ATOM 2029 N N . TYR A 1 283 ? 0.410 -7.574 -0.596 1.00 78.31 283 TYR A N 1
ATOM 2030 C CA . TYR A 1 283 ? 0.151 -7.370 -2.019 1.00 78.31 283 TYR A CA 1
ATOM 2031 C C . TYR A 1 283 ? 1.455 -7.307 -2.822 1.00 78.31 283 TYR A C 1
ATOM 2033 O O . TYR A 1 283 ? 2.324 -6.464 -2.580 1.00 78.31 283 TYR A O 1
ATOM 2041 N N . VAL A 1 284 ? 1.561 -8.186 -3.819 1.00 79.25 284 VAL A N 1
ATOM 2042 C CA . VAL A 1 284 ? 2.711 -8.235 -4.714 1.00 79.25 284 VAL A CA 1
ATOM 2043 C C . VAL A 1 284 ? 2.477 -7.245 -5.844 1.00 79.25 284 VAL A C 1
ATOM 2045 O O . VAL A 1 284 ? 1.601 -7.441 -6.691 1.00 79.25 284 VAL A O 1
ATOM 2048 N N . LEU A 1 285 ? 3.294 -6.196 -5.866 1.00 80.62 285 LEU A N 1
ATOM 2049 C CA . LEU A 1 285 ? 3.278 -5.167 -6.901 1.00 80.62 285 LEU A CA 1
ATOM 2050 C C . LEU A 1 285 ? 3.363 -5.763 -8.312 1.00 80.62 285 LEU A C 1
ATOM 2052 O O . LEU A 1 285 ? 3.933 -6.833 -8.537 1.00 80.62 285 LEU A O 1
ATOM 2056 N N . GLY A 1 286 ? 2.827 -5.024 -9.285 1.00 80.69 286 GLY A N 1
ATOM 2057 C CA . GLY A 1 286 ? 3.055 -5.328 -10.695 1.00 80.69 286 GLY A CA 1
ATOM 2058 C C . GLY A 1 286 ? 4.537 -5.293 -11.057 1.00 80.69 286 GLY A C 1
ATOM 2059 O O . GLY A 1 286 ? 5.371 -4.754 -10.326 1.00 80.69 286 GLY A O 1
ATOM 2060 N N . SER A 1 287 ? 4.892 -5.865 -12.206 1.00 86.06 287 SER A N 1
ATOM 2061 C CA . SER A 1 287 ? 6.284 -5.813 -12.644 1.00 86.06 287 SER A CA 1
ATOM 2062 C C . SER A 1 287 ? 6.629 -4.441 -13.230 1.00 86.06 287 SER A C 1
ATOM 2064 O O . SER A 1 287 ? 5.794 -3.764 -13.832 1.00 86.06 287 SER A O 1
ATOM 2066 N N . GLN A 1 288 ? 7.899 -4.055 -13.103 1.00 90.62 288 GLN A N 1
ATOM 2067 C CA . GLN A 1 288 ? 8.473 -2.957 -13.880 1.00 90.62 288 GLN A CA 1
ATOM 2068 C C . GLN A 1 288 ? 8.392 -3.284 -15.381 1.00 90.62 288 GLN A C 1
ATOM 2070 O O . GLN A 1 288 ? 8.477 -4.457 -15.770 1.00 90.62 288 GLN A O 1
ATOM 2075 N N . GLY A 1 289 ? 8.261 -2.256 -16.218 1.00 92.50 289 GLY A N 1
ATOM 2076 C CA . GLY A 1 289 ? 8.462 -2.393 -17.656 1.00 92.50 289 GLY A CA 1
ATOM 2077 C C . GLY A 1 289 ? 9.901 -2.806 -17.987 1.00 92.50 289 GLY A C 1
ATOM 2078 O O . GLY A 1 289 ? 10.856 -2.468 -17.283 1.00 92.50 289 GLY A O 1
ATOM 2079 N N . ALA A 1 290 ? 10.090 -3.553 -19.071 1.00 95.06 290 ALA A N 1
ATOM 2080 C CA . ALA A 1 290 ? 11.425 -3.900 -19.542 1.00 95.06 290 ALA A CA 1
ATOM 2081 C C . ALA A 1 290 ? 12.119 -2.665 -20.153 1.00 95.06 290 ALA A C 1
ATOM 2083 O O . ALA A 1 290 ? 11.450 -1.822 -20.756 1.00 95.06 290 ALA A O 1
ATOM 2084 N N . PRO A 1 291 ? 13.454 -2.542 -20.051 1.00 95.69 291 PRO A N 1
ATOM 2085 C CA . PRO A 1 291 ? 14.177 -1.490 -20.755 1.00 95.69 291 PRO A CA 1
ATOM 2086 C C . PRO A 1 291 ? 14.092 -1.692 -22.272 1.00 95.69 291 PRO A C 1
ATOM 2088 O O . PRO A 1 291 ? 14.044 -2.825 -22.766 1.00 95.69 291 PRO A O 1
ATOM 2091 N N . GLY A 1 292 ? 14.123 -0.588 -23.010 1.00 95.69 292 GLY A N 1
ATOM 2092 C CA . GLY A 1 292 ? 14.273 -0.604 -24.456 1.00 95.69 292 GLY A CA 1
ATOM 2093 C C . GLY A 1 292 ? 15.653 -1.121 -24.869 1.00 95.69 292 GLY A C 1
ATOM 2094 O O . GLY A 1 292 ? 16.647 -0.986 -24.150 1.00 95.69 292 GLY A O 1
ATOM 2095 N N . GLY A 1 293 ? 15.735 -1.730 -26.049 1.00 96.25 293 GLY A N 1
ATOM 2096 C CA . GLY A 1 293 ? 17.011 -2.132 -26.638 1.00 96.25 293 GLY A CA 1
ATOM 2097 C C . GLY A 1 293 ? 17.786 -0.929 -27.179 1.00 96.25 293 GLY A C 1
ATOM 2098 O O . GLY A 1 293 ? 17.189 0.022 -27.675 1.00 96.25 293 GLY A O 1
ATOM 2099 N N . SER A 1 294 ? 19.120 -0.970 -27.146 1.00 96.44 294 SER A N 1
ATOM 2100 C CA . SER A 1 294 ? 19.931 0.036 -27.845 1.00 96.44 294 SER A CA 1
ATOM 2101 C C . SER A 1 294 ? 19.819 -0.117 -29.361 1.00 96.44 294 SER A C 1
ATOM 2103 O O . SER A 1 294 ? 19.779 -1.234 -29.887 1.00 96.44 294 SER A O 1
ATOM 2105 N N . GLY A 1 295 ? 19.832 1.013 -30.062 1.00 95.88 295 GLY A N 1
ATOM 2106 C CA . GLY A 1 295 ? 19.984 1.048 -31.506 1.00 95.88 295 GLY A CA 1
ATOM 2107 C C . GLY A 1 295 ? 21.351 0.516 -31.930 1.00 95.88 295 GLY A C 1
ATOM 2108 O O . GLY A 1 295 ? 22.335 0.549 -31.184 1.00 95.88 295 GLY A O 1
ATOM 2109 N N . GLN A 1 296 ? 21.432 0.001 -33.151 1.00 96.38 296 GLN A N 1
ATOM 2110 C CA . GLN A 1 296 ? 22.691 -0.474 -33.717 1.00 96.38 296 GLN A CA 1
ATOM 2111 C C . GLN A 1 296 ? 23.480 0.689 -34.322 1.00 96.38 296 GLN A C 1
ATOM 2113 O O . GLN A 1 296 ? 22.911 1.658 -34.821 1.00 96.38 296 GLN A O 1
ATOM 2118 N N . ALA A 1 297 ? 24.808 0.587 -34.315 1.00 94.75 297 ALA A N 1
ATOM 2119 C CA . ALA A 1 297 ? 25.648 1.562 -34.999 1.00 94.75 297 ALA A CA 1
ATOM 2120 C C . ALA A 1 297 ? 25.442 1.506 -36.520 1.00 94.75 297 ALA A C 1
ATOM 2122 O O . ALA A 1 297 ? 25.354 0.425 -37.111 1.00 94.75 297 ALA A O 1
ATOM 2123 N N . GLY A 1 298 ? 25.456 2.675 -37.155 1.00 93.00 298 GLY A N 1
ATOM 2124 C CA . GLY A 1 298 ? 25.547 2.791 -38.601 1.00 93.00 298 GLY A CA 1
ATOM 2125 C C . GLY A 1 298 ? 26.877 2.235 -39.102 1.00 93.00 298 GLY A C 1
ATOM 2126 O O . GLY A 1 298 ? 27.893 2.214 -38.396 1.00 93.00 298 GLY A O 1
ATOM 2127 N N . SER A 1 299 ? 26.893 1.753 -40.338 1.00 92.00 299 SER A N 1
ATOM 2128 C CA . SER A 1 299 ? 28.132 1.278 -40.957 1.00 92.00 299 SER A CA 1
ATOM 2129 C C . SER A 1 299 ? 28.968 2.441 -41.505 1.00 92.00 299 SER A C 1
ATOM 2131 O O . SER A 1 299 ? 28.433 3.451 -41.957 1.00 92.00 299 SER A O 1
ATOM 2133 N N . GLY A 1 300 ? 30.297 2.319 -41.467 1.00 89.44 300 GLY A N 1
ATOM 2134 C CA . GLY A 1 300 ? 31.192 3.317 -42.055 1.00 89.44 300 GLY A CA 1
ATOM 2135 C C . GLY A 1 300 ? 31.181 3.253 -43.582 1.00 89.44 300 GLY A C 1
ATOM 2136 O O . GLY A 1 300 ? 31.151 2.159 -44.154 1.00 89.44 300 GLY A O 1
ATOM 2137 N N . GLY A 1 301 ? 31.256 4.408 -44.240 1.00 89.00 301 GLY A N 1
ATOM 2138 C CA . GLY A 1 301 ? 31.333 4.506 -45.696 1.00 89.00 301 GLY A CA 1
ATOM 2139 C C . GLY A 1 301 ? 32.641 3.933 -46.248 1.00 89.00 301 GLY A C 1
ATOM 2140 O O . GLY A 1 301 ? 33.679 3.955 -45.584 1.00 89.00 301 GLY A O 1
ATOM 2141 N N . GLY A 1 302 ? 32.609 3.423 -47.477 1.00 88.31 302 GLY A N 1
ATOM 2142 C CA . GLY A 1 302 ? 33.799 2.929 -48.172 1.00 88.31 302 GLY A CA 1
ATOM 2143 C C . GLY A 1 302 ? 34.743 4.063 -48.584 1.00 88.31 302 GLY A C 1
ATOM 2144 O O . GLY A 1 302 ? 34.306 5.183 -48.865 1.00 88.31 302 GLY A O 1
ATOM 2145 N N . GLY A 1 303 ? 36.043 3.778 -48.665 1.00 88.25 303 GLY A N 1
ATOM 2146 C CA . GLY A 1 303 ? 37.022 4.725 -49.203 1.00 88.25 303 GLY A CA 1
ATOM 2147 C C . GLY A 1 303 ? 36.908 4.871 -50.723 1.00 88.25 303 GLY A C 1
ATOM 2148 O O . GLY A 1 303 ? 36.652 3.894 -51.435 1.00 88.25 303 GLY A O 1
ATOM 2149 N N . GLY A 1 304 ? 37.114 6.083 -51.235 1.00 87.75 304 GLY A N 1
ATOM 2150 C CA . GLY A 1 304 ? 37.202 6.342 -52.672 1.00 87.75 304 GLY A CA 1
ATOM 2151 C C . GLY A 1 304 ? 38.488 5.768 -53.268 1.00 87.75 304 GLY A C 1
ATOM 2152 O O . GLY A 1 304 ? 39.516 5.711 -52.598 1.00 87.75 304 GLY A O 1
ATOM 2153 N N . GLY A 1 305 ? 38.453 5.335 -54.526 1.00 85.25 305 GLY A N 1
ATOM 2154 C CA . GLY A 1 305 ? 39.629 4.825 -55.234 1.00 85.25 305 GLY A CA 1
ATOM 2155 C C . GLY A 1 305 ? 40.622 5.934 -55.588 1.00 85.25 305 GLY A C 1
ATOM 2156 O O . GLY A 1 305 ? 40.232 7.082 -55.816 1.00 85.25 305 GLY A O 1
ATOM 2157 N N . GLY A 1 306 ? 41.908 5.599 -55.666 1.00 85.50 306 GLY A N 1
ATOM 2158 C CA . GLY A 1 306 ? 42.928 6.509 -56.182 1.00 85.50 306 GLY A CA 1
ATOM 2159 C C . GLY A 1 306 ? 42.768 6.741 -57.687 1.00 85.50 306 GLY A C 1
ATOM 2160 O O . GLY A 1 306 ? 42.344 5.851 -58.430 1.00 85.50 306 GLY A O 1
ATOM 2161 N N . GLY A 1 307 ? 43.110 7.937 -58.153 1.00 84.50 307 GLY A N 1
ATOM 2162 C CA . GLY A 1 307 ? 43.202 8.240 -59.578 1.00 84.50 307 GLY A CA 1
ATOM 2163 C C . GLY A 1 307 ? 44.392 7.533 -60.232 1.00 84.50 307 GLY A C 1
ATOM 2164 O O . GLY A 1 307 ? 45.386 7.225 -59.571 1.00 84.50 307 GLY A O 1
ATOM 2165 N N . GLY A 1 308 ? 44.302 7.276 -61.536 1.00 79.62 308 GLY A N 1
ATOM 2166 C CA . GLY A 1 308 ? 45.423 6.734 -62.309 1.00 79.62 308 GLY A CA 1
ATOM 2167 C C . GLY A 1 308 ? 46.517 7.774 -62.574 1.00 79.62 308 GLY A C 1
ATOM 2168 O O . GLY A 1 308 ? 46.224 8.967 -62.674 1.00 79.62 308 GLY A O 1
ATOM 2169 N N . GLY A 1 309 ? 47.765 7.320 -62.706 1.00 76.69 309 GLY A N 1
ATOM 2170 C CA . GLY A 1 309 ? 48.877 8.160 -63.174 1.00 76.69 309 GLY A CA 1
ATOM 2171 C C . GLY A 1 309 ? 48.764 8.516 -64.664 1.00 76.69 309 GLY A C 1
ATOM 2172 O O . GLY A 1 309 ? 47.949 7.936 -65.389 1.00 76.69 309 GLY A O 1
ATOM 2173 N N . GLN A 1 310 ? 49.579 9.466 -65.127 1.00 72.81 310 GLN A N 1
ATOM 2174 C CA . GLN A 1 310 ? 49.585 9.930 -66.521 1.00 72.81 310 GLN A CA 1
ATOM 2175 C C . GLN A 1 310 ? 49.861 8.772 -67.506 1.00 72.81 310 GLN A C 1
ATOM 2177 O O . GLN A 1 310 ? 50.737 7.938 -67.270 1.00 72.81 310 GLN A O 1
ATOM 2182 N N . SER A 1 311 ? 49.146 8.733 -68.639 1.00 61.97 311 SER A N 1
ATOM 2183 C CA . SER A 1 311 ? 49.392 7.778 -69.735 1.00 61.97 311 SER A CA 1
ATOM 2184 C C . SER A 1 311 ? 49.501 8.501 -71.090 1.00 61.97 311 SER A C 1
ATOM 2186 O O . SER A 1 311 ? 48.649 9.314 -71.441 1.00 61.97 311 SER A O 1
ATOM 2188 N N . GLY A 1 312 ? 50.583 8.254 -71.842 1.00 61.62 312 GLY A N 1
ATOM 2189 C CA . GLY A 1 312 ? 50.885 8.929 -73.115 1.00 61.62 312 GLY A CA 1
ATOM 2190 C C . GLY A 1 312 ? 52.339 8.741 -73.582 1.00 61.62 312 GLY A C 1
ATOM 2191 O O . GLY A 1 312 ? 53.168 8.240 -72.832 1.00 61.62 312 GLY A O 1
ATOM 2192 N N . TRP A 1 313 ? 52.653 9.123 -74.829 1.00 58.50 313 TRP A N 1
ATOM 2193 C CA . TRP A 1 313 ? 53.975 8.913 -75.466 1.00 58.50 313 TRP A CA 1
ATOM 2194 C C . TRP A 1 313 ? 55.053 9.946 -75.061 1.00 58.50 313 TRP A C 1
ATOM 2196 O O . TRP A 1 313 ? 56.235 9.729 -75.310 1.00 58.50 313 TRP A O 1
ATOM 2206 N N . LEU A 1 314 ? 54.665 11.052 -74.413 1.00 59.47 314 LEU A N 1
ATOM 2207 C CA . LEU A 1 314 ? 55.575 12.044 -73.828 1.00 59.47 314 LEU A CA 1
ATOM 2208 C C . LEU A 1 314 ? 55.305 12.095 -72.314 1.00 59.47 314 LEU A C 1
ATOM 2210 O O . LEU A 1 314 ? 54.401 12.797 -71.871 1.00 59.47 314 LEU A O 1
ATOM 2214 N N . VAL A 1 315 ? 56.015 11.265 -71.548 1.00 56.25 315 VAL A N 1
ATOM 2215 C CA . VAL A 1 315 ? 55.776 11.054 -70.110 1.00 56.25 315 VAL A CA 1
ATOM 2216 C C . VAL A 1 315 ? 56.521 12.114 -69.296 1.00 56.25 315 VAL A C 1
ATOM 2218 O O . VAL A 1 315 ? 57.749 12.175 -69.341 1.00 56.25 315 VAL A O 1
ATOM 2221 N N . LEU A 1 316 ? 55.785 12.924 -68.538 1.00 58.62 316 LEU A N 1
ATOM 2222 C CA . LEU A 1 316 ? 56.301 13.715 -67.419 1.00 58.62 316 LEU A CA 1
ATOM 2223 C C . LEU A 1 316 ? 55.598 13.176 -66.172 1.00 58.62 316 LEU A C 1
ATOM 2225 O O . LEU A 1 316 ? 54.581 13.729 -65.794 1.00 58.62 316 LEU A O 1
ATOM 2229 N N . ASP A 1 317 ? 56.069 12.009 -65.704 1.00 63.00 317 ASP A N 1
ATOM 2230 C CA . ASP A 1 317 ? 55.919 11.323 -64.395 1.00 63.00 317 ASP A CA 1
ATOM 2231 C C . ASP A 1 317 ? 54.746 11.637 -63.429 1.00 63.00 317 ASP A C 1
ATOM 2233 O O . ASP A 1 317 ? 54.810 11.286 -62.250 1.00 63.00 317 ASP A O 1
ATOM 2237 N N . GLY A 1 318 ? 53.636 12.192 -63.911 1.00 70.50 318 GLY A N 1
ATOM 2238 C CA . GLY A 1 318 ? 52.510 12.632 -63.108 1.00 70.50 318 GLY A CA 1
ATOM 2239 C C . GLY A 1 318 ? 51.831 11.461 -62.410 1.00 70.50 318 GLY A C 1
ATOM 2240 O O . GLY A 1 318 ? 51.396 10.490 -63.042 1.00 70.50 318 GLY A O 1
ATOM 2241 N N . THR A 1 319 ? 51.717 11.561 -61.093 1.00 79.81 319 THR A N 1
ATOM 2242 C CA . THR A 1 319 ? 51.117 10.537 -60.243 1.00 79.81 319 THR A CA 1
ATOM 2243 C C . THR A 1 319 ? 49.660 10.855 -59.935 1.00 79.81 319 THR A C 1
ATOM 2245 O O . THR A 1 319 ? 49.256 12.008 -59.797 1.00 79.81 319 THR A O 1
ATOM 2248 N N . GLY A 1 320 ? 48.843 9.810 -59.835 1.00 83.06 320 GLY A N 1
ATOM 2249 C CA . GLY A 1 320 ? 47.419 9.933 -59.565 1.00 83.06 320 GLY A CA 1
ATOM 2250 C C . GLY A 1 320 ? 47.118 10.634 -58.239 1.00 83.06 320 GLY A C 1
ATOM 2251 O O . GLY A 1 320 ? 47.918 10.623 -57.299 1.00 83.06 320 GLY A O 1
ATOM 2252 N N . ASN A 1 321 ? 45.924 11.217 -58.140 1.00 89.25 321 ASN A N 1
ATOM 2253 C CA . ASN A 1 321 ? 45.437 11.788 -56.887 1.00 89.25 321 ASN A CA 1
ATOM 2254 C C . ASN A 1 321 ? 44.935 10.696 -55.928 1.00 89.25 321 ASN A C 1
ATOM 2256 O O . ASN A 1 321 ? 44.355 9.700 -56.365 1.00 89.25 321 ASN A O 1
ATOM 2260 N N . GLY A 1 322 ? 45.097 10.903 -54.621 1.00 89.38 322 GLY A N 1
ATOM 2261 C CA . GLY A 1 322 ? 44.562 10.003 -53.602 1.00 89.38 322 GLY A CA 1
ATOM 2262 C C . GLY A 1 322 ? 43.036 10.086 -53.508 1.00 89.38 322 GLY A C 1
ATOM 2263 O O . GLY A 1 322 ? 42.447 11.160 -53.655 1.00 89.38 322 GLY A O 1
ATOM 2264 N N . GLY A 1 323 ? 42.384 8.954 -53.259 1.00 90.19 323 GLY A N 1
ATOM 2265 C CA . GLY A 1 323 ? 40.956 8.891 -52.956 1.00 90.19 323 GLY A CA 1
ATOM 2266 C C . GLY A 1 323 ? 40.645 9.429 -51.557 1.00 90.19 323 GLY A C 1
ATOM 2267 O O . GLY A 1 323 ? 41.490 9.394 -50.662 1.00 90.19 323 GLY A O 1
ATOM 2268 N N . GLY A 1 324 ? 39.433 9.940 -51.355 1.00 92.38 324 GLY A N 1
ATOM 2269 C CA . GLY A 1 324 ? 38.969 10.383 -50.039 1.00 92.38 324 GLY A CA 1
ATOM 2270 C C . GLY A 1 324 ? 38.621 9.206 -49.125 1.00 92.38 324 GLY A C 1
ATOM 2271 O O . GLY A 1 324 ? 38.149 8.169 -49.596 1.00 92.38 324 GLY A O 1
ATOM 2272 N N . GLY A 1 325 ? 38.847 9.357 -47.820 1.00 91.62 325 GLY A N 1
ATOM 2273 C CA . GLY A 1 325 ? 38.412 8.378 -46.823 1.00 91.62 325 GLY A CA 1
ATOM 2274 C C . GLY A 1 325 ? 36.894 8.391 -46.652 1.00 91.62 325 GLY A C 1
ATOM 2275 O O . GLY A 1 325 ? 36.261 9.436 -46.784 1.00 91.62 325 GLY A O 1
ATOM 2276 N N . GLY A 1 326 ? 36.286 7.245 -46.370 1.00 91.81 326 GLY A N 1
ATOM 2277 C CA . GLY A 1 326 ? 34.865 7.152 -46.046 1.00 91.81 326 GLY A CA 1
ATOM 2278 C C . GLY A 1 326 ? 34.550 7.745 -44.671 1.00 91.81 326 GLY A C 1
ATOM 2279 O O . GLY A 1 326 ? 35.404 7.763 -43.783 1.00 91.81 326 GLY A O 1
ATOM 2280 N N . GLY A 1 327 ? 33.331 8.246 -44.487 1.00 94.00 327 GLY A N 1
ATOM 2281 C CA . GLY A 1 327 ? 32.854 8.729 -43.190 1.00 94.00 327 GLY A CA 1
ATOM 2282 C C . GLY A 1 327 ? 32.616 7.590 -42.197 1.00 94.00 327 GLY A C 1
ATOM 2283 O O . GLY A 1 327 ? 32.246 6.485 -42.596 1.00 94.00 327 GLY A O 1
ATOM 2284 N N . GLY A 1 328 ? 32.836 7.842 -40.906 1.00 94.06 328 GLY A N 1
ATOM 2285 C CA . GLY A 1 328 ? 32.476 6.897 -39.845 1.00 94.06 328 GLY A CA 1
ATOM 2286 C C . GLY A 1 328 ? 30.958 6.804 -39.689 1.00 94.06 328 GLY A C 1
ATOM 2287 O O . GLY A 1 328 ? 30.263 7.800 -39.864 1.00 94.06 328 GLY A O 1
ATOM 2288 N N . GLY A 1 329 ? 30.428 5.625 -39.376 1.00 94.12 329 GLY A N 1
ATOM 2289 C CA . GLY A 1 329 ? 29.008 5.463 -39.056 1.00 94.12 329 GLY A CA 1
ATOM 2290 C C . GLY A 1 329 ? 28.665 6.068 -37.693 1.00 94.12 329 GLY A C 1
ATOM 2291 O O . GLY A 1 329 ? 29.514 6.089 -36.799 1.00 94.12 329 GLY A O 1
ATOM 2292 N N . GLY A 1 330 ? 27.445 6.569 -37.522 1.00 96.06 330 GLY A N 1
ATOM 2293 C CA . GLY A 1 330 ? 26.976 7.057 -36.224 1.00 96.06 330 GLY A CA 1
ATOM 2294 C C . GLY A 1 330 ? 26.783 5.928 -35.206 1.00 96.06 330 GLY A C 1
ATOM 2295 O O . GLY A 1 330 ? 26.497 4.787 -35.577 1.00 96.06 330 GLY A O 1
ATOM 2296 N N . ASN A 1 331 ? 26.962 6.218 -33.917 1.00 96.12 331 ASN A N 1
ATOM 2297 C CA . ASN A 1 331 ? 26.629 5.274 -32.846 1.00 96.12 331 ASN A CA 1
A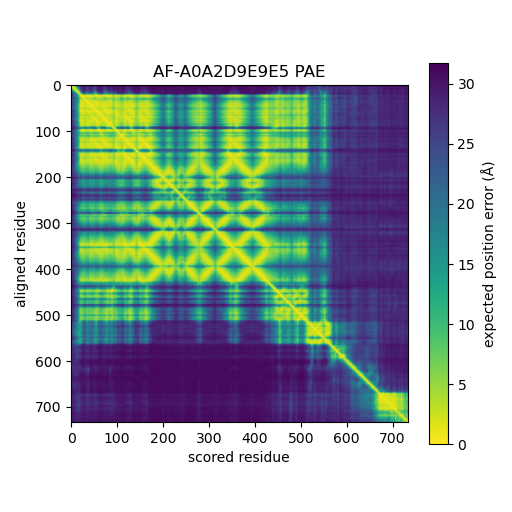TOM 2298 C C . ASN A 1 331 ? 25.108 5.144 -32.716 1.00 96.12 331 ASN A C 1
ATOM 2300 O O . ASN A 1 331 ? 24.393 6.121 -32.916 1.00 96.12 331 ASN A O 1
ATOM 2304 N N . GLY A 1 332 ? 24.615 3.960 -32.357 1.00 95.94 332 GLY A N 1
ATOM 2305 C CA . GLY A 1 332 ? 23.204 3.810 -32.004 1.00 95.94 332 GLY A CA 1
ATOM 2306 C C . GLY A 1 332 ? 22.874 4.537 -30.699 1.00 95.94 332 GLY A C 1
ATOM 2307 O O . GLY A 1 332 ? 23.750 4.692 -29.843 1.00 95.94 332 GLY A O 1
ATOM 2308 N N . GLY A 1 333 ? 21.630 4.991 -30.564 1.00 96.88 333 GLY A N 1
ATOM 2309 C CA . GLY A 1 333 ? 21.117 5.540 -29.311 1.00 96.88 333 GLY A CA 1
ATOM 2310 C C . GLY A 1 333 ? 20.899 4.445 -28.263 1.00 96.88 333 GLY A C 1
ATOM 2311 O O . GLY A 1 333 ? 20.637 3.285 -28.596 1.00 96.88 333 GLY A O 1
ATOM 2312 N N . ASN A 1 334 ? 21.020 4.788 -26.983 1.00 96.94 334 ASN A N 1
ATOM 2313 C CA . ASN A 1 334 ? 20.710 3.856 -25.899 1.00 96.94 334 ASN A CA 1
ATOM 2314 C C . ASN A 1 334 ? 19.193 3.707 -25.743 1.00 96.94 334 ASN A C 1
ATOM 2316 O O . ASN A 1 334 ? 18.455 4.670 -25.941 1.00 96.94 334 ASN A O 1
ATOM 2320 N N . GLY A 1 335 ? 18.725 2.518 -25.365 1.00 95.81 335 GLY A N 1
ATOM 2321 C CA . GLY A 1 335 ? 17.315 2.324 -25.028 1.00 95.81 335 GLY A CA 1
ATOM 2322 C C . GLY A 1 335 ? 16.917 3.069 -23.751 1.00 95.81 335 GLY A C 1
ATOM 2323 O O . GLY A 1 335 ? 17.763 3.320 -22.885 1.00 95.81 335 GLY A O 1
ATOM 2324 N N . GLY A 1 336 ? 15.639 3.429 -23.645 1.00 96.56 336 GLY A N 1
ATOM 2325 C CA . GLY A 1 336 ? 15.073 4.002 -22.425 1.00 96.56 336 GLY A CA 1
ATOM 2326 C C . GLY A 1 336 ? 14.910 2.959 -21.314 1.00 96.56 336 GLY A C 1
ATOM 2327 O O . GLY A 1 336 ? 14.740 1.766 -21.575 1.00 96.56 336 GLY A O 1
ATOM 2328 N N . GLY A 1 337 ? 14.971 3.389 -20.055 1.00 95.62 337 GLY A N 1
ATOM 2329 C CA . GLY A 1 337 ? 14.629 2.548 -18.907 1.00 95.62 337 GLY A CA 1
ATOM 2330 C C . GLY A 1 337 ? 13.127 2.256 -18.859 1.00 95.62 337 GLY A C 1
ATOM 2331 O O . GLY A 1 337 ? 12.332 3.070 -19.312 1.00 95.62 337 GLY A O 1
ATOM 2332 N N . GLY A 1 338 ? 12.718 1.111 -18.311 1.00 94.50 338 GLY A N 1
ATOM 2333 C CA . GLY A 1 338 ? 11.295 0.828 -18.088 1.00 94.50 338 GLY A CA 1
ATOM 2334 C C . GLY A 1 338 ? 10.757 1.517 -16.832 1.00 94.50 338 GLY A C 1
ATOM 2335 O O . GLY A 1 338 ? 11.501 1.684 -15.860 1.00 94.50 338 GLY A O 1
ATOM 2336 N N . GLY A 1 339 ? 9.483 1.905 -16.847 1.00 93.31 339 GLY A N 1
ATOM 2337 C CA . GLY A 1 339 ? 8.816 2.521 -15.697 1.00 93.31 339 GLY A CA 1
ATOM 2338 C C . GLY A 1 339 ? 8.466 1.502 -14.610 1.00 93.31 339 GLY A C 1
ATOM 2339 O O . GLY A 1 339 ? 8.211 0.330 -14.905 1.00 93.31 339 GLY A O 1
ATOM 2340 N N . THR A 1 340 ? 8.501 1.908 -13.338 1.00 91.50 340 THR A N 1
ATOM 2341 C CA . THR A 1 340 ? 8.185 1.022 -12.199 1.00 91.50 340 THR A CA 1
ATOM 2342 C C . THR A 1 340 ? 6.684 0.898 -11.971 1.00 91.50 340 THR A C 1
ATOM 2344 O O . THR A 1 340 ? 5.912 1.739 -12.420 1.00 91.50 340 THR A O 1
ATOM 2347 N N . ALA A 1 341 ? 6.242 -0.173 -11.312 1.00 90.56 341 ALA A N 1
ATOM 2348 C CA . ALA A 1 341 ? 4.818 -0.391 -11.072 1.00 90.56 341 ALA A CA 1
ATOM 2349 C C . ALA A 1 341 ? 4.236 0.598 -10.050 1.00 90.56 341 ALA A C 1
ATOM 2351 O O . ALA A 1 341 ? 4.962 1.190 -9.256 1.00 90.56 341 ALA A O 1
ATOM 2352 N N . GLY A 1 342 ? 2.920 0.776 -10.066 1.00 90.50 342 GLY A N 1
ATOM 2353 C CA . GLY A 1 342 ? 2.195 1.484 -9.019 1.00 90.50 342 GLY A CA 1
ATOM 2354 C C . GLY A 1 342 ? 1.824 0.567 -7.851 1.00 90.50 342 GLY A C 1
ATOM 2355 O O . GLY A 1 342 ? 1.682 -0.648 -8.007 1.00 90.50 342 GLY A O 1
ATOM 2356 N N . GLY A 1 343 ? 1.680 1.161 -6.669 1.00 90.56 343 GLY A N 1
ATOM 2357 C CA . GLY A 1 343 ? 1.215 0.500 -5.454 1.00 90.56 343 GLY A CA 1
ATOM 2358 C C . GLY A 1 343 ? -0.295 0.295 -5.432 1.00 90.56 343 GLY A C 1
ATOM 2359 O O . GLY A 1 343 ? -1.029 1.019 -6.101 1.00 90.56 343 GLY A O 1
ATOM 2360 N N . GLY A 1 344 ? -0.767 -0.704 -4.688 1.00 92.56 344 GLY A N 1
ATOM 2361 C CA . GLY A 1 344 ? -2.203 -0.977 -4.577 1.00 92.56 344 GLY A CA 1
ATOM 2362 C C . GLY A 1 344 ? -2.920 -0.054 -3.588 1.00 92.56 344 GLY A C 1
ATOM 2363 O O . GLY A 1 344 ? -2.270 0.657 -2.818 1.00 92.56 344 GLY A O 1
ATOM 2364 N N . SER A 1 345 ? -4.249 -0.096 -3.584 1.00 94.31 345 SER A N 1
ATOM 2365 C CA . SER A 1 345 ? -5.076 0.465 -2.513 1.00 94.31 345 SER A CA 1
ATOM 2366 C C . SER A 1 345 ? -6.174 -0.520 -2.132 1.00 94.31 345 SER A C 1
ATOM 2368 O O . SER A 1 345 ? -6.903 -0.995 -2.994 1.00 94.31 345 SER A O 1
ATOM 2370 N N . PHE A 1 346 ? -6.273 -0.860 -0.852 1.00 94.19 346 PHE A N 1
ATOM 2371 C CA . PHE A 1 346 ? -7.197 -1.884 -0.379 1.00 94.19 346 PHE A CA 1
ATOM 2372 C C . PHE A 1 346 ? -7.895 -1.429 0.891 1.00 94.19 346 PHE A C 1
ATOM 2374 O O . PHE A 1 346 ? -7.216 -1.006 1.824 1.00 94.19 346 PHE A O 1
ATOM 2381 N N . GLY A 1 347 ? -9.221 -1.552 0.956 1.00 93.56 347 GLY A N 1
ATOM 2382 C CA . GLY A 1 347 ? -9.969 -1.287 2.187 1.00 93.56 347 GLY A CA 1
ATOM 2383 C C . GLY A 1 347 ? -9.581 -2.279 3.283 1.00 93.56 347 GLY A C 1
ATOM 2384 O O . GLY A 1 347 ? -8.958 -1.906 4.277 1.00 93.56 347 GLY A O 1
ATOM 2385 N N . ILE A 1 348 ? -9.865 -3.559 3.045 1.00 93.06 348 ILE A N 1
ATOM 2386 C CA . ILE A 1 348 ? -9.442 -4.685 3.883 1.00 93.06 348 ILE A CA 1
ATOM 2387 C C . ILE A 1 348 ? -8.615 -5.648 3.032 1.00 93.06 348 ILE A C 1
ATOM 2389 O O . ILE A 1 348 ? -9.063 -6.104 1.982 1.00 93.06 348 ILE A O 1
ATOM 2393 N N . TYR A 1 349 ? -7.416 -5.994 3.494 1.00 92.38 349 TYR A N 1
ATOM 2394 C CA . TYR A 1 349 ? -6.575 -7.013 2.871 1.00 92.38 349 TYR A CA 1
ATOM 2395 C C . TYR A 1 349 ? -6.265 -8.119 3.877 1.00 92.38 349 TYR A C 1
ATOM 2397 O O . TYR A 1 349 ? -5.479 -7.931 4.800 1.00 92.38 349 TYR A O 1
ATOM 2405 N N . ALA A 1 350 ? -6.889 -9.274 3.681 1.00 89.25 350 ALA A N 1
ATOM 2406 C CA . ALA A 1 350 ? -6.911 -10.406 4.592 1.00 89.25 350 ALA A CA 1
ATOM 2407 C C . ALA A 1 350 ? -6.400 -11.683 3.904 1.00 89.25 350 ALA A C 1
ATOM 2409 O O . ALA A 1 350 ? -6.914 -12.111 2.865 1.00 89.25 350 ALA A O 1
ATOM 2410 N N . THR A 1 351 ? -5.383 -12.328 4.480 1.00 85.00 351 THR A N 1
ATOM 2411 C CA . THR A 1 351 ? -4.757 -13.534 3.905 1.00 85.00 351 THR A CA 1
ATOM 2412 C C . THR A 1 351 ? -4.506 -14.609 4.951 1.00 85.00 351 THR A C 1
ATOM 2414 O O . THR A 1 351 ? -4.156 -14.298 6.078 1.00 85.00 351 THR A O 1
ATOM 2417 N N . ASN A 1 352 ? -4.641 -15.886 4.570 1.00 77.94 352 ASN A N 1
ATOM 2418 C CA . ASN A 1 352 ? -4.493 -17.031 5.483 1.00 77.94 352 ASN A CA 1
ATOM 2419 C C . ASN A 1 352 ? -5.410 -16.955 6.711 1.00 77.94 352 ASN A C 1
ATOM 2421 O O . ASN A 1 352 ? -5.055 -17.431 7.786 1.00 77.94 352 ASN A O 1
ATOM 2425 N N . ASN A 1 353 ? -6.577 -16.346 6.540 1.00 76.50 353 ASN A N 1
ATOM 2426 C CA . ASN A 1 353 ? -7.479 -16.060 7.636 1.00 76.50 353 ASN A CA 1
ATOM 2427 C C . ASN A 1 353 ? -8.519 -17.172 7.817 1.00 76.50 353 ASN A C 1
ATOM 2429 O O . ASN A 1 353 ? -8.859 -17.888 6.867 1.00 76.50 353 ASN A O 1
ATOM 2433 N N . GLY A 1 354 ? -8.986 -17.307 9.057 1.00 77.88 354 GLY A N 1
ATOM 2434 C CA . GLY A 1 354 ? -9.971 -18.292 9.501 1.00 77.88 354 GLY A CA 1
ATOM 2435 C C . GLY A 1 354 ? -11.400 -17.795 9.366 1.00 77.88 354 GLY A C 1
ATOM 2436 O O . GLY A 1 354 ? -11.745 -17.171 8.365 1.00 77.88 354 GLY A O 1
ATOM 2437 N N . 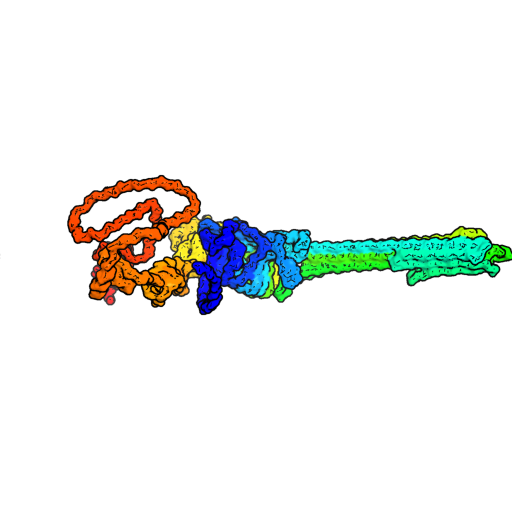ASN A 1 355 ? -12.229 -18.085 10.370 1.00 83.69 355 ASN A N 1
ATOM 2438 C CA . ASN A 1 355 ? -13.568 -17.510 10.437 1.00 83.69 355 ASN A CA 1
ATOM 2439 C C . ASN A 1 355 ? -13.459 -15.994 10.598 1.00 83.69 355 ASN A C 1
ATOM 2441 O O . ASN A 1 355 ? -12.537 -15.495 11.246 1.00 83.69 355 ASN A O 1
ATOM 2445 N N . TYR A 1 356 ? -14.385 -15.277 9.983 1.00 87.06 356 TYR A N 1
ATOM 2446 C CA . TYR A 1 356 ? -14.483 -13.837 10.101 1.00 87.06 356 TYR A CA 1
ATOM 2447 C C . TYR A 1 356 ? -15.910 -13.398 9.835 1.00 87.06 356 TYR A C 1
ATOM 2449 O O . TYR A 1 356 ? -16.669 -14.104 9.164 1.00 87.06 356 TYR A O 1
ATOM 2457 N N . GLU A 1 357 ? -16.216 -12.194 10.287 1.00 86.06 357 GLU A N 1
ATOM 2458 C CA . GLU A 1 357 ? -17.490 -11.543 10.056 1.00 86.06 357 GLU A CA 1
ATOM 2459 C C . GLU A 1 357 ? -17.256 -10.068 9.715 1.00 86.06 357 GLU A C 1
ATOM 2461 O O . GLU A 1 357 ? -16.460 -9.380 10.353 1.00 86.06 357 GLU A O 1
ATOM 2466 N N . ILE A 1 358 ? -17.884 -9.598 8.639 1.00 85.56 358 ILE A N 1
ATOM 2467 C CA . ILE A 1 358 ? -17.858 -8.193 8.224 1.00 85.56 358 ILE A CA 1
ATOM 2468 C C . ILE A 1 358 ? -19.315 -7.801 8.024 1.00 85.56 358 ILE A C 1
ATOM 2470 O O . ILE A 1 358 ? -19.943 -8.311 7.099 1.00 85.56 358 ILE A O 1
ATOM 2474 N N . LEU A 1 359 ? -19.846 -6.954 8.904 1.00 80.31 359 LEU A N 1
ATOM 2475 C CA . LEU A 1 359 ? -21.270 -6.610 8.949 1.00 80.31 359 LEU A CA 1
ATOM 2476 C C . LEU A 1 359 ? -21.466 -5.102 8.972 1.00 80.31 359 LEU A C 1
ATOM 2478 O O . LEU A 1 359 ? -20.747 -4.382 9.668 1.00 80.31 359 LEU A O 1
ATOM 2482 N N . ASP A 1 360 ? -22.457 -4.623 8.225 1.00 79.19 360 ASP A N 1
ATOM 2483 C CA . ASP A 1 360 ? -22.910 -3.228 8.256 1.00 79.19 360 ASP A CA 1
ATOM 2484 C C . ASP A 1 360 ? -21.778 -2.216 7.971 1.00 79.19 360 ASP A C 1
ATOM 2486 O O . ASP A 1 360 ? -21.742 -1.101 8.498 1.00 79.19 360 ASP A O 1
ATOM 2490 N N . CYS A 1 361 ? -20.802 -2.619 7.152 1.00 81.69 361 CYS A N 1
ATOM 2491 C CA . CYS A 1 361 ? -19.581 -1.859 6.896 1.00 81.69 361 CYS A CA 1
ATOM 2492 C C . CYS A 1 361 ? -19.604 -1.151 5.544 1.00 81.69 361 CYS A C 1
ATOM 2494 O O . CYS A 1 361 ? -19.784 -1.764 4.494 1.00 81.69 361 CYS A O 1
ATOM 2496 N N . LYS A 1 362 ? -19.242 0.135 5.544 1.00 85.69 362 LYS A N 1
ATOM 2497 C CA . LYS A 1 362 ? -19.013 0.891 4.309 1.00 85.69 362 LYS A CA 1
ATOM 2498 C C . LYS A 1 362 ? -17.526 0.937 3.987 1.00 85.69 362 LYS A C 1
ATOM 2500 O O . LYS A 1 362 ? -16.778 1.671 4.628 1.00 85.69 362 LYS A O 1
ATOM 2505 N N . ILE A 1 363 ? -17.099 0.233 2.946 1.00 88.75 363 ILE A N 1
ATOM 2506 C CA . ILE A 1 363 ? -15.684 0.148 2.573 1.00 88.75 363 ILE A CA 1
ATOM 2507 C C . ILE A 1 363 ? -15.503 0.769 1.193 1.00 88.75 363 ILE A C 1
ATOM 2509 O O . ILE A 1 363 ? -16.206 0.420 0.258 1.00 88.75 363 ILE A O 1
ATOM 2513 N N . ASN A 1 364 ? -14.604 1.744 1.087 1.00 90.19 364 ASN A N 1
ATOM 2514 C CA . ASN A 1 364 ? -14.242 2.383 -0.172 1.00 90.19 364 ASN A CA 1
ATOM 2515 C C . ASN A 1 364 ? -12.725 2.439 -0.269 1.00 90.19 364 ASN A C 1
ATOM 2517 O O . ASN A 1 364 ? -12.054 3.146 0.491 1.00 90.19 364 ASN A O 1
ATOM 2521 N N . SER A 1 365 ? -12.189 1.689 -1.215 1.00 93.38 365 SER A N 1
ATOM 2522 C CA . SER A 1 365 ? -10.783 1.749 -1.557 1.00 93.38 365 SER A CA 1
ATOM 2523 C C . SER A 1 365 ? -10.467 2.980 -2.410 1.00 93.38 365 SER A C 1
ATOM 2525 O O . SER A 1 365 ? -11.273 3.447 -3.217 1.00 93.38 365 SER A O 1
ATOM 2527 N N . GLY A 1 366 ? -9.269 3.530 -2.224 1.00 94.00 366 GLY A N 1
ATOM 2528 C CA . GLY A 1 366 ? -8.720 4.545 -3.119 1.00 94.00 366 GLY A CA 1
ATOM 2529 C C . GLY A 1 366 ? -8.318 3.951 -4.471 1.00 94.00 366 GLY A C 1
ATOM 2530 O O . GLY A 1 366 ? -8.343 2.739 -4.683 1.00 94.00 366 GLY A O 1
ATOM 2531 N N . GLU A 1 367 ? -7.872 4.791 -5.402 1.00 94.00 367 GLU A N 1
ATOM 2532 C CA . GLU A 1 367 ? -7.366 4.300 -6.686 1.00 94.00 367 GLU A CA 1
ATOM 2533 C C . GLU A 1 367 ? -6.007 3.601 -6.517 1.00 94.00 367 GLU A C 1
ATOM 2535 O O . GLU A 1 367 ? -5.139 4.036 -5.752 1.00 94.00 367 GLU A O 1
ATOM 2540 N N . GLY A 1 368 ? -5.783 2.535 -7.286 1.00 92.19 368 GLY A N 1
ATOM 2541 C CA . GLY A 1 368 ? -4.452 1.957 -7.433 1.00 92.19 368 GLY A CA 1
ATOM 2542 C C . GLY A 1 368 ? -3.500 2.981 -8.055 1.00 92.19 368 GLY A C 1
ATOM 2543 O O . GLY A 1 368 ? -3.870 3.725 -8.965 1.00 92.19 368 GLY A O 1
ATOM 2544 N N . GLY A 1 369 ? -2.257 3.028 -7.578 1.00 92.12 369 GLY A N 1
ATOM 2545 C CA . GLY A 1 369 ? -1.243 3.929 -8.114 1.00 92.12 369 GLY A CA 1
ATOM 2546 C C . GLY A 1 369 ? -0.985 3.646 -9.594 1.00 92.12 369 GLY A C 1
ATOM 2547 O O . GLY A 1 369 ? -0.898 2.489 -10.009 1.00 92.12 369 GLY A O 1
ATOM 2548 N N . GLN A 1 370 ? -0.840 4.685 -10.414 1.00 92.06 370 GLN A N 1
ATOM 2549 C CA . GLN A 1 370 ? -0.485 4.482 -11.823 1.00 92.06 370 GLN A CA 1
ATOM 2550 C C . GLN A 1 370 ? 0.959 3.987 -11.930 1.00 92.06 370 GLN A C 1
ATOM 2552 O O . GLN A 1 370 ? 1.829 4.444 -11.186 1.00 92.06 370 GLN A O 1
ATOM 2557 N N . GLY A 1 371 ? 1.220 3.062 -12.851 1.00 91.38 371 GLY A N 1
ATOM 2558 C CA . GLY A 1 371 ? 2.581 2.675 -13.201 1.00 91.38 371 GLY A CA 1
ATOM 2559 C C . GLY A 1 371 ? 3.326 3.830 -13.872 1.00 91.38 371 GLY A C 1
ATOM 2560 O O . GLY A 1 371 ? 2.724 4.665 -14.547 1.00 91.38 371 GLY A O 1
ATOM 2561 N N . GLY A 1 372 ? 4.639 3.888 -13.669 1.00 92.50 372 GLY A N 1
ATOM 2562 C CA . GLY A 1 372 ? 5.498 4.883 -14.301 1.00 92.50 372 GLY A CA 1
ATOM 2563 C C . GLY A 1 372 ? 5.607 4.645 -15.803 1.00 92.50 372 GLY A C 1
ATOM 2564 O O . GLY A 1 372 ? 5.583 3.502 -16.262 1.00 92.50 372 GLY A O 1
ATOM 2565 N N . GLN A 1 373 ? 5.758 5.711 -16.578 1.00 94.38 373 GLN A N 1
ATOM 2566 C CA . GLN A 1 373 ? 5.901 5.612 -18.029 1.00 94.38 373 GLN A CA 1
ATOM 2567 C C . GLN A 1 373 ? 7.283 5.080 -18.411 1.00 94.38 373 GLN A C 1
ATOM 2569 O O . GLN A 1 373 ? 8.280 5.341 -17.735 1.00 94.38 373 GLN A O 1
ATOM 2574 N N . GLY A 1 374 ? 7.369 4.340 -19.512 1.00 94.62 374 GLY A N 1
ATOM 2575 C CA . GLY A 1 374 ? 8.648 3.970 -20.106 1.00 94.62 374 GLY A CA 1
ATOM 2576 C C . GLY A 1 374 ? 9.447 5.200 -20.548 1.00 94.62 374 GLY A C 1
ATOM 2577 O O . GLY A 1 374 ? 8.905 6.144 -21.122 1.00 94.62 374 GLY A O 1
ATOM 2578 N N . GLY A 1 375 ? 10.757 5.196 -20.299 1.00 96.19 375 GLY A N 1
ATOM 2579 C CA . GLY A 1 375 ? 11.650 6.256 -20.762 1.00 96.19 375 GLY A CA 1
ATOM 2580 C C . GLY A 1 375 ? 11.804 6.229 -22.283 1.00 96.19 375 GLY A C 1
ATOM 2581 O O . GLY A 1 375 ? 11.821 5.160 -22.893 1.00 96.19 375 GLY A O 1
ATOM 2582 N N . GLN A 1 376 ? 11.969 7.391 -22.908 1.00 96.81 376 GLN A N 1
ATOM 2583 C CA . GLN A 1 376 ? 12.154 7.472 -24.361 1.00 96.81 376 GLN A CA 1
ATOM 2584 C C . GLN A 1 376 ? 13.530 6.941 -24.774 1.00 96.81 376 GLN A C 1
ATOM 2586 O O . GLN A 1 376 ? 14.523 7.175 -24.082 1.00 96.81 376 GLN A O 1
ATOM 2591 N N . GLY A 1 377 ? 13.612 6.255 -25.911 1.00 95.81 377 GLY A N 1
ATOM 2592 C CA . GLY A 1 377 ? 14.882 5.855 -26.513 1.00 95.81 377 GLY A CA 1
ATOM 2593 C C . GLY A 1 377 ? 15.705 7.058 -26.988 1.00 95.81 377 GLY A C 1
ATOM 2594 O O . GLY A 1 377 ? 15.163 8.054 -27.467 1.00 95.81 377 GLY A O 1
ATOM 2595 N N . GLY A 1 378 ? 17.031 6.973 -26.864 1.00 96.94 378 GLY A N 1
ATOM 2596 C CA . GLY A 1 378 ? 17.940 8.002 -27.374 1.00 96.94 378 GLY A CA 1
ATOM 2597 C C . GLY A 1 378 ? 18.011 7.984 -28.902 1.00 96.94 378 GLY A C 1
ATOM 2598 O O . GLY A 1 378 ? 17.928 6.921 -29.520 1.00 96.94 378 GLY A O 1
ATOM 2599 N N . GLN A 1 379 ? 18.215 9.137 -29.530 1.00 97.50 379 GLN A N 1
ATOM 2600 C CA . GLN A 1 379 ? 18.342 9.228 -30.987 1.00 97.50 379 GLN A CA 1
ATOM 2601 C C . GLN A 1 379 ? 19.655 8.609 -31.474 1.00 97.50 379 GLN A C 1
ATOM 2603 O O . GLN A 1 379 ? 20.686 8.681 -30.804 1.00 97.50 379 GLN A O 1
ATOM 2608 N N . GLY A 1 380 ? 19.644 8.016 -32.664 1.00 96.44 380 GLY A N 1
ATOM 2609 C CA . GLY A 1 380 ? 20.857 7.554 -33.327 1.00 96.44 380 GLY A CA 1
ATOM 2610 C C . GLY A 1 380 ? 21.767 8.714 -33.743 1.00 96.44 380 GLY A C 1
ATOM 2611 O O . GLY A 1 380 ? 21.313 9.760 -34.206 1.00 96.44 380 GLY A O 1
ATOM 2612 N N . GLY A 1 381 ? 23.080 8.527 -33.612 1.00 97.00 381 GLY A N 1
ATOM 2613 C CA . GLY A 1 381 ? 24.059 9.506 -34.074 1.00 97.00 381 GLY A CA 1
ATOM 2614 C C . GLY A 1 381 ? 24.086 9.596 -35.599 1.00 97.00 381 GLY A C 1
ATOM 2615 O O . GLY A 1 381 ? 23.965 8.591 -36.293 1.00 97.00 381 GLY A O 1
ATOM 2616 N N . GLN A 1 382 ? 24.312 10.784 -36.148 1.00 97.31 382 GLN A N 1
ATOM 2617 C CA . GLN A 1 382 ? 24.422 10.971 -37.597 1.00 97.31 382 GLN A CA 1
ATOM 2618 C C . GLN A 1 382 ? 25.717 10.368 -38.153 1.00 97.31 382 GLN A C 1
ATOM 2620 O O . GLN A 1 382 ? 26.768 10.414 -37.509 1.00 97.31 382 GLN A O 1
ATOM 2625 N N . GLY A 1 383 ? 25.670 9.845 -39.375 1.00 95.12 383 GLY A N 1
ATOM 2626 C CA . GLY A 1 383 ? 26.840 9.380 -40.108 1.00 95.12 383 GLY A CA 1
ATOM 2627 C C . GLY A 1 383 ? 27.781 10.521 -40.514 1.00 95.12 383 GLY A C 1
ATOM 2628 O O . GLY A 1 383 ? 27.364 11.618 -40.888 1.00 95.12 383 GLY A O 1
ATOM 2629 N N . GLY A 1 384 ? 29.085 10.257 -40.470 1.00 95.25 384 GLY A N 1
ATOM 2630 C CA . GLY A 1 384 ? 30.113 11.200 -40.898 1.00 95.25 384 GLY A CA 1
ATOM 2631 C C . GLY A 1 384 ? 30.139 11.378 -42.416 1.00 95.25 384 GLY A C 1
ATOM 2632 O O . GLY A 1 384 ? 29.878 10.448 -43.181 1.00 95.25 384 GLY A O 1
ATOM 2633 N N . GLN A 1 385 ? 30.516 12.563 -42.892 1.00 96.62 385 GLN A N 1
ATOM 2634 C CA . GLN A 1 385 ? 30.628 12.808 -44.333 1.00 96.62 385 GLN A CA 1
ATOM 2635 C C . GLN A 1 385 ? 31.838 12.080 -44.931 1.00 96.62 385 GLN A C 1
ATOM 2637 O O . GLN A 1 385 ? 32.886 11.959 -44.296 1.00 96.62 385 GLN A O 1
ATOM 2642 N N . GLY A 1 386 ? 31.724 11.630 -46.180 1.00 92.12 386 GLY A N 1
ATOM 2643 C CA . GLY A 1 386 ? 32.866 11.111 -46.931 1.00 92.12 386 GLY A CA 1
ATOM 2644 C C . GLY A 1 386 ? 33.857 12.218 -47.308 1.00 92.12 386 GLY A C 1
ATOM 2645 O O . GLY A 1 386 ? 33.464 13.318 -47.699 1.00 92.12 386 GLY A O 1
ATOM 2646 N N . GLY A 1 387 ? 35.152 11.926 -47.219 1.00 94.25 387 GLY A N 1
ATOM 2647 C CA . GLY A 1 387 ? 36.222 12.833 -47.618 1.00 94.25 387 GLY A CA 1
ATOM 2648 C C . GLY A 1 387 ? 36.262 13.045 -49.132 1.00 94.25 387 GLY A C 1
ATOM 2649 O O . GLY A 1 387 ? 36.006 12.130 -49.920 1.00 94.25 387 GLY A O 1
ATOM 2650 N N . ALA A 1 388 ? 36.614 14.252 -49.569 1.00 95.31 388 ALA A N 1
ATOM 2651 C CA . ALA A 1 388 ? 36.784 14.540 -50.990 1.00 95.31 388 ALA A CA 1
ATOM 2652 C C . ALA A 1 388 ? 38.046 13.855 -51.546 1.00 95.31 388 ALA A C 1
ATOM 2654 O O . ALA A 1 388 ? 39.098 13.866 -50.907 1.00 95.31 388 ALA A O 1
ATOM 2655 N N . GLY A 1 389 ? 37.965 13.286 -52.749 1.00 89.75 389 GLY A N 1
ATOM 2656 C CA . GLY A 1 389 ? 39.149 12.809 -53.466 1.00 89.75 389 GLY A CA 1
ATOM 2657 C C . GLY A 1 389 ? 39.994 13.970 -53.996 1.00 89.75 389 GLY A C 1
ATOM 2658 O O . GLY A 1 389 ? 39.451 15.021 -54.350 1.00 89.75 389 GLY A O 1
ATOM 2659 N N . GLY A 1 390 ? 41.314 13.784 -54.071 1.00 90.88 390 GLY A N 1
ATOM 2660 C CA . GLY A 1 390 ? 42.250 14.818 -54.517 1.00 90.88 390 GLY A CA 1
ATOM 2661 C C . GLY A 1 390 ? 42.001 15.264 -55.965 1.00 90.88 390 GLY A C 1
ATOM 2662 O O . GLY A 1 390 ? 41.602 14.466 -56.821 1.00 90.88 390 GLY A O 1
ATOM 2663 N N . THR A 1 391 ? 42.235 16.550 -56.246 1.00 89.56 391 THR A N 1
ATOM 2664 C CA . THR A 1 391 ? 41.903 17.191 -57.535 1.00 89.56 391 THR A CA 1
ATOM 2665 C C . THR A 1 391 ? 43.073 17.935 -58.186 1.00 89.56 391 THR A C 1
ATOM 2667 O O . THR A 1 391 ? 42.856 18.886 -58.937 1.00 89.56 391 THR A O 1
ATOM 2670 N N . THR A 1 392 ? 44.315 17.558 -57.894 1.00 87.12 392 THR A N 1
ATOM 2671 C CA . THR A 1 392 ? 45.490 18.245 -58.445 1.00 87.12 392 THR A CA 1
ATOM 2672 C C . THR A 1 392 ? 45.723 17.826 -59.900 1.00 87.12 392 THR A C 1
ATOM 2674 O O . THR A 1 392 ? 45.602 16.649 -60.231 1.00 87.12 392 THR A O 1
ATOM 2677 N N . CYS A 1 393 ? 46.017 18.795 -60.777 1.00 75.94 393 CYS A N 1
ATOM 2678 C CA . CYS A 1 393 ? 46.424 18.587 -62.178 1.00 75.94 393 CYS A CA 1
ATOM 2679 C C . CYS A 1 393 ? 45.532 17.629 -63.001 1.00 75.94 393 CYS A C 1
ATOM 2681 O O . CYS A 1 393 ? 46.015 16.755 -63.716 1.00 75.94 393 CYS A O 1
ATOM 2683 N N . LEU A 1 394 ? 44.206 17.824 -62.950 1.00 71.88 394 LEU A N 1
ATOM 2684 C CA . LEU A 1 394 ? 43.199 16.965 -63.608 1.00 71.88 394 LEU A CA 1
ATOM 2685 C C . LEU A 1 394 ? 43.278 16.882 -65.144 1.00 71.88 394 LEU A C 1
ATOM 2687 O O . LEU A 1 394 ? 42.578 16.073 -65.748 1.00 71.88 394 LEU A O 1
ATOM 2691 N N . SER A 1 395 ? 44.084 17.728 -65.785 1.00 73.75 395 SER A N 1
ATOM 2692 C CA . SER A 1 395 ? 44.384 17.637 -67.217 1.00 73.75 395 SER A CA 1
ATOM 2693 C C . SER A 1 395 ? 45.434 16.571 -67.549 1.00 73.75 395 SER A C 1
ATOM 2695 O O . SER A 1 395 ? 45.599 16.243 -68.720 1.00 73.75 395 SER A O 1
ATOM 2697 N N . GLU A 1 396 ? 46.146 16.056 -66.541 1.00 71.12 396 GLU A N 1
ATOM 2698 C CA . GLU A 1 396 ? 47.310 15.172 -66.697 1.00 71.12 396 GLU A CA 1
ATOM 2699 C C . GLU A 1 396 ? 47.177 13.866 -65.902 1.00 71.12 396 GLU A C 1
ATOM 2701 O O . GLU A 1 396 ? 47.632 12.823 -66.372 1.00 71.12 396 GLU A O 1
ATOM 2706 N N . VAL A 1 397 ? 46.528 13.899 -64.732 1.00 77.56 397 VAL A N 1
ATOM 2707 C CA . VAL A 1 397 ? 46.374 12.740 -63.838 1.00 77.56 397 VAL A CA 1
ATOM 2708 C C . VAL A 1 397 ? 44.919 12.527 -63.416 1.00 77.56 397 VAL A C 1
ATOM 2710 O O . VAL A 1 397 ? 44.098 13.449 -63.407 1.00 77.56 397 VAL A O 1
ATOM 2713 N N . GLY A 1 398 ? 44.578 11.293 -63.042 1.00 81.31 398 GLY A N 1
ATOM 2714 C CA . GLY A 1 398 ? 43.235 10.938 -62.596 1.00 81.31 398 GLY A CA 1
ATOM 2715 C C . GLY A 1 398 ? 42.850 11.623 -61.280 1.00 81.31 398 GLY A C 1
ATOM 2716 O O . GLY A 1 398 ? 43.643 11.686 -60.338 1.00 81.31 398 GLY A O 1
ATOM 2717 N N . ARG A 1 399 ? 41.603 12.104 -61.186 1.00 88.50 399 ARG A N 1
ATOM 2718 C CA . ARG A 1 399 ? 40.998 12.565 -59.922 1.00 88.50 399 ARG A CA 1
ATOM 2719 C C . ARG A 1 399 ? 40.874 11.400 -58.934 1.00 88.50 399 ARG A C 1
ATOM 2721 O O . ARG A 1 399 ? 40.556 10.291 -59.354 1.00 88.50 399 ARG A O 1
ATOM 2728 N N . GLY A 1 400 ? 41.041 11.645 -57.639 1.00 86.56 400 GLY A N 1
ATOM 2729 C CA . GLY A 1 400 ? 40.641 10.677 -56.618 1.00 86.56 400 GLY A CA 1
ATOM 2730 C C . GLY A 1 400 ? 39.116 10.557 -56.530 1.00 86.56 400 GLY A C 1
ATOM 2731 O O . GLY A 1 400 ? 38.400 11.552 -56.675 1.00 86.56 400 GLY A O 1
ATOM 2732 N N . GLY A 1 401 ? 38.608 9.356 -56.269 1.00 89.94 401 GLY A N 1
ATOM 2733 C CA . GLY A 1 401 ? 37.202 9.157 -55.924 1.00 89.94 401 GLY A CA 1
ATOM 2734 C C . GLY A 1 401 ? 36.881 9.751 -54.551 1.00 89.94 401 GLY A C 1
ATOM 2735 O O . GLY A 1 401 ? 37.735 9.763 -53.662 1.00 89.94 401 GLY A O 1
ATOM 2736 N N . ASN A 1 402 ? 35.656 10.241 -54.357 1.00 92.75 402 ASN A N 1
ATOM 2737 C CA . ASN A 1 402 ? 35.198 10.678 -53.034 1.00 92.75 402 ASN A CA 1
ATOM 2738 C C . ASN A 1 402 ? 34.918 9.458 -52.146 1.00 92.75 402 ASN A C 1
ATOM 2740 O O . ASN A 1 402 ? 34.460 8.428 -52.642 1.00 92.75 402 ASN A O 1
ATOM 2744 N N . GLY A 1 403 ? 35.155 9.577 -50.842 1.00 90.44 403 GLY A N 1
ATOM 2745 C CA . GLY A 1 403 ? 34.690 8.592 -49.871 1.00 90.44 403 GLY A CA 1
ATOM 2746 C C . GLY A 1 403 ? 33.163 8.572 -49.783 1.00 90.44 403 GLY A C 1
ATOM 2747 O O . GLY A 1 403 ? 32.501 9.579 -50.046 1.00 90.44 403 GLY A O 1
ATOM 2748 N N . GLY A 1 404 ? 32.607 7.423 -49.412 1.00 91.56 404 GLY A N 1
ATOM 2749 C CA . GLY A 1 404 ? 31.190 7.298 -49.089 1.00 91.56 404 GLY A CA 1
ATOM 2750 C C . GLY A 1 404 ? 30.865 7.911 -47.727 1.00 91.56 404 GLY A C 1
ATOM 2751 O O . GLY A 1 404 ? 31.731 8.009 -46.855 1.00 91.56 404 GLY A O 1
ATOM 2752 N N . TRP A 1 405 ? 29.616 8.326 -47.539 1.00 94.31 405 TRP A N 1
ATOM 2753 C CA . TRP A 1 405 ? 29.116 8.820 -46.254 1.00 94.31 405 TRP A CA 1
ATOM 2754 C C . TRP A 1 405 ? 28.940 7.643 -45.289 1.00 94.31 405 TRP A C 1
ATOM 2756 O O . TRP A 1 405 ? 28.613 6.542 -45.727 1.00 94.31 405 TRP A O 1
ATOM 2766 N N . GLY A 1 406 ? 29.172 7.849 -43.996 1.00 92.56 406 GLY A N 1
ATOM 2767 C CA . GLY A 1 406 ? 28.763 6.884 -42.978 1.00 92.56 406 GLY A CA 1
ATOM 2768 C C . GLY A 1 406 ? 27.238 6.806 -42.900 1.00 92.56 406 GLY A C 1
ATOM 2769 O O . GLY A 1 406 ? 26.559 7.783 -43.210 1.00 92.56 406 GLY A O 1
ATOM 2770 N N . GLY A 1 407 ? 26.710 5.649 -42.511 1.00 94.62 407 GLY A N 1
ATOM 2771 C CA . GLY A 1 407 ? 25.294 5.508 -42.177 1.00 94.62 407 GLY A CA 1
ATOM 2772 C C . GLY A 1 407 ? 24.988 6.083 -40.795 1.00 94.62 407 GLY A C 1
ATOM 2773 O O . GLY A 1 407 ? 25.865 6.112 -39.924 1.00 94.62 407 GLY A O 1
ATOM 2774 N N . ASP A 1 408 ? 23.745 6.507 -40.590 1.00 96.31 408 ASP A N 1
ATOM 2775 C CA . ASP A 1 408 ? 23.259 6.961 -39.285 1.00 96.31 408 ASP A CA 1
ATOM 2776 C C . ASP A 1 408 ? 23.133 5.768 -38.322 1.00 96.31 408 ASP A C 1
ATOM 2778 O O . ASP A 1 408 ? 22.852 4.640 -38.740 1.00 96.31 408 ASP A O 1
ATOM 2782 N N . GLY A 1 409 ? 23.363 5.993 -37.033 1.00 96.31 409 GLY A N 1
ATOM 2783 C CA . GLY A 1 409 ? 22.997 5.043 -35.989 1.00 96.31 409 GLY A CA 1
ATOM 2784 C C . GLY A 1 409 ? 21.482 4.874 -35.921 1.00 96.31 409 GLY A C 1
ATOM 2785 O O . GLY A 1 409 ? 20.737 5.784 -36.272 1.00 96.31 409 GLY A O 1
ATOM 2786 N N . GLY A 1 410 ? 21.023 3.705 -35.487 1.00 97.06 410 GLY A N 1
ATOM 2787 C CA . GLY A 1 410 ? 19.612 3.508 -35.170 1.00 97.06 410 GLY A CA 1
ATOM 2788 C C . GLY A 1 410 ? 19.246 4.172 -33.843 1.00 97.06 410 GLY A C 1
ATOM 2789 O O . GLY A 1 410 ? 20.080 4.244 -32.936 1.00 97.06 410 GLY A O 1
ATOM 2790 N N . ASP A 1 411 ? 17.999 4.619 -33.721 1.00 97.31 411 ASP A N 1
ATOM 2791 C CA . ASP A 1 411 ? 17.443 5.097 -32.452 1.00 97.31 411 ASP A CA 1
ATOM 2792 C C . ASP A 1 411 ? 17.341 3.943 -31.443 1.00 97.31 411 ASP A C 1
ATOM 2794 O O . ASP A 1 411 ? 17.130 2.786 -31.824 1.00 97.31 411 ASP A O 1
ATOM 2798 N N . GLY A 1 412 ? 17.501 4.244 -30.157 1.00 96.69 412 GLY A N 1
ATOM 2799 C CA . GLY A 1 412 ? 17.155 3.330 -29.076 1.00 96.69 412 GLY A CA 1
ATOM 2800 C C . GLY A 1 412 ? 15.647 3.089 -29.028 1.00 96.69 412 GLY A C 1
ATOM 2801 O O . GLY A 1 412 ? 14.862 3.939 -29.437 1.00 96.69 412 GLY A O 1
ATOM 2802 N N . GLY A 1 413 ? 15.239 1.923 -28.535 1.00 97.12 413 GLY A N 1
ATOM 2803 C CA . GLY A 1 413 ? 13.832 1.649 -28.258 1.00 97.12 413 GLY A CA 1
ATOM 2804 C C . GLY A 1 413 ? 13.376 2.339 -26.974 1.00 97.12 413 GLY A C 1
ATOM 2805 O O . GLY A 1 413 ? 14.170 2.505 -26.041 1.00 97.12 413 GLY A O 1
ATOM 2806 N N . ASP A 1 414 ? 12.097 2.698 -26.910 1.00 96.69 414 ASP A N 1
ATOM 2807 C CA . ASP A 1 414 ? 11.471 3.187 -25.678 1.00 96.69 414 ASP A CA 1
ATOM 2808 C C . ASP A 1 414 ? 11.415 2.067 -24.626 1.00 96.69 414 ASP A C 1
ATOM 2810 O O . ASP A 1 414 ? 11.338 0.883 -24.967 1.00 96.69 414 ASP A O 1
ATOM 2814 N N . GLY A 1 415 ? 11.473 2.419 -23.345 1.00 96.19 415 GLY A N 1
ATOM 2815 C CA . GLY A 1 415 ? 11.174 1.494 -22.256 1.00 96.19 415 GLY A CA 1
ATOM 2816 C C . GLY A 1 415 ? 9.695 1.111 -22.241 1.00 96.19 415 GLY A C 1
ATOM 2817 O O . GLY A 1 415 ? 8.856 1.829 -22.776 1.00 96.19 415 GLY A O 1
ATOM 2818 N N . GLY A 1 416 ? 9.371 -0.025 -21.629 1.00 95.75 416 GLY A N 1
ATOM 2819 C CA . GLY A 1 416 ? 7.981 -0.385 -21.353 1.00 95.75 416 GLY A CA 1
ATOM 2820 C C . GLY A 1 416 ? 7.422 0.389 -20.159 1.00 95.75 416 GLY A C 1
ATOM 2821 O O . GLY A 1 416 ? 8.171 0.751 -19.244 1.00 95.75 416 GLY A O 1
ATOM 2822 N N . ASP A 1 417 ? 6.107 0.589 -20.145 1.00 94.88 417 ASP A N 1
ATOM 2823 C CA . ASP A 1 417 ? 5.404 1.185 -19.006 1.00 94.88 417 ASP A CA 1
ATOM 2824 C C . ASP A 1 417 ? 5.365 0.212 -17.823 1.00 94.88 417 ASP A C 1
ATOM 2826 O O . ASP A 1 417 ? 5.275 -1.007 -17.998 1.00 94.88 417 ASP A O 1
ATOM 2830 N N . GLY A 1 418 ? 5.415 0.750 -16.611 1.00 93.19 418 GLY A N 1
ATOM 2831 C CA . GLY A 1 418 ? 5.113 0.014 -15.395 1.00 93.19 418 GLY A CA 1
ATOM 2832 C C . GLY A 1 418 ? 3.623 -0.284 -15.291 1.00 93.19 418 GLY A C 1
ATOM 2833 O O . GLY A 1 418 ? 2.778 0.422 -15.837 1.00 93.19 418 GLY A O 1
ATOM 2834 N N . GLN A 1 419 ? 3.287 -1.343 -14.570 1.00 92.31 419 GLN A N 1
ATOM 2835 C CA . GLN A 1 419 ? 1.899 -1.736 -14.386 1.00 92.31 419 GLN A CA 1
ATOM 2836 C C . GLN A 1 419 ? 1.203 -0.907 -13.296 1.00 92.31 419 GLN A C 1
ATOM 2838 O O . GLN A 1 419 ? 1.813 -0.591 -12.276 1.00 92.31 419 GLN A O 1
ATOM 2843 N N . ASN A 1 420 ? -0.085 -0.601 -13.477 1.00 91.44 420 ASN A N 1
ATOM 2844 C CA . ASN A 1 420 ? -0.898 0.050 -12.446 1.00 91.44 420 ASN A CA 1
ATOM 2845 C C . ASN A 1 420 ? -1.123 -0.877 -11.244 1.00 91.44 420 ASN A C 1
ATOM 2847 O O . ASN A 1 420 ? -1.259 -2.094 -11.400 1.00 91.44 420 ASN A O 1
ATOM 2851 N N . GLY A 1 421 ? -1.203 -0.286 -10.057 1.00 90.88 421 GLY A N 1
ATOM 2852 C CA . GLY A 1 421 ? -1.626 -0.970 -8.848 1.00 90.88 421 GLY A CA 1
ATOM 2853 C C . GLY A 1 421 ? -3.087 -1.400 -8.919 1.00 90.88 421 GLY A C 1
ATOM 2854 O O . GLY A 1 421 ? -3.897 -0.797 -9.624 1.00 90.88 421 GLY A O 1
ATOM 2855 N N . HIS A 1 422 ? -3.413 -2.456 -8.182 1.00 91.06 422 HIS A N 1
ATOM 2856 C CA . HIS A 1 422 ? -4.789 -2.907 -8.009 1.00 91.06 422 HIS A CA 1
ATOM 2857 C C . HIS A 1 422 ? -5.522 -2.061 -6.971 1.00 91.06 422 HIS A C 1
ATOM 2859 O O . HIS A 1 422 ? -4.896 -1.489 -6.078 1.00 91.06 422 HIS A O 1
ATOM 2865 N N . SER A 1 423 ? -6.843 -2.013 -7.090 1.00 92.62 423 SER A N 1
ATOM 2866 C CA . SER A 1 423 ? -7.729 -1.400 -6.110 1.00 92.62 423 SER A CA 1
ATOM 2867 C C . SER A 1 423 ? -8.937 -2.301 -5.907 1.00 92.62 423 SER A C 1
ATOM 2869 O O . SER A 1 423 ? -9.524 -2.740 -6.895 1.00 92.62 423 SER A O 1
ATOM 2871 N N . PHE A 1 424 ? -9.202 -2.649 -4.649 1.00 91.75 424 PHE A N 1
ATOM 2872 C CA . PHE A 1 424 ? -10.342 -3.463 -4.231 1.00 91.75 424 PHE A CA 1
ATOM 2873 C C . PHE A 1 424 ? -10.757 -3.062 -2.823 1.00 91.75 424 PHE A C 1
ATOM 2875 O O . PHE A 1 424 ? -9.904 -2.873 -1.951 1.00 91.75 424 PHE A O 1
ATOM 2882 N N . ASP A 1 425 ? -12.057 -3.020 -2.566 1.00 90.62 425 ASP A N 1
ATOM 2883 C CA . ASP A 1 425 ? -12.564 -2.726 -1.226 1.00 90.62 425 ASP A CA 1
ATOM 2884 C C . ASP A 1 425 ? -12.182 -3.836 -0.249 1.00 90.62 425 ASP A C 1
ATOM 2886 O O . ASP A 1 425 ? -11.660 -3.556 0.831 1.00 90.62 425 ASP A O 1
ATOM 2890 N N . ILE A 1 426 ? -12.340 -5.097 -0.660 1.00 88.81 426 ILE A N 1
ATOM 2891 C CA . ILE A 1 426 ? -11.957 -6.255 0.142 1.00 88.81 426 ILE A CA 1
ATOM 2892 C C . ILE A 1 426 ? -11.125 -7.236 -0.682 1.00 88.81 426 ILE A C 1
ATOM 2894 O O . ILE A 1 426 ? -11.452 -7.595 -1.813 1.00 88.81 426 ILE A O 1
ATOM 2898 N N . VAL A 1 427 ? -10.062 -7.747 -0.068 1.00 88.00 427 VAL A N 1
ATOM 2899 C CA . VAL A 1 427 ? -9.339 -8.936 -0.514 1.00 88.00 427 VAL A CA 1
ATOM 2900 C C . VAL A 1 427 ? -9.344 -9.947 0.620 1.00 88.00 427 VAL A C 1
ATOM 2902 O O . VAL A 1 427 ? -8.749 -9.690 1.660 1.00 88.00 427 VAL A O 1
ATOM 2905 N N . ILE A 1 428 ? -9.960 -11.112 0.414 1.00 83.56 428 ILE A N 1
ATOM 2906 C CA . ILE A 1 428 ? -9.950 -12.211 1.392 1.00 83.56 428 ILE A CA 1
ATOM 2907 C C . ILE A 1 428 ? -9.445 -13.481 0.723 1.00 83.56 428 ILE A C 1
ATOM 2909 O O . ILE A 1 428 ? -9.943 -13.890 -0.326 1.00 83.56 428 ILE A O 1
ATOM 2913 N N . ASN A 1 429 ? -8.439 -14.115 1.332 1.00 73.88 429 ASN A N 1
ATOM 2914 C CA . ASN A 1 429 ? -7.866 -15.385 0.873 1.00 73.88 429 ASN A CA 1
ATOM 2915 C C . ASN A 1 429 ? -7.492 -15.375 -0.626 1.00 73.88 429 ASN A C 1
ATOM 2917 O O . ASN A 1 429 ? -7.643 -16.369 -1.336 1.00 73.88 429 ASN A O 1
ATOM 2921 N N . GLY A 1 430 ? -6.994 -14.228 -1.102 1.00 63.47 430 GLY A N 1
ATOM 2922 C CA . GLY A 1 430 ? -6.558 -14.016 -2.486 1.00 63.47 430 GLY A CA 1
ATOM 2923 C C . GLY A 1 430 ? -7.673 -13.759 -3.500 1.00 63.47 430 GLY A C 1
ATOM 2924 O O . GLY A 1 430 ? -7.409 -13.751 -4.701 1.00 63.47 430 GLY A O 1
ATOM 2925 N N . ILE A 1 431 ? -8.902 -13.520 -3.043 1.00 66.50 431 ILE A N 1
ATOM 2926 C CA . ILE A 1 431 ? -10.027 -13.120 -3.888 1.00 66.50 431 ILE A CA 1
ATOM 2927 C C . ILE A 1 431 ? -10.334 -11.650 -3.592 1.00 66.50 431 ILE A C 1
ATOM 2929 O O . ILE A 1 431 ? -10.770 -11.322 -2.492 1.00 66.50 431 ILE A O 1
ATOM 2933 N N . GLY A 1 432 ? -10.068 -10.776 -4.566 1.00 61.69 432 GLY A N 1
ATOM 2934 C CA . GLY A 1 432 ? -10.461 -9.367 -4.519 1.00 61.69 432 GLY A CA 1
ATOM 2935 C C . GLY A 1 432 ? -11.896 -9.182 -5.001 1.00 61.69 432 GLY A C 1
ATOM 2936 O O . GLY A 1 432 ? -12.270 -9.756 -6.029 1.00 61.69 432 GLY A O 1
ATOM 2937 N N . GLN A 1 433 ? -12.690 -8.416 -4.258 1.00 74.88 433 GLN A N 1
ATOM 2938 C CA . GLN A 1 433 ? -14.068 -8.064 -4.586 1.00 74.88 433 GLN A CA 1
ATOM 2939 C C . GLN A 1 433 ? -14.338 -6.616 -4.173 1.00 74.88 433 GLN A C 1
ATOM 2941 O O . GLN A 1 433 ? -13.861 -6.160 -3.133 1.00 74.88 433 GLN A O 1
ATOM 2946 N N . ASP A 1 434 ? -15.115 -5.919 -4.994 1.00 62.22 434 ASP A N 1
ATOM 2947 C CA . ASP A 1 434 ? -15.752 -4.674 -4.577 1.00 62.22 434 ASP A CA 1
ATOM 2948 C C . ASP A 1 434 ? -16.872 -5.072 -3.612 1.00 62.22 434 ASP A C 1
ATOM 2950 O O . ASP A 1 434 ? -17.675 -5.963 -3.919 1.00 62.22 434 ASP A O 1
ATOM 2954 N N . TYR A 1 435 ? -16.858 -4.495 -2.416 1.00 64.44 435 TYR A N 1
ATOM 2955 C CA . TYR A 1 435 ? -17.748 -4.877 -1.329 1.00 64.44 435 TYR A CA 1
ATOM 2956 C C . TYR A 1 435 ? -18.611 -3.681 -0.980 1.00 64.44 435 TYR A C 1
ATOM 2958 O O . TYR A 1 435 ? -18.172 -2.734 -0.334 1.00 64.44 435 TYR A O 1
ATOM 2966 N N . GLU A 1 436 ? -19.859 -3.746 -1.416 1.00 54.88 436 GLU A N 1
ATOM 2967 C CA . GLU A 1 436 ? -20.897 -2.851 -0.942 1.00 54.88 436 GLU A CA 1
ATOM 2968 C C . GLU A 1 436 ? -21.735 -3.632 0.063 1.00 54.88 436 GLU A C 1
ATOM 2970 O O . GLU A 1 436 ? -22.532 -4.476 -0.344 1.00 54.88 436 GLU A O 1
ATOM 2975 N N . ASP A 1 437 ? -21.576 -3.355 1.356 1.00 53.41 437 ASP A N 1
ATOM 2976 C CA . ASP A 1 437 ? -22.583 -3.750 2.339 1.00 53.41 437 ASP A CA 1
ATOM 2977 C C . ASP A 1 437 ? -23.167 -2.500 2.990 1.00 53.41 437 ASP A C 1
ATOM 2979 O O . ASP A 1 437 ? -22.606 -1.877 3.890 1.00 53.41 437 ASP A O 1
ATOM 2983 N N . PHE A 1 438 ? -24.265 -2.050 2.384 1.00 53.84 438 PHE A N 1
ATOM 2984 C CA . PHE A 1 438 ? -25.019 -0.875 2.782 1.00 53.84 438 PHE A CA 1
ATOM 2985 C C . PHE A 1 438 ? -26.281 -1.309 3.523 1.00 53.84 438 PHE A C 1
ATOM 2987 O O . PHE A 1 438 ? -27.253 -1.695 2.879 1.00 53.84 438 PHE A O 1
ATOM 2994 N N . GLU A 1 439 ? -26.344 -1.004 4.816 1.00 50.56 439 GLU A N 1
ATOM 2995 C CA . GLU A 1 439 ? -27.483 -0.267 5.353 1.00 50.56 439 GLU A CA 1
ATOM 2996 C C . GLU A 1 439 ? -26.941 1.019 5.987 1.00 50.56 439 GLU A C 1
ATOM 2998 O O . GLU A 1 439 ? -26.095 1.014 6.872 1.00 50.56 439 GLU A O 1
ATOM 3003 N N . SER A 1 440 ? -27.324 2.150 5.397 1.00 51.66 440 SER A N 1
ATOM 3004 C CA . SER A 1 440 ? -26.833 3.501 5.673 1.00 51.66 440 SER A CA 1
ATOM 3005 C C . SER A 1 440 ? -26.513 3.782 7.155 1.00 51.66 440 SER A C 1
ATOM 3007 O O . SER A 1 440 ? -27.401 4.184 7.902 1.00 51.66 440 SER A O 1
ATOM 3009 N N . LEU A 1 441 ? -25.232 3.696 7.558 1.00 55.44 441 LEU A N 1
ATOM 3010 C CA . LEU A 1 441 ? -24.750 4.173 8.874 1.00 55.44 441 LEU A CA 1
ATOM 3011 C C . LEU A 1 441 ? -25.225 5.616 9.161 1.00 55.44 441 LEU A C 1
ATOM 3013 O O . LEU A 1 441 ? -25.519 5.974 10.294 1.00 55.44 441 LEU A O 1
ATOM 3017 N N . PHE A 1 442 ? -25.368 6.440 8.116 1.00 50.28 442 PHE A N 1
ATOM 3018 C CA . PHE A 1 442 ? -25.772 7.848 8.202 1.00 50.28 442 PHE A CA 1
ATOM 3019 C C . PHE A 1 442 ? -27.285 8.086 8.356 1.00 50.28 442 PHE A C 1
ATOM 3021 O O . PHE A 1 442 ? -27.676 9.204 8.685 1.00 50.28 442 PHE A O 1
ATOM 3028 N N . GLU A 1 443 ? -28.133 7.084 8.104 1.00 54.47 443 GLU A N 1
ATOM 3029 C CA . GLU A 1 443 ? -29.591 7.166 8.314 1.00 54.47 443 GLU A CA 1
ATOM 3030 C C . GLU A 1 443 ? -30.050 6.308 9.502 1.00 54.47 443 GLU A C 1
ATOM 3032 O O . GLU A 1 443 ? -31.253 6.151 9.720 1.00 54.47 443 GLU A O 1
ATOM 3037 N N . GLN A 1 444 ? -29.108 5.782 10.294 1.00 62.41 444 GLN A N 1
ATOM 3038 C CA . GLN A 1 444 ? -29.444 5.087 11.527 1.00 62.41 444 GLN A CA 1
ATOM 3039 C C . GLN A 1 444 ? -30.075 6.076 12.527 1.00 62.41 444 GLN A C 1
ATOM 3041 O O . GLN A 1 444 ? -29.611 7.215 12.669 1.00 62.41 444 GLN A O 1
ATOM 3046 N N . PRO A 1 445 ? -31.162 5.678 13.207 1.00 64.56 445 PRO A N 1
ATOM 3047 C CA . PRO A 1 445 ? -31.729 6.450 14.293 1.00 64.56 445 PRO A CA 1
ATOM 3048 C C . PRO A 1 445 ? -30.669 6.652 15.373 1.00 64.56 445 PRO A C 1
ATOM 3050 O O . PRO A 1 445 ? -29.853 5.771 15.636 1.00 64.56 445 PRO A O 1
ATOM 3053 N N . GLU A 1 446 ? -30.697 7.822 16.002 1.00 76.25 446 GLU A N 1
ATOM 3054 C CA . GLU A 1 446 ? -29.895 8.052 17.195 1.00 76.25 446 GLU A CA 1
ATOM 3055 C C . GLU A 1 446 ? -30.399 7.163 18.325 1.00 76.25 446 GLU A C 1
ATOM 3057 O O . GLU A 1 446 ? -31.570 7.241 18.712 1.00 76.25 446 GLU A O 1
ATOM 3062 N N . VAL A 1 447 ? -29.507 6.308 18.810 1.00 77.56 447 VAL A N 1
ATOM 3063 C CA . VAL A 1 447 ? -29.659 5.522 20.024 1.00 77.56 447 VAL A CA 1
ATOM 3064 C C . VAL A 1 447 ? -28.481 5.889 20.910 1.00 77.56 447 VAL A C 1
ATOM 3066 O O . VAL A 1 447 ? -27.323 5.703 20.534 1.00 77.56 447 VAL A O 1
ATOM 3069 N N . ILE A 1 448 ? -28.791 6.461 22.067 1.00 80.25 448 ILE A N 1
ATOM 3070 C CA . ILE A 1 448 ? -27.821 6.743 23.119 1.00 80.25 448 ILE A CA 1
ATOM 3071 C C . ILE A 1 448 ? -28.045 5.720 24.218 1.00 80.25 448 ILE A C 1
ATOM 3073 O O . ILE A 1 448 ? -29.179 5.513 24.649 1.00 80.25 448 ILE A O 1
ATOM 3077 N N . ILE A 1 449 ? -26.967 5.083 24.647 1.00 81.62 449 ILE A N 1
ATOM 3078 C CA . ILE A 1 449 ? -26.978 4.034 25.655 1.00 81.62 449 ILE A CA 1
ATOM 3079 C C . ILE A 1 449 ? -26.144 4.510 26.834 1.00 81.62 449 ILE A C 1
ATOM 3081 O O . ILE A 1 449 ? -24.943 4.763 26.698 1.00 81.62 449 ILE A O 1
ATOM 3085 N N . TYR A 1 450 ? -26.784 4.606 27.989 1.00 80.00 450 TYR A N 1
ATOM 3086 C CA . TYR A 1 450 ? -26.135 4.877 29.263 1.00 80.00 450 TYR A CA 1
ATOM 3087 C C . TYR A 1 450 ? -25.895 3.563 30.002 1.00 80.00 450 TYR A C 1
ATOM 3089 O O . TYR A 1 450 ? -26.676 2.622 29.869 1.00 80.00 450 TYR A O 1
ATOM 3097 N N . ASN A 1 451 ? -24.809 3.514 30.771 1.00 75.19 451 ASN A N 1
ATOM 3098 C CA . ASN A 1 451 ? -24.363 2.328 31.507 1.00 75.19 451 ASN A CA 1
ATOM 3099 C C . ASN A 1 451 ? -24.198 1.064 30.631 1.00 75.19 451 ASN A C 1
ATOM 3101 O O . ASN A 1 451 ? -24.615 -0.016 31.041 1.00 75.19 451 ASN A O 1
ATOM 3105 N N . PRO A 1 452 ? -23.571 1.132 29.435 1.00 69.81 452 PRO A N 1
ATOM 3106 C CA . PRO A 1 452 ? -23.496 -0.010 28.512 1.00 69.81 452 PRO A CA 1
ATOM 3107 C C . PRO A 1 452 ? -22.629 -1.184 29.014 1.00 69.81 452 PRO A C 1
ATOM 3109 O O . PRO A 1 452 ? -22.387 -2.122 28.262 1.00 69.81 452 PRO A O 1
ATOM 3112 N N . ALA A 1 453 ? -22.091 -1.112 30.232 1.00 64.44 453 ALA A N 1
ATOM 3113 C CA . ALA A 1 453 ? -20.960 -1.914 30.686 1.00 64.44 453 ALA A CA 1
ATOM 3114 C C . ALA A 1 453 ? -21.283 -2.924 31.793 1.00 64.44 453 ALA A C 1
ATOM 3116 O O . ALA A 1 453 ? -20.354 -3.567 32.272 1.00 64.44 453 ALA A O 1
ATOM 3117 N N . CYS A 1 454 ? -22.547 -3.052 32.209 1.00 62.25 454 CYS A N 1
ATOM 3118 C CA . CYS A 1 454 ? -22.885 -3.835 33.393 1.00 62.25 454 CYS A CA 1
ATOM 3119 C C . CYS A 1 454 ? -24.129 -4.701 33.182 1.00 62.25 454 CYS A C 1
ATOM 3121 O O . CYS A 1 454 ? -25.154 -4.240 32.683 1.00 62.25 454 CYS A O 1
ATOM 3123 N N . THR A 1 455 ? -24.049 -5.954 33.622 1.00 65.50 455 THR A N 1
ATOM 3124 C CA . THR A 1 455 ? -25.224 -6.805 33.853 1.00 65.50 455 THR A CA 1
ATOM 3125 C C . THR A 1 455 ? -25.958 -6.364 35.115 1.00 65.50 455 THR A C 1
ATOM 3127 O O . THR A 1 455 ? -25.302 -5.939 36.063 1.00 65.50 455 THR A O 1
ATOM 3130 N N . HIS A 1 456 ? -27.282 -6.526 35.156 1.00 66.75 456 HIS A N 1
ATOM 3131 C CA . HIS A 1 456 ? -28.136 -6.241 36.327 1.00 66.75 456 HIS A CA 1
ATOM 3132 C C . HIS A 1 456 ? -28.173 -4.779 36.819 1.00 66.75 456 HIS A C 1
ATOM 3134 O O . HIS A 1 456 ? -28.825 -4.493 37.817 1.00 66.75 456 HIS A O 1
ATOM 3140 N N . LEU A 1 457 ? -27.536 -3.845 36.107 1.00 70.38 457 LEU A N 1
ATOM 3141 C CA . LEU A 1 457 ? -27.809 -2.413 36.229 1.00 70.38 457 LEU A CA 1
ATOM 3142 C C . LEU A 1 457 ? -28.733 -1.967 35.100 1.00 70.38 457 LEU A C 1
ATOM 3144 O O . LEU A 1 457 ? -28.729 -2.553 34.013 1.00 70.38 457 LEU A O 1
ATOM 3148 N N . ASP A 1 458 ? -29.484 -0.897 35.351 1.00 75.50 458 ASP A N 1
ATOM 3149 C CA . ASP A 1 458 ? -30.303 -0.262 34.326 1.00 75.50 458 ASP A CA 1
ATOM 3150 C C . ASP A 1 458 ? -29.411 0.278 33.202 1.00 75.50 458 ASP A C 1
ATOM 3152 O O . ASP A 1 458 ? -28.671 1.260 33.356 1.00 75.50 458 ASP A O 1
ATOM 3156 N N . VAL A 1 459 ? -29.521 -0.360 32.042 1.00 78.94 459 VAL A N 1
ATOM 3157 C CA . VAL A 1 459 ? -29.051 0.150 30.762 1.00 78.94 459 VAL A CA 1
ATOM 3158 C C . VAL A 1 459 ? -30.157 1.039 30.210 1.00 78.94 459 VAL A C 1
ATOM 3160 O O . VAL A 1 459 ? -31.244 0.577 29.850 1.00 78.94 459 VAL A O 1
ATOM 3163 N N . ILE A 1 460 ? -29.894 2.344 30.158 1.00 79.00 460 ILE A N 1
ATOM 3164 C CA . ILE A 1 460 ? -30.889 3.324 29.718 1.00 79.00 460 ILE A CA 1
ATOM 3165 C C . ILE A 1 460 ? -30.661 3.631 28.244 1.00 79.00 460 ILE A C 1
ATOM 3167 O O . ILE A 1 460 ? -29.608 4.126 27.844 1.00 79.00 460 ILE A O 1
ATOM 3171 N N . PHE A 1 461 ? -31.689 3.389 27.445 1.00 80.31 461 PHE A N 1
ATOM 3172 C CA . PHE A 1 461 ? -31.744 3.693 26.027 1.00 80.31 461 PHE A CA 1
ATOM 3173 C C . PHE A 1 461 ? -32.502 4.992 25.813 1.00 80.31 461 PHE A C 1
ATOM 3175 O O . PHE A 1 461 ? -33.633 5.139 26.264 1.00 80.31 461 PHE A O 1
ATOM 3182 N N . SER A 1 462 ? -31.920 5.924 25.072 1.00 78.88 462 SER A N 1
ATOM 3183 C CA . SER A 1 462 ? -32.581 7.153 24.642 1.00 78.88 462 SER A CA 1
ATOM 3184 C C . SER A 1 462 ? -32.599 7.214 23.121 1.00 78.88 462 SER A C 1
ATOM 3186 O O . SER A 1 462 ? -31.556 7.130 22.472 1.00 78.88 462 SER A O 1
ATOM 3188 N N . SER A 1 463 ? -33.790 7.340 22.536 1.00 75.50 463 SER A N 1
ATOM 3189 C CA . SER A 1 463 ? -33.965 7.468 21.088 1.00 75.50 463 SER A CA 1
ATOM 3190 C C . SER A 1 463 ? -35.262 8.197 20.765 1.00 75.50 463 SER A C 1
ATOM 3192 O O . SER A 1 463 ? -36.258 8.030 21.461 1.00 75.50 463 SER A O 1
ATOM 3194 N N . ALA A 1 464 ? -35.306 8.935 19.652 1.00 71.12 464 ALA A N 1
ATOM 3195 C CA . ALA A 1 464 ? -36.524 9.615 19.201 1.00 71.12 464 ALA A CA 1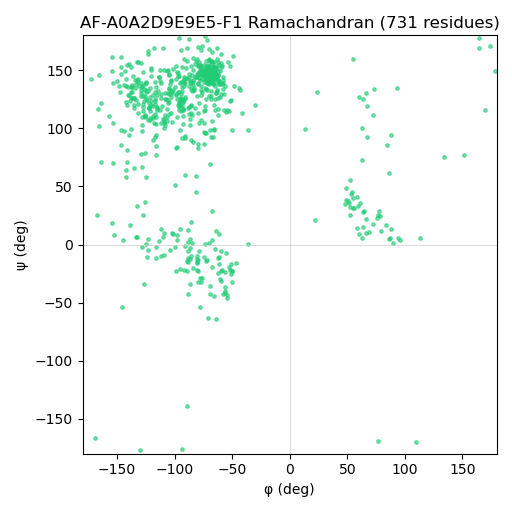
ATOM 3196 C C . ALA A 1 464 ? -37.737 8.671 19.011 1.00 71.12 464 ALA A C 1
ATOM 3198 O O . ALA A 1 464 ? -38.873 9.131 19.103 1.00 71.12 464 ALA A O 1
ATOM 3199 N N . ASP A 1 465 ? -37.504 7.368 18.791 1.00 69.12 465 ASP A N 1
ATOM 3200 C CA . ASP A 1 465 ? -38.545 6.353 18.564 1.00 69.12 465 ASP A CA 1
ATOM 3201 C C . ASP A 1 465 ? -38.441 5.144 19.524 1.00 69.12 465 ASP A C 1
ATOM 3203 O O . ASP A 1 465 ? -38.707 4.016 19.109 1.00 69.12 465 ASP A O 1
ATOM 3207 N N . ALA A 1 466 ? -38.056 5.344 20.792 1.00 65.19 466 ALA A N 1
ATOM 3208 C CA . ALA A 1 466 ? -37.771 4.270 21.766 1.00 65.19 466 ALA A CA 1
ATOM 3209 C C . ALA A 1 466 ? -38.858 3.172 21.931 1.00 65.19 466 ALA A C 1
ATOM 3211 O O . ALA A 1 466 ? -38.575 2.087 22.423 1.00 65.19 466 ALA A O 1
ATOM 3212 N N . TYR A 1 467 ? -40.092 3.415 21.479 1.00 65.50 467 TYR A N 1
ATOM 3213 C CA . TYR A 1 467 ? -41.274 2.558 21.659 1.00 65.50 467 TYR A CA 1
ATOM 3214 C C . TYR A 1 467 ? -41.315 1.260 20.818 1.00 65.50 467 TYR A C 1
ATOM 3216 O O . TYR A 1 467 ? -42.318 0.550 20.884 1.00 65.50 467 TYR A O 1
ATOM 3224 N N . TRP A 1 468 ? -40.303 0.972 19.988 1.00 70.88 468 TRP A N 1
ATOM 3225 C CA . TRP A 1 468 ? -40.339 -0.130 19.002 1.00 70.88 468 TRP A CA 1
ATOM 3226 C C . TRP A 1 468 ? -39.037 -0.932 18.883 1.00 70.88 468 TRP A C 1
ATOM 3228 O O . TRP A 1 468 ? -38.851 -1.615 17.877 1.00 70.88 468 TRP A O 1
ATOM 3238 N N . PHE A 1 469 ? -38.135 -0.827 19.858 1.00 75.75 469 PHE A N 1
ATOM 3239 C CA . PHE A 1 469 ? -36.932 -1.654 19.875 1.00 75.75 469 PHE A CA 1
ATOM 3240 C C . PHE A 1 469 ? -37.234 -3.029 20.475 1.00 75.75 469 PHE A C 1
ATOM 3242 O O . PHE A 1 469 ? -37.860 -3.124 21.530 1.00 75.75 469 PHE A O 1
ATOM 3249 N N . ASP A 1 470 ? -36.771 -4.076 19.806 1.00 81.31 470 ASP A N 1
ATOM 3250 C CA . ASP A 1 470 ? -36.529 -5.382 20.406 1.00 81.31 470 ASP A CA 1
ATOM 3251 C C . ASP A 1 470 ? -35.060 -5.404 20.852 1.00 81.31 470 ASP A C 1
ATOM 3253 O O . ASP A 1 470 ? -34.146 -5.234 20.043 1.00 81.31 470 ASP A O 1
ATOM 3257 N N . LEU A 1 471 ? -34.855 -5.508 22.167 1.00 80.94 471 LEU A N 1
ATOM 3258 C CA . LEU A 1 471 ? -33.546 -5.422 22.824 1.00 80.94 471 LEU A CA 1
ATOM 3259 C C . LEU A 1 471 ? -32.827 -6.781 22.881 1.00 80.94 471 LEU A C 1
ATOM 3261 O O . LEU A 1 471 ? -31.756 -6.896 23.475 1.00 80.94 471 LEU A O 1
ATOM 3265 N N . GLY A 1 472 ? -33.406 -7.809 22.256 1.00 78.62 472 GLY A N 1
ATOM 3266 C CA . GLY A 1 472 ? -32.784 -9.117 22.126 1.00 78.62 472 GLY A CA 1
ATOM 3267 C C . GLY A 1 472 ? -32.831 -9.965 23.399 1.00 78.62 472 GLY A C 1
ATOM 3268 O O . GLY A 1 472 ? -33.551 -9.698 24.363 1.00 78.62 472 GLY A O 1
ATOM 3269 N N . GLU A 1 473 ? -32.081 -11.067 23.378 1.00 78.88 473 GLU A N 1
ATOM 3270 C CA . GLU A 1 473 ? -32.110 -12.087 24.428 1.00 78.88 473 GLU A CA 1
ATOM 3271 C C . GLU A 1 473 ? -31.431 -11.624 25.729 1.00 78.88 473 GLU A C 1
ATOM 3273 O O . GLU A 1 473 ? -30.300 -11.119 25.737 1.00 78.88 473 GLU A O 1
ATOM 3278 N N . GLY A 1 474 ? -32.113 -11.868 26.853 1.00 76.38 474 GLY A N 1
ATOM 3279 C CA . GLY A 1 474 ? -31.632 -11.547 28.197 1.00 76.38 474 GLY A CA 1
ATOM 3280 C C . GLY A 1 474 ? -31.935 -10.122 28.660 1.00 76.38 474 GLY A C 1
ATOM 3281 O O . GLY A 1 474 ? -31.475 -9.762 29.736 1.00 76.38 474 GLY A O 1
ATOM 3282 N N . ALA A 1 475 ? -32.672 -9.331 27.875 1.00 81.06 475 ALA A N 1
ATOM 3283 C CA . ALA A 1 475 ? -33.201 -8.040 28.301 1.00 81.06 475 ALA A CA 1
ATOM 3284 C C . ALA A 1 475 ? -34.481 -8.226 29.137 1.00 81.06 475 ALA A C 1
ATOM 3286 O O . ALA A 1 475 ? -35.436 -8.869 28.692 1.00 81.06 475 ALA A O 1
ATOM 3287 N N . GLU A 1 476 ? -34.523 -7.626 30.322 1.00 79.56 476 GLU A N 1
ATOM 3288 C CA . GLU A 1 476 ? -35.717 -7.521 31.158 1.00 79.56 476 GLU A CA 1
ATOM 3289 C C . GLU A 1 476 ? -36.211 -6.072 31.094 1.00 79.56 476 GLU A C 1
ATOM 3291 O O . GLU A 1 476 ? -35.544 -5.131 31.531 1.00 79.56 476 GLU A O 1
ATOM 3296 N N . THR A 1 477 ? -37.349 -5.853 30.433 1.00 67.31 477 THR A N 1
ATOM 3297 C CA . THR A 1 477 ? -37.936 -4.515 30.288 1.00 67.31 477 THR A CA 1
ATOM 3298 C C . THR A 1 477 ? -38.902 -4.254 31.439 1.00 67.31 477 THR A C 1
ATOM 3300 O O . THR A 1 477 ? -40.087 -4.592 31.340 1.00 67.31 477 THR A O 1
ATOM 3303 N N . GLU A 1 478 ? -38.425 -3.634 32.518 1.00 54.91 478 GLU A N 1
ATOM 3304 C CA . GLU A 1 478 ? -39.305 -3.013 33.510 1.00 54.91 478 GLU A CA 1
ATOM 3305 C C . GLU A 1 478 ? -39.870 -1.714 32.919 1.00 54.91 478 GLU A C 1
ATOM 3307 O O . GLU A 1 478 ? -39.184 -0.714 32.714 1.00 54.91 478 GLU A O 1
ATOM 3312 N N . GLY A 1 479 ? -41.139 -1.751 32.518 1.00 50.47 479 GLY A N 1
ATOM 3313 C CA . GLY A 1 479 ? -41.764 -0.679 31.752 1.00 50.47 479 GLY A CA 1
ATOM 3314 C C . GLY A 1 479 ? -41.959 0.617 32.543 1.00 50.47 479 GLY A C 1
ATOM 3315 O O . GLY A 1 479 ? -43.036 0.839 33.093 1.00 50.47 479 GLY A O 1
ATOM 3316 N N . LEU A 1 480 ? -40.995 1.538 32.471 1.00 49.38 480 LEU A N 1
ATOM 3317 C CA . LEU A 1 480 ? -41.216 2.962 32.726 1.00 49.38 480 LEU A CA 1
ATOM 3318 C C . LEU A 1 480 ? -40.670 3.794 31.561 1.00 49.38 480 LEU A C 1
ATOM 3320 O O . LEU A 1 480 ? -39.471 4.000 31.409 1.00 49.38 480 LEU A O 1
ATOM 3324 N N . ILE A 1 481 ? -41.579 4.273 30.709 1.00 56.03 481 ILE A N 1
ATOM 3325 C CA . ILE A 1 481 ? -41.234 5.166 29.601 1.00 56.03 481 ILE A CA 1
ATOM 3326 C C . ILE A 1 481 ? -41.393 6.606 30.081 1.00 56.03 481 ILE A C 1
ATOM 3328 O O . ILE A 1 481 ? -42.517 7.080 30.274 1.00 56.03 481 ILE A O 1
ATOM 3332 N N . ILE A 1 482 ? -40.277 7.316 30.231 1.00 59.91 482 ILE A N 1
ATOM 3333 C CA . ILE A 1 482 ? -40.255 8.755 30.508 1.00 59.91 482 ILE A CA 1
ATOM 3334 C C . ILE A 1 482 ? -39.576 9.443 29.320 1.00 59.91 482 ILE A C 1
ATOM 3336 O O . ILE A 1 482 ? -38.464 9.096 28.950 1.00 59.91 482 ILE A O 1
ATOM 3340 N N . GLU A 1 483 ? -40.258 10.397 28.682 1.00 65.69 483 GLU A N 1
ATOM 3341 C CA . GLU A 1 483 ? -39.647 11.350 27.732 1.00 65.69 483 GLU A CA 1
ATOM 3342 C C . GLU A 1 483 ? -38.782 10.754 26.585 1.00 65.69 483 GLU A C 1
ATOM 3344 O O . GLU A 1 483 ? -37.836 11.391 26.130 1.00 65.69 483 GLU A O 1
ATOM 3349 N N . ASN A 1 484 ? -39.156 9.589 26.032 1.00 69.25 484 ASN A N 1
ATOM 3350 C CA . ASN A 1 484 ? -38.425 8.841 24.981 1.00 69.25 484 ASN A CA 1
ATOM 3351 C C . ASN A 1 484 ? -37.177 8.069 25.452 1.00 69.25 484 ASN A C 1
ATOM 3353 O O . ASN A 1 484 ? -36.304 7.745 24.642 1.00 69.25 484 ASN A O 1
ATOM 3357 N N . GLN A 1 485 ? -37.113 7.742 26.739 1.00 75.94 485 GLN A N 1
ATOM 3358 C CA . GLN A 1 485 ? -36.149 6.800 27.293 1.00 75.94 485 GLN A CA 1
ATOM 3359 C C . GLN A 1 485 ? -36.814 5.454 27.608 1.00 75.94 485 GLN A C 1
ATOM 3361 O O . GLN A 1 485 ? -37.995 5.403 27.963 1.00 75.94 485 GLN A O 1
ATOM 3366 N N . LEU A 1 486 ? -36.050 4.376 27.458 1.00 78.31 486 LEU A N 1
ATOM 3367 C CA . LEU A 1 486 ? -36.409 3.006 27.804 1.00 78.31 486 LEU A CA 1
ATOM 3368 C C . LEU A 1 486 ? -35.301 2.443 28.701 1.00 78.31 486 LEU A C 1
ATOM 3370 O O . LEU A 1 486 ? -34.154 2.368 28.271 1.00 78.31 486 LEU A O 1
ATOM 3374 N N . ALA A 1 487 ? -35.631 2.081 29.938 1.00 79.69 487 ALA A N 1
ATOM 3375 C CA . ALA A 1 487 ? -34.716 1.378 30.832 1.00 79.69 487 ALA A CA 1
ATOM 3376 C C . ALA A 1 487 ? -34.896 -0.137 30.669 1.00 79.69 487 ALA A C 1
ATOM 3378 O O . ALA A 1 487 ? -36.018 -0.625 30.512 1.00 79.69 487 ALA A O 1
ATOM 3379 N N . THR A 1 488 ? -33.791 -0.875 30.669 1.00 80.12 488 THR A N 1
ATOM 3380 C CA . THR A 1 488 ? -33.790 -2.340 30.697 1.00 80.12 488 THR A CA 1
ATOM 3381 C C . THR A 1 488 ? -32.580 -2.816 31.484 1.00 80.12 488 THR A C 1
ATOM 3383 O O . THR A 1 488 ? -31.541 -2.158 31.477 1.00 80.12 488 THR A O 1
ATOM 3386 N N . THR A 1 489 ? -32.671 -3.988 32.090 1.00 79.12 489 THR A N 1
ATOM 3387 C CA . THR A 1 489 ? -31.512 -4.689 32.642 1.00 79.12 489 THR A CA 1
ATOM 3388 C C . THR A 1 489 ? -31.176 -5.879 31.751 1.00 79.12 489 THR A C 1
ATOM 3390 O O . THR A 1 489 ? -32.052 -6.459 31.108 1.00 79.12 489 THR A O 1
ATOM 3393 N N . TYR A 1 490 ? -29.894 -6.240 31.680 1.00 79.69 490 TYR A N 1
ATOM 3394 C CA . TYR A 1 490 ? -29.475 -7.481 31.031 1.00 79.69 490 TYR A CA 1
ATOM 3395 C C . TYR A 1 490 ? -29.017 -8.491 32.075 1.00 79.69 490 TYR A C 1
ATOM 3397 O O . TYR A 1 490 ? -28.098 -8.211 32.848 1.00 79.69 490 TYR A O 1
ATOM 3405 N N . SER A 1 491 ? -29.612 -9.682 32.041 1.00 75.75 491 SER A N 1
ATOM 3406 C CA . SER A 1 491 ? -29.253 -10.817 32.903 1.00 75.75 491 SER A CA 1
ATOM 3407 C C . SER A 1 491 ? -28.090 -11.651 32.358 1.00 75.75 491 SER A C 1
ATOM 3409 O O . SER A 1 491 ? -27.696 -12.651 32.947 1.00 75.75 491 SER A O 1
ATOM 3411 N N . SER A 1 492 ? -27.518 -11.264 31.213 1.00 76.25 492 SER A N 1
ATOM 3412 C CA . SER A 1 492 ? -26.399 -11.975 30.590 1.00 76.25 492 SER A CA 1
ATOM 3413 C C . SER A 1 492 ? -25.385 -11.028 29.959 1.00 76.25 492 SER A C 1
ATOM 3415 O O . SER A 1 492 ? -25.748 -10.090 29.242 1.00 76.25 492 SER A O 1
ATOM 3417 N N . ILE A 1 493 ? -24.103 -11.330 30.186 1.00 76.06 493 ILE A N 1
ATOM 3418 C CA . ILE A 1 493 ? -22.977 -10.707 29.485 1.00 76.06 493 ILE A CA 1
ATOM 3419 C C . ILE A 1 493 ? -22.961 -11.098 28.002 1.00 76.06 493 ILE A C 1
ATOM 3421 O O . ILE A 1 493 ? -23.585 -12.068 27.567 1.00 76.06 493 ILE A O 1
ATOM 3425 N N . GLY A 1 494 ? -22.172 -10.368 27.226 1.00 76.75 494 GLY A N 1
ATOM 3426 C CA . GLY A 1 494 ? -21.932 -10.617 25.818 1.00 76.75 494 GLY A CA 1
ATOM 3427 C C . GLY A 1 494 ? -22.568 -9.567 24.924 1.00 76.75 494 GLY A C 1
ATOM 3428 O O . GLY A 1 494 ? -22.995 -8.495 25.353 1.00 76.75 494 GLY A O 1
ATOM 3429 N N . LYS A 1 495 ? -22.561 -9.869 23.634 1.00 80.56 495 LYS A N 1
ATOM 3430 C CA . LYS A 1 495 ? -23.027 -8.953 22.604 1.00 80.56 495 LYS A CA 1
ATOM 3431 C C . LYS A 1 495 ? -24.541 -9.012 22.480 1.00 80.56 495 LYS A C 1
ATOM 3433 O O . LYS A 1 495 ? -25.131 -10.079 22.657 1.00 80.56 495 LYS A O 1
ATOM 3438 N N . LYS A 1 496 ? -25.149 -7.863 22.206 1.00 83.00 496 LYS A N 1
ATOM 3439 C CA . LYS A 1 496 ? -26.595 -7.693 22.104 1.00 83.00 496 LYS A CA 1
ATOM 3440 C C . LYS A 1 496 ? -26.941 -7.031 20.779 1.00 83.00 496 LYS A C 1
ATOM 3442 O O . LYS A 1 496 ? -26.490 -5.916 20.489 1.00 83.00 496 LYS A O 1
ATOM 3447 N N . ASP A 1 497 ? -27.749 -7.745 20.007 1.00 80.94 497 ASP A N 1
ATOM 3448 C CA . ASP A 1 497 ? -28.403 -7.232 18.813 1.00 80.94 497 ASP A CA 1
ATOM 3449 C C . ASP A 1 497 ? -29.609 -6.399 19.222 1.00 80.94 497 ASP A C 1
ATOM 3451 O O . ASP A 1 497 ? -30.322 -6.737 20.167 1.00 80.94 497 ASP A O 1
ATOM 3455 N N . ILE A 1 498 ? -29.850 -5.319 18.487 1.00 79.00 498 ILE A N 1
ATOM 3456 C CA . ILE A 1 498 ? -31.022 -4.472 18.695 1.00 79.00 498 ILE A CA 1
ATOM 3457 C C . ILE A 1 498 ? -31.807 -4.426 17.390 1.00 79.00 498 ILE A C 1
ATOM 3459 O O . ILE A 1 498 ? -31.297 -3.950 16.378 1.00 79.00 498 ILE A O 1
ATOM 3463 N N . ASP A 1 499 ? -33.048 -4.905 17.396 1.00 79.44 499 ASP A N 1
ATOM 3464 C CA . ASP A 1 499 ? -33.931 -4.868 16.228 1.00 79.44 499 ASP A CA 1
ATOM 3465 C C . ASP A 1 499 ? -34.887 -3.672 16.333 1.00 79.44 499 ASP A C 1
ATOM 3467 O O . ASP A 1 499 ? -35.607 -3.467 17.311 1.00 79.44 499 ASP A O 1
ATOM 3471 N N . LYS A 1 500 ? -34.871 -2.848 15.288 1.00 74.19 500 LYS A N 1
ATOM 3472 C CA . LYS A 1 500 ? -35.844 -1.798 15.008 1.00 74.19 500 LYS A CA 1
ATOM 3473 C C . LYS A 1 500 ? -36.324 -1.957 13.569 1.00 74.19 500 LYS A C 1
ATOM 3475 O O . LYS A 1 500 ? -35.908 -1.203 12.683 1.00 74.19 500 LYS A O 1
ATOM 3480 N N . SER A 1 501 ? -37.224 -2.913 13.340 1.00 67.38 501 SER A N 1
ATOM 3481 C CA . SER A 1 501 ? -37.839 -3.211 12.040 1.00 67.38 501 SER A CA 1
ATOM 3482 C C . SER A 1 501 ? -37.971 -1.978 11.118 1.00 67.38 501 SER A C 1
ATOM 3484 O O . SER A 1 501 ? -38.715 -1.041 11.440 1.00 67.38 501 SER A O 1
ATOM 3486 N N . PRO A 1 502 ? -37.349 -1.984 9.922 1.00 68.81 502 PRO A N 1
ATOM 3487 C CA . PRO A 1 502 ? -36.720 -3.134 9.260 1.00 68.81 502 PRO A CA 1
ATOM 3488 C C . PRO A 1 502 ? -35.242 -3.389 9.619 1.00 68.81 502 PRO A C 1
ATOM 3490 O O . PRO A 1 502 ? -34.656 -4.284 9.022 1.00 68.81 502 PRO A O 1
ATOM 3493 N N . TYR A 1 503 ? -34.643 -2.608 10.519 1.00 72.44 503 TYR A N 1
ATOM 3494 C CA . TYR A 1 503 ? -33.199 -2.597 10.769 1.00 72.44 503 TYR A CA 1
ATOM 3495 C C . TYR A 1 503 ? -32.814 -3.501 11.940 1.00 72.44 503 TYR A C 1
ATOM 3497 O O . TYR A 1 503 ? -33.468 -3.458 12.976 1.00 72.44 503 TYR A O 1
ATOM 3505 N N . ILE A 1 504 ? -31.718 -4.245 11.806 1.00 74.94 504 ILE A N 1
ATOM 3506 C CA . ILE A 1 504 ? -31.097 -4.997 12.904 1.00 74.94 504 ILE A CA 1
ATOM 3507 C C . ILE A 1 504 ? -29.700 -4.416 13.115 1.00 74.94 504 ILE A C 1
ATOM 3509 O O . ILE A 1 504 ? -28.892 -4.398 12.192 1.00 74.94 504 ILE A O 1
ATOM 3513 N N . TYR A 1 505 ? -29.422 -3.919 14.316 1.00 76.12 505 TYR A N 1
ATOM 3514 C CA . TYR A 1 505 ? -28.103 -3.442 14.717 1.00 76.12 505 TYR A CA 1
ATOM 3515 C C . TYR A 1 505 ? -27.363 -4.589 15.406 1.00 76.12 505 TYR A C 1
ATOM 3517 O O . TYR A 1 505 ? -27.502 -4.779 16.615 1.00 76.12 505 TYR A O 1
ATOM 3525 N N . ASN A 1 506 ? -26.609 -5.360 14.622 1.00 75.38 506 ASN A N 1
ATOM 3526 C CA . ASN A 1 506 ? -25.918 -6.563 15.096 1.00 75.38 506 ASN A CA 1
ATOM 3527 C C . ASN A 1 506 ? -24.761 -6.203 16.026 1.00 75.38 506 ASN A C 1
ATOM 3529 O O . ASN A 1 506 ? -23.917 -5.410 15.629 1.00 75.38 506 ASN A O 1
ATOM 3533 N N . ASP A 1 507 ? -24.660 -6.773 17.220 1.00 77.62 507 ASP A N 1
ATOM 3534 C CA . ASP A 1 507 ? -23.608 -6.464 18.193 1.00 77.62 507 ASP A CA 1
ATOM 3535 C C . ASP A 1 507 ? -23.502 -4.949 18.484 1.00 77.62 507 ASP A C 1
ATOM 3537 O O . ASP A 1 507 ? -22.416 -4.348 18.456 1.00 77.62 507 ASP A O 1
ATOM 3541 N N . LEU A 1 508 ? -24.646 -4.273 18.665 1.00 77.31 508 LEU A N 1
ATOM 3542 C CA . LEU A 1 508 ? -24.677 -2.830 18.936 1.00 77.31 508 LEU A CA 1
ATOM 3543 C C . LEU A 1 508 ? -24.134 -2.501 20.321 1.00 77.31 508 LEU A C 1
ATOM 3545 O O . LEU A 1 508 ? -23.473 -1.476 20.494 1.00 77.31 508 LEU A O 1
ATOM 3549 N N . ILE A 1 509 ? -24.400 -3.366 21.294 1.00 76.19 509 ILE A N 1
ATOM 3550 C CA . ILE A 1 509 ? -23.932 -3.208 22.666 1.00 76.19 509 ILE A CA 1
ATOM 3551 C C . ILE A 1 509 ? -23.197 -4.460 23.062 1.00 76.19 509 ILE A C 1
ATOM 3553 O O . ILE A 1 509 ? -23.650 -5.575 22.803 1.00 76.19 509 ILE A O 1
ATOM 3557 N N . ARG A 1 510 ? -22.085 -4.266 23.754 1.00 78.44 510 ARG A N 1
ATOM 3558 C CA . ARG A 1 510 ? -21.417 -5.342 24.451 1.00 78.44 510 ARG A CA 1
ATOM 3559 C C . ARG A 1 510 ? -21.592 -5.147 25.946 1.00 78.44 510 ARG A C 1
ATOM 3561 O O . ARG A 1 510 ? -20.928 -4.305 26.543 1.00 78.44 510 ARG A O 1
ATOM 3568 N N . ILE A 1 511 ? -22.481 -5.950 26.524 1.00 76.31 511 ILE A N 1
ATOM 3569 C CA . ILE A 1 511 ? -22.648 -6.041 27.968 1.00 76.31 511 ILE A CA 1
ATOM 3570 C C . ILE A 1 511 ? -21.434 -6.791 28.488 1.00 76.31 511 ILE A C 1
ATOM 3572 O O . ILE A 1 511 ? -21.330 -8.015 28.401 1.00 76.31 511 ILE A O 1
ATOM 3576 N N . ILE A 1 512 ? -20.451 -6.031 28.936 1.00 69.19 512 ILE A N 1
ATOM 3577 C CA . ILE A 1 512 ? -19.336 -6.586 29.682 1.00 69.19 512 ILE A CA 1
ATOM 3578 C C . ILE A 1 512 ? -19.704 -6.618 31.156 1.00 69.19 512 ILE A C 1
ATOM 3580 O O . ILE A 1 512 ? -20.793 -6.223 31.570 1.00 69.19 512 ILE A O 1
ATOM 3584 N N . CYS A 1 513 ? -18.786 -7.158 31.928 1.00 66.19 513 CYS A N 1
ATOM 3585 C CA . CYS A 1 513 ? -18.807 -6.984 33.349 1.00 66.19 513 CYS A CA 1
ATOM 3586 C C . CYS A 1 513 ? -17.713 -5.981 33.723 1.00 66.19 513 CYS A C 1
ATOM 3588 O O . CYS A 1 513 ? -16.562 -6.169 33.321 1.00 66.19 513 CYS A O 1
ATOM 3590 N N . GLU A 1 514 ? -18.055 -4.961 34.504 1.00 56.91 514 GLU A N 1
ATOM 3591 C CA . GLU A 1 514 ? -17.074 -4.210 35.281 1.00 56.91 514 GLU A CA 1
ATOM 3592 C C . GLU A 1 514 ? -17.023 -4.829 36.679 1.00 56.91 514 GLU A C 1
ATOM 3594 O O . GLU A 1 514 ? -18.019 -4.847 37.400 1.00 56.91 514 GLU A O 1
ATOM 3599 N N . SER A 1 515 ? -15.875 -5.414 37.027 1.00 57.56 515 SER A N 1
ATOM 3600 C CA . SER A 1 515 ? -15.659 -5.958 38.364 1.00 57.56 515 SER A CA 1
ATOM 3601 C C . SER A 1 515 ? -15.780 -4.844 39.391 1.00 57.56 515 SER A C 1
ATOM 3603 O O . SER A 1 515 ? -15.103 -3.820 39.282 1.00 57.56 515 SER A O 1
ATOM 3605 N N . GLU A 1 516 ? -16.624 -5.052 40.394 1.00 53.31 516 GLU A N 1
ATOM 3606 C CA . GLU A 1 516 ? -16.709 -4.135 41.519 1.00 53.31 516 GLU A CA 1
ATOM 3607 C C . GLU A 1 516 ? -15.418 -4.233 42.331 1.00 53.31 516 GLU A C 1
ATOM 3609 O O . GLU A 1 516 ? -14.932 -5.332 42.593 1.00 53.31 516 GLU A O 1
ATOM 3614 N N . PHE A 1 517 ? -14.831 -3.087 42.672 1.00 55.00 517 PHE A N 1
ATOM 3615 C CA . PHE A 1 517 ? -13.517 -3.020 43.296 1.00 55.00 517 PHE A CA 1
ATOM 3616 C C . PHE A 1 517 ? -13.633 -2.421 44.696 1.00 55.00 517 PHE A C 1
ATOM 3618 O O . PHE A 1 517 ? -13.900 -1.230 44.855 1.00 55.00 517 PHE A O 1
ATOM 3625 N N . ILE A 1 518 ? -13.431 -3.247 45.717 1.00 62.28 518 ILE A N 1
ATOM 3626 C CA . ILE A 1 518 ? -13.584 -2.864 47.120 1.00 62.28 518 ILE A CA 1
ATOM 3627 C C . ILE A 1 518 ? -12.203 -2.830 47.762 1.00 62.28 518 ILE A C 1
ATOM 3629 O O . ILE A 1 518 ? -11.587 -3.867 47.998 1.00 62.28 518 ILE A O 1
ATOM 3633 N N . ILE A 1 519 ? -11.712 -1.625 48.051 1.00 67.81 519 ILE A N 1
ATOM 3634 C CA . ILE A 1 519 ? -10.438 -1.432 48.750 1.00 67.81 519 ILE A CA 1
ATOM 3635 C C . ILE A 1 519 ? -10.702 -1.371 50.252 1.00 67.81 519 ILE A C 1
ATOM 3637 O O . ILE A 1 519 ? -11.463 -0.533 50.736 1.00 67.81 519 ILE A O 1
ATOM 3641 N N . GLN A 1 520 ? -10.018 -2.231 50.993 1.00 69.81 520 GLN A N 1
ATOM 3642 C CA . GLN A 1 520 ? -10.012 -2.275 52.442 1.00 69.81 520 GLN A CA 1
ATOM 3643 C C . GLN A 1 520 ? -8.610 -1.952 52.956 1.00 69.81 520 GLN A C 1
ATOM 3645 O O . GLN A 1 520 ? -7.630 -2.584 52.567 1.00 69.81 520 GLN A O 1
ATOM 3650 N N . GLU A 1 521 ? -8.507 -0.999 53.880 1.00 77.88 521 GLU A N 1
ATOM 3651 C CA . GLU A 1 521 ? -7.283 -0.804 54.658 1.00 77.88 521 GLU A CA 1
ATOM 3652 C C . GLU A 1 521 ? -7.434 -1.469 56.024 1.00 77.88 521 GLU A C 1
ATOM 3654 O O . GLU A 1 521 ? -8.415 -1.238 56.734 1.00 77.88 521 GLU A O 1
ATOM 3659 N N . ALA A 1 522 ? -6.456 -2.288 56.407 1.00 69.50 522 ALA A N 1
ATOM 3660 C CA . ALA A 1 522 ? -6.453 -2.963 57.698 1.00 69.50 522 ALA A CA 1
ATOM 3661 C C . ALA A 1 522 ? -5.094 -2.828 58.386 1.00 69.50 522 ALA A C 1
ATOM 3663 O O . ALA A 1 522 ? -4.041 -2.932 57.758 1.00 69.50 522 ALA A O 1
ATOM 3664 N N . ASN A 1 523 ? -5.119 -2.641 59.705 1.00 73.31 523 ASN A N 1
ATOM 3665 C CA . ASN A 1 523 ? -3.936 -2.722 60.556 1.00 73.31 523 ASN A CA 1
ATOM 3666 C C . ASN A 1 523 ? -4.122 -3.869 61.554 1.00 73.31 523 ASN A C 1
ATOM 3668 O O . ASN A 1 523 ? -5.163 -3.943 62.206 1.00 73.31 523 ASN A O 1
ATOM 3672 N N . ALA A 1 524 ? -3.126 -4.743 61.698 1.00 69.94 524 ALA A N 1
ATOM 3673 C CA . ALA A 1 524 ? -3.174 -5.858 62.645 1.00 69.94 524 ALA A CA 1
ATOM 3674 C C . ALA A 1 524 ? -1.822 -6.073 63.342 1.00 69.94 524 ALA A C 1
ATOM 3676 O O . ALA A 1 524 ? -0.775 -5.712 62.823 1.00 69.94 524 ALA A O 1
ATOM 3677 N N . CYS A 1 525 ? -1.832 -6.669 64.535 1.00 55.62 525 CYS A N 1
ATOM 3678 C CA . CYS A 1 525 ? -0.615 -6.836 65.337 1.00 55.62 525 CYS A CA 1
ATOM 3679 C C . CYS A 1 525 ? 0.110 -8.176 65.099 1.00 55.62 525 CYS A C 1
ATOM 3681 O O . CYS A 1 525 ? 1.303 -8.265 65.353 1.00 55.62 525 CYS A O 1
ATOM 3683 N N . ASN A 1 526 ? -0.563 -9.220 64.600 1.00 62.56 526 ASN A N 1
ATOM 3684 C CA . ASN A 1 526 ? 0.043 -10.550 64.419 1.00 62.56 526 ASN A CA 1
ATOM 3685 C C . ASN A 1 526 ? -0.500 -11.278 63.188 1.00 62.56 526 ASN A C 1
ATOM 3687 O O . ASN A 1 526 ? 0.263 -11.733 62.341 1.00 62.56 526 ASN A O 1
ATOM 3691 N N . GLU A 1 527 ? -1.822 -11.404 63.117 1.00 75.62 527 GLU A N 1
ATOM 3692 C CA . GLU A 1 527 ? -2.519 -12.072 62.029 1.00 75.62 527 GLU A CA 1
ATOM 3693 C C . GLU A 1 527 ? -3.825 -11.333 61.725 1.00 75.62 527 GLU A C 1
ATOM 3695 O O . GLU A 1 527 ? -4.416 -10.720 62.618 1.00 75.62 527 GLU A O 1
ATOM 3700 N N . PHE A 1 528 ? -4.264 -11.370 60.474 1.00 80.38 528 PHE A N 1
ATOM 3701 C CA . PHE A 1 528 ? -5.525 -10.786 60.029 1.00 80.38 528 PHE A CA 1
ATOM 3702 C C . PHE A 1 528 ? -6.269 -11.818 59.193 1.00 80.38 528 PHE A C 1
ATOM 3704 O O . PHE A 1 528 ? -5.733 -12.283 58.193 1.00 80.38 528 PHE A O 1
ATOM 3711 N N . THR A 1 529 ? -7.478 -12.197 59.608 1.00 83.81 529 THR A N 1
ATOM 3712 C CA . THR A 1 529 ? -8.340 -13.060 58.789 1.00 83.81 529 THR A CA 1
ATOM 3713 C C . THR A 1 529 ? -9.240 -12.176 57.946 1.00 83.81 529 THR A C 1
ATOM 3715 O O . THR A 1 529 ? -9.939 -11.323 58.492 1.00 83.81 529 THR A O 1
ATOM 3718 N N . TRP A 1 530 ? -9.171 -12.345 56.631 1.00 84.50 530 TRP A N 1
ATOM 3719 C CA . TRP A 1 530 ? -9.913 -11.532 55.677 1.00 84.50 530 TRP A CA 1
ATOM 3720 C C . TRP A 1 530 ? -11.221 -12.211 55.254 1.00 84.50 530 TRP A C 1
ATOM 3722 O O . TRP A 1 530 ? -11.525 -13.323 55.676 1.00 84.50 530 TRP A O 1
ATOM 3732 N N . ILE A 1 531 ? -12.004 -11.534 54.415 1.00 79.81 531 ILE A N 1
ATOM 3733 C CA . ILE A 1 531 ? -13.334 -11.961 53.948 1.00 79.81 531 ILE A CA 1
ATOM 3734 C C . ILE A 1 531 ? -13.332 -13.278 53.158 1.00 79.81 531 ILE A C 1
ATOM 3736 O O . ILE A 1 531 ? -14.375 -13.888 52.972 1.00 79.81 531 ILE A O 1
ATOM 3740 N N . ASN A 1 532 ? -12.167 -13.708 52.675 1.00 80.06 532 ASN A N 1
ATOM 3741 C CA . ASN A 1 532 ? -11.981 -14.967 51.961 1.00 80.06 532 ASN A CA 1
ATOM 3742 C C . ASN A 1 532 ? -11.677 -16.146 52.898 1.00 80.06 532 ASN A C 1
ATOM 3744 O O . ASN A 1 532 ? -11.208 -17.188 52.438 1.00 80.06 532 ASN A O 1
ATOM 3748 N N . ASP A 1 533 ? -11.876 -15.957 54.205 1.00 85.75 533 ASP A N 1
ATOM 3749 C CA . ASP A 1 533 ? -11.528 -16.887 55.280 1.00 85.75 533 ASP A CA 1
ATOM 3750 C C . ASP A 1 533 ? -10.027 -17.256 55.349 1.00 85.75 533 ASP A C 1
ATOM 3752 O O . ASP A 1 533 ? -9.646 -18.201 56.050 1.00 85.75 533 ASP A O 1
ATOM 3756 N N . GLU A 1 534 ? -9.140 -16.520 54.663 1.00 86.31 534 GLU A N 1
ATOM 3757 C CA . GLU A 1 534 ? -7.688 -16.694 54.771 1.00 86.31 534 GLU A CA 1
ATOM 3758 C C . GLU A 1 534 ? -7.083 -15.787 55.846 1.00 86.31 534 GLU A C 1
ATOM 3760 O O . GLU A 1 534 ? -7.482 -14.637 56.030 1.00 86.31 534 GLU A O 1
ATOM 3765 N N . THR A 1 535 ? -6.064 -16.303 56.539 1.00 86.69 535 THR A N 1
ATOM 3766 C CA . THR A 1 535 ? -5.324 -15.576 57.575 1.00 86.69 535 THR A CA 1
ATOM 3767 C C . THR A 1 535 ? -3.949 -15.137 57.066 1.00 86.69 535 THR A C 1
ATOM 3769 O O . THR A 1 535 ? -3.115 -15.962 56.686 1.00 86.69 535 THR A O 1
ATOM 3772 N N . TYR A 1 536 ? -3.695 -13.832 57.116 1.00 80.56 536 TYR A N 1
ATOM 3773 C CA . TYR A 1 536 ? -2.473 -13.167 56.669 1.00 80.56 536 TYR A CA 1
ATOM 3774 C C . TYR A 1 536 ? -1.579 -12.788 57.852 1.00 80.56 536 TYR A C 1
ATOM 3776 O O . TYR A 1 536 ? -2.077 -12.361 58.888 1.00 80.56 536 TYR A O 1
ATOM 3784 N N . PHE A 1 537 ? -0.257 -12.921 57.691 1.00 82.44 537 PHE A N 1
ATOM 3785 C CA . PHE A 1 537 ? 0.745 -12.728 58.760 1.00 82.44 537 PHE A CA 1
ATOM 3786 C C . PHE A 1 537 ? 1.814 -11.671 58.442 1.00 82.44 537 PHE A C 1
ATOM 3788 O O . PHE A 1 537 ? 2.666 -11.381 59.279 1.00 82.44 537 PHE A O 1
ATOM 3795 N N . GLU A 1 538 ? 1.810 -11.110 57.233 1.00 74.06 538 GLU A N 1
ATOM 3796 C CA . GLU A 1 538 ? 2.781 -10.105 56.794 1.00 74.06 538 GLU A CA 1
ATOM 3797 C C . GLU A 1 538 ? 2.054 -8.872 56.245 1.00 74.06 538 GLU A C 1
ATOM 3799 O O . GLU A 1 538 ? 0.970 -8.994 55.671 1.00 74.06 538 GLU A O 1
ATOM 3804 N N . SER A 1 539 ? 2.641 -7.680 56.395 1.00 77.25 539 SER A N 1
ATOM 3805 C CA . SER A 1 539 ? 2.146 -6.496 55.687 1.00 77.25 539 SER A CA 1
ATOM 3806 C C . SER A 1 539 ? 2.261 -6.703 54.181 1.00 77.25 539 SER A C 1
ATOM 3808 O O . SER A 1 539 ? 3.275 -7.207 53.692 1.00 77.25 539 SER A O 1
ATOM 3810 N N . GLY A 1 540 ? 1.260 -6.260 53.440 1.00 76.88 540 GLY A N 1
ATOM 3811 C CA . GLY A 1 540 ? 1.228 -6.403 51.997 1.00 76.88 540 GLY A CA 1
ATOM 3812 C C . GLY A 1 540 ? -0.093 -5.945 51.406 1.00 76.88 540 GLY A C 1
ATOM 3813 O O . GLY A 1 540 ? -1.054 -5.675 52.123 1.00 76.88 540 GLY A O 1
ATOM 3814 N N . GLU A 1 541 ? -0.105 -5.867 50.084 1.00 80.62 541 GLU A N 1
ATOM 3815 C CA . GLU A 1 541 ? -1.324 -5.721 49.298 1.00 80.62 541 GLU A CA 1
ATOM 3816 C C . GLU A 1 541 ? -1.791 -7.131 48.916 1.00 80.62 541 GLU A C 1
ATOM 3818 O O . GLU A 1 541 ? -1.020 -7.913 48.346 1.00 80.62 541 GLU A O 1
ATOM 3823 N N . TYR A 1 542 ? -3.024 -7.468 49.281 1.00 74.19 542 TYR A N 1
ATOM 3824 C CA . TYR A 1 542 ? -3.654 -8.762 49.020 1.00 74.19 542 TYR A CA 1
ATOM 3825 C C . TYR A 1 542 ? -4.920 -8.564 48.185 1.00 74.19 542 TYR A C 1
ATOM 3827 O O . TYR A 1 542 ? -5.552 -7.516 48.258 1.00 74.19 542 TYR A O 1
ATOM 3835 N N . GLU A 1 543 ? -5.293 -9.560 47.385 1.00 77.00 543 GLU A N 1
ATOM 3836 C CA . GLU A 1 543 ? -6.421 -9.474 46.453 1.00 77.00 543 GLU A CA 1
ATOM 3837 C C . GLU A 1 543 ? -7.244 -10.767 46.505 1.00 77.00 543 GLU A C 1
ATOM 3839 O O . GLU A 1 543 ? -6.680 -11.865 46.542 1.00 77.00 543 GLU A O 1
ATOM 3844 N N . TYR A 1 544 ? -8.570 -10.641 46.540 1.00 76.44 544 TYR A N 1
ATOM 3845 C CA . TYR A 1 544 ? -9.516 -11.754 46.567 1.00 76.44 544 TYR A CA 1
ATOM 3846 C C . TYR A 1 544 ? -10.650 -11.506 45.582 1.00 76.44 544 TYR A C 1
ATOM 3848 O O . TYR A 1 544 ? -11.186 -10.406 45.504 1.00 76.44 544 TYR A O 1
ATOM 3856 N N . HIS A 1 545 ? -10.993 -12.534 44.811 1.00 72.69 545 HIS A N 1
ATOM 3857 C CA . HIS A 1 545 ? -12.029 -12.464 43.789 1.00 72.69 545 HIS A CA 1
ATOM 3858 C C . HIS A 1 545 ? -13.169 -13.397 44.183 1.00 72.69 545 HIS A C 1
ATOM 3860 O O . HIS A 1 545 ? -12.978 -14.616 44.244 1.00 72.69 545 HIS A O 1
ATOM 3866 N N . GLU A 1 546 ? -14.350 -12.835 44.398 1.00 70.12 546 GLU A N 1
ATOM 3867 C CA . GLU A 1 546 ? -15.576 -13.599 44.583 1.00 70.12 546 GLU A CA 1
ATOM 3868 C C . GLU A 1 546 ? -16.277 -13.755 43.230 1.00 70.12 546 GLU A C 1
ATOM 3870 O O . GLU A 1 546 ? -16.652 -12.769 42.601 1.00 70.12 546 GLU A O 1
ATOM 3875 N N . TYR A 1 547 ? -16.408 -14.995 42.747 1.00 60.66 547 TYR A N 1
ATOM 3876 C CA . TYR A 1 547 ? -17.040 -15.304 41.462 1.00 60.66 547 TYR A CA 1
ATOM 3877 C C . TYR A 1 547 ? -18.427 -15.905 41.687 1.00 60.66 547 TYR A C 1
ATOM 3879 O O . TYR A 1 547 ? -18.539 -16.979 42.276 1.00 60.66 547 TYR A O 1
ATOM 3887 N N . ASN A 1 548 ? -19.456 -15.273 41.129 1.00 57.72 548 ASN A N 1
ATOM 3888 C CA . ASN A 1 548 ? -20.784 -15.865 40.981 1.00 57.72 548 ASN A CA 1
ATOM 3889 C C . ASN A 1 548 ? -20.942 -16.380 39.543 1.00 57.72 548 ASN A C 1
ATOM 3891 O O . ASN A 1 548 ? -20.549 -15.699 38.600 1.00 57.72 548 ASN A O 1
ATOM 3895 N N . GLU A 1 549 ? -21.491 -17.588 39.362 1.00 51.38 549 GLU A N 1
ATOM 3896 C CA . GLU A 1 549 ? -21.496 -18.297 38.063 1.00 51.38 549 GLU A CA 1
ATOM 3897 C C . GLU A 1 549 ? -22.264 -17.562 36.939 1.00 51.38 549 GLU A C 1
ATOM 3899 O O . GLU A 1 549 ? -22.058 -17.888 35.773 1.00 51.38 549 GLU A O 1
ATOM 3904 N N . ASP A 1 550 ? -23.038 -16.519 37.270 1.00 48.88 550 ASP A N 1
ATOM 3905 C CA . ASP A 1 550 ? -23.833 -15.706 36.336 1.00 48.88 550 ASP A CA 1
ATOM 3906 C C . ASP A 1 550 ? -23.680 -14.172 36.536 1.00 48.88 550 ASP A C 1
ATOM 3908 O O . ASP A 1 550 ? -24.395 -13.390 35.907 1.00 48.88 550 ASP A O 1
ATOM 3912 N N . ILE A 1 551 ? -22.769 -13.707 37.410 1.00 53.56 551 ILE A N 1
ATOM 3913 C CA . ILE A 1 551 ? -22.635 -12.283 37.794 1.00 53.56 551 ILE A CA 1
ATOM 3914 C C . ILE A 1 551 ? -21.166 -11.845 37.736 1.00 53.56 551 ILE A C 1
ATOM 3916 O O . ILE A 1 551 ? -20.239 -12.649 37.818 1.00 53.56 551 ILE A O 1
ATOM 3920 N N . CYS A 1 552 ? -20.964 -10.539 37.588 1.00 57.09 552 CYS A N 1
ATOM 3921 C CA . CYS A 1 552 ? -19.681 -9.885 37.768 1.00 57.09 552 CYS A CA 1
ATOM 3922 C C . CYS A 1 552 ? -18.907 -10.345 39.006 1.00 57.09 552 CYS A C 1
ATOM 3924 O O . CYS A 1 552 ? -19.504 -10.401 40.080 1.00 57.09 552 CYS A O 1
ATOM 3926 N N . PRO A 1 553 ? -17.592 -10.628 38.897 1.00 59.38 553 PRO A N 1
ATOM 3927 C CA . PRO A 1 553 ? -16.809 -10.922 40.077 1.00 59.38 553 PRO A CA 1
ATOM 3928 C C . PRO A 1 553 ? -16.555 -9.644 40.870 1.00 59.38 553 PRO A C 1
ATOM 3930 O O . PRO A 1 553 ? -16.159 -8.621 40.299 1.00 59.38 553 PRO A O 1
ATOM 3933 N N . THR A 1 554 ? -16.735 -9.733 42.182 1.00 62.94 554 THR A N 1
ATOM 3934 C CA . THR A 1 554 ? -16.352 -8.678 43.118 1.00 62.94 554 THR A CA 1
ATOM 3935 C C . THR A 1 554 ? -14.885 -8.882 43.478 1.00 62.94 554 THR A C 1
ATOM 3937 O O . THR A 1 554 ? -14.489 -9.946 43.964 1.00 62.94 554 THR A O 1
ATOM 3940 N N . ILE A 1 555 ? -14.058 -7.882 43.179 1.00 65.31 555 ILE A N 1
ATOM 3941 C CA . ILE A 1 555 ? -12.641 -7.857 43.523 1.00 65.31 555 ILE A CA 1
ATOM 3942 C C . ILE A 1 555 ? -12.486 -7.063 44.809 1.00 65.31 555 ILE A C 1
ATOM 3944 O O . ILE A 1 555 ? -12.780 -5.873 44.886 1.00 65.31 555 ILE A O 1
ATOM 3948 N N . TYR A 1 556 ? -11.958 -7.726 45.817 1.00 73.44 556 TYR A N 1
ATOM 3949 C CA . TYR A 1 556 ? -11.568 -7.107 47.061 1.00 73.44 556 TYR A CA 1
ATOM 3950 C C . TYR A 1 556 ? -10.054 -6.929 47.050 1.00 73.44 556 TYR A C 1
ATOM 3952 O O . TYR A 1 556 ? -9.323 -7.859 46.715 1.00 73.44 556 TYR A O 1
ATOM 3960 N N . GLN A 1 557 ? -9.577 -5.746 47.427 1.00 76.75 557 GLN A N 1
ATOM 3961 C CA . GLN A 1 557 ? -8.169 -5.470 47.695 1.00 76.75 557 GLN A CA 1
ATOM 3962 C C . GLN A 1 557 ? -7.985 -5.106 49.160 1.00 76.75 557 GLN A C 1
ATOM 3964 O O . GLN A 1 557 ? -8.736 -4.315 49.720 1.00 76.75 557 GLN A O 1
ATOM 3969 N N . LEU A 1 558 ? -6.956 -5.668 49.775 1.00 75.88 558 LEU A N 1
ATOM 3970 C CA . LEU A 1 558 ? -6.597 -5.453 51.163 1.00 75.88 558 LEU A CA 1
ATOM 3971 C C . LEU A 1 558 ? -5.200 -4.842 51.236 1.00 75.88 558 LEU A C 1
ATOM 3973 O O . LEU A 1 558 ? -4.202 -5.523 51.005 1.00 75.88 558 LEU A O 1
ATOM 3977 N N . ASN A 1 559 ? -5.134 -3.579 51.644 1.00 77.88 559 ASN A N 1
ATOM 3978 C CA . ASN A 1 559 ? -3.900 -2.934 52.075 1.00 77.88 559 ASN A CA 1
ATOM 3979 C C . ASN A 1 559 ? -3.697 -3.252 53.556 1.00 77.88 559 ASN A C 1
ATOM 3981 O O . ASN A 1 559 ? -4.195 -2.546 54.438 1.00 77.88 559 ASN A O 1
ATOM 3985 N N . LEU A 1 560 ? -3.000 -4.355 53.831 1.00 80.75 560 LEU A N 1
ATOM 3986 C CA . LEU A 1 560 ? -2.755 -4.823 55.186 1.00 80.75 560 LEU A CA 1
ATOM 3987 C C . LEU A 1 560 ? -1.405 -4.321 55.685 1.00 80.75 560 LEU A C 1
ATOM 3989 O O . LEU A 1 560 ? -0.353 -4.627 55.122 1.00 80.75 560 LEU A O 1
ATOM 3993 N N . ASN A 1 561 ? -1.423 -3.621 56.810 1.00 75.56 561 ASN A N 1
ATOM 3994 C CA . ASN A 1 561 ? -0.226 -3.302 57.564 1.00 75.56 561 ASN A CA 1
ATOM 3995 C C . ASN A 1 561 ? -0.204 -4.108 58.870 1.00 75.56 561 ASN A C 1
ATOM 3997 O O . ASN A 1 561 ? -0.932 -3.820 59.820 1.00 75.56 561 ASN A O 1
ATOM 4001 N N . ILE A 1 562 ? 0.644 -5.134 58.906 1.00 73.44 562 ILE A N 1
ATOM 4002 C CA . ILE A 1 562 ? 0.998 -5.853 60.126 1.00 73.44 562 ILE A CA 1
ATOM 4003 C C . ILE A 1 562 ? 2.233 -5.192 60.738 1.00 73.44 562 ILE A C 1
ATOM 4005 O O . ILE A 1 562 ? 3.373 -5.514 60.401 1.00 73.44 562 ILE A O 1
ATOM 4009 N N . ASP A 1 563 ? 1.991 -4.230 61.627 1.00 62.19 563 ASP A N 1
ATOM 4010 C CA . ASP A 1 563 ? 3.034 -3.533 62.379 1.00 62.19 563 ASP A CA 1
ATOM 4011 C C . ASP A 1 563 ? 2.630 -3.426 63.850 1.00 62.19 563 ASP A C 1
ATOM 4013 O O . ASP A 1 563 ? 1.607 -2.838 64.206 1.00 62.19 563 ASP A O 1
ATOM 4017 N N . CYS A 1 564 ? 3.450 -4.009 64.716 1.00 54.28 564 CYS A N 1
ATOM 4018 C CA . CYS A 1 564 ? 3.333 -3.830 66.153 1.00 54.28 564 CYS A CA 1
ATOM 4019 C C . CYS A 1 564 ? 4.245 -2.679 66.577 1.00 54.28 564 CYS A C 1
ATOM 4021 O O . CYS A 1 564 ? 5.461 -2.782 66.390 1.00 54.28 564 CYS A O 1
ATOM 4023 N N . PRO A 1 565 ? 3.751 -1.640 67.271 1.00 48.16 565 PRO A N 1
ATOM 4024 C CA . PRO A 1 565 ? 4.653 -0.802 68.037 1.00 48.16 565 PRO A CA 1
ATOM 4025 C C . PRO A 1 565 ? 5.314 -1.661 69.128 1.00 48.16 565 PRO A C 1
ATOM 4027 O O . PRO A 1 565 ? 4.654 -2.152 70.041 1.00 48.16 565 PRO A O 1
ATOM 4030 N N . ASP A 1 566 ? 6.641 -1.807 69.057 1.00 41.34 566 ASP A N 1
ATOM 4031 C CA . ASP A 1 566 ? 7.496 -2.556 70.002 1.00 41.34 566 ASP A CA 1
ATOM 4032 C C . ASP A 1 566 ? 7.465 -2.020 71.459 1.00 41.34 566 ASP A C 1
ATOM 4034 O O . ASP A 1 566 ? 8.270 -2.416 72.310 1.00 41.34 566 ASP A O 1
ATOM 4038 N N . THR A 1 567 ? 6.573 -1.084 71.788 1.00 45.03 567 THR A N 1
ATOM 4039 C CA . THR A 1 567 ? 6.555 -0.383 73.072 1.00 45.03 567 THR A CA 1
ATOM 4040 C C . THR A 1 567 ? 5.140 -0.206 73.600 1.00 45.03 567 THR A C 1
ATOM 4042 O O . THR A 1 567 ? 4.304 0.415 72.953 1.00 45.03 567 THR A O 1
ATOM 4045 N N . TRP A 1 568 ? 4.913 -0.709 74.817 1.00 47.09 568 TRP A N 1
ATOM 4046 C CA . TRP A 1 568 ? 3.713 -0.483 75.619 1.00 47.09 568 TRP A CA 1
ATOM 4047 C C . TRP A 1 568 ? 3.486 1.029 75.780 1.00 47.09 568 TRP A C 1
ATOM 4049 O O . TRP A 1 568 ? 4.331 1.701 76.376 1.00 47.09 568 TRP A O 1
ATOM 4059 N N . ASP A 1 569 ? 2.387 1.567 75.250 1.00 43.44 569 ASP A N 1
ATOM 4060 C CA . ASP A 1 569 ? 2.060 2.986 75.406 1.00 43.44 569 ASP A CA 1
ATOM 4061 C C . ASP A 1 569 ? 1.297 3.222 76.720 1.00 43.44 569 ASP A C 1
ATOM 4063 O O . ASP A 1 569 ? 0.384 2.475 77.080 1.00 43.44 569 ASP A O 1
ATOM 4067 N N . CYS A 1 570 ? 1.710 4.252 77.458 1.00 43.53 570 CYS A N 1
ATOM 4068 C CA . CYS A 1 570 ? 1.139 4.637 78.746 1.00 43.53 570 CYS A CA 1
ATOM 4069 C C . CYS A 1 570 ? 0.148 5.779 78.519 1.00 43.53 570 CYS A C 1
ATOM 4071 O O . CYS A 1 570 ? 0.479 6.953 78.707 1.00 43.53 570 CYS A O 1
ATOM 4073 N N . PHE A 1 571 ? -1.083 5.437 78.156 1.00 41.59 571 PHE A N 1
ATOM 4074 C CA . PHE A 1 571 ? -2.172 6.404 78.056 1.00 41.59 571 PHE A CA 1
ATOM 4075 C C . PHE A 1 571 ? -2.998 6.377 79.350 1.00 41.59 571 PHE A C 1
ATOM 4077 O O . PHE A 1 571 ? -3.328 5.315 79.867 1.00 41.59 571 PHE A O 1
ATOM 4084 N N . ASN A 1 572 ? -3.289 7.543 79.939 1.00 41.56 572 ASN A N 1
ATOM 4085 C CA . ASN A 1 572 ? -4.087 7.666 81.173 1.00 41.56 572 ASN A CA 1
ATOM 4086 C C . ASN A 1 572 ? -3.641 6.804 82.379 1.00 41.56 572 ASN A C 1
ATOM 4088 O O . ASN A 1 572 ? -4.455 6.464 83.231 1.00 41.56 572 ASN A O 1
ATOM 4092 N N . HIS A 1 573 ? -2.334 6.553 82.527 1.00 41.41 573 HIS A N 1
ATOM 4093 C CA . HIS A 1 573 ? -1.760 5.716 83.596 1.00 41.41 573 HIS A CA 1
ATOM 4094 C C . HIS A 1 573 ? -2.133 4.224 83.526 1.00 41.41 573 HIS A C 1
ATOM 4096 O O . HIS A 1 573 ? -1.996 3.524 84.533 1.00 41.41 573 HIS A O 1
ATOM 4102 N N . GLU A 1 574 ? -2.526 3.723 82.352 1.00 41.69 574 GLU A N 1
ATOM 4103 C CA . GLU A 1 574 ? -2.743 2.297 82.122 1.00 41.69 574 GLU A CA 1
ATOM 4104 C C . GLU A 1 574 ? -1.785 1.742 81.058 1.00 41.69 574 GLU A C 1
ATOM 4106 O O . GLU A 1 574 ? -1.454 2.407 80.082 1.00 41.69 574 GLU A O 1
ATOM 4111 N N . CYS A 1 575 ? -1.284 0.531 81.299 1.00 46.47 575 CYS A N 1
ATOM 4112 C CA . CYS A 1 575 ? -0.310 -0.188 80.489 1.00 46.47 575 CYS A CA 1
ATOM 4113 C C . CYS A 1 575 ? -1.084 -1.323 79.764 1.00 46.47 575 CYS A C 1
ATOM 4115 O O . CYS A 1 575 ? -1.506 -2.276 80.421 1.00 46.47 575 CYS A O 1
ATOM 4117 N N . ILE A 1 576 ? -1.335 -1.205 78.452 1.00 50.91 576 ILE A N 1
ATOM 4118 C CA . ILE A 1 576 ? -2.229 -2.099 77.676 1.00 50.91 576 ILE A CA 1
ATOM 4119 C C . ILE A 1 576 ? -1.433 -3.248 77.028 1.00 50.91 576 ILE A C 1
ATOM 4121 O O . ILE A 1 576 ? -0.370 -3.012 76.457 1.00 50.91 576 ILE A O 1
ATOM 4125 N N . ASN A 1 577 ? -1.935 -4.488 77.105 1.00 48.56 577 ASN A N 1
ATOM 4126 C CA . ASN A 1 577 ? -1.331 -5.646 76.437 1.00 48.56 577 ASN A CA 1
ATOM 4127 C C . ASN A 1 577 ? -1.590 -5.606 74.911 1.00 48.56 577 ASN A C 1
ATOM 4129 O O . ASN A 1 577 ? -2.756 -5.668 74.505 1.00 48.56 577 ASN A O 1
ATOM 4133 N N . PRO A 1 578 ? -0.546 -5.556 74.059 1.00 46.66 578 PRO A N 1
ATOM 4134 C CA . PRO A 1 578 ? -0.708 -5.431 72.609 1.00 46.66 578 PRO A CA 1
ATOM 4135 C C . PRO A 1 578 ? -1.244 -6.694 71.908 1.00 46.66 578 PRO A C 1
ATOM 4137 O O . PRO A 1 578 ? -1.672 -6.597 70.763 1.00 46.66 578 PRO A O 1
ATOM 4140 N N . GLU A 1 579 ? -1.275 -7.861 72.565 1.00 43.88 579 GLU A N 1
ATOM 4141 C CA . GLU A 1 579 ? -1.845 -9.092 71.981 1.00 43.88 579 GLU A CA 1
ATOM 4142 C C . GLU A 1 579 ? -3.380 -9.162 72.070 1.00 43.88 579 GLU A C 1
ATOM 4144 O O . GLU A 1 579 ? -3.992 -9.931 71.332 1.00 43.88 579 GLU A O 1
ATOM 4149 N N . ASN A 1 580 ? -4.017 -8.422 72.990 1.00 49.94 580 ASN A N 1
ATOM 4150 C CA . ASN A 1 580 ? -5.452 -8.596 73.265 1.00 49.94 580 ASN A CA 1
ATOM 4151 C C . ASN A 1 580 ? -6.204 -7.357 73.797 1.00 49.94 580 ASN A C 1
ATOM 4153 O O . ASN A 1 580 ? -7.349 -7.492 74.223 1.00 49.94 580 ASN A O 1
ATOM 4157 N N . GLY A 1 581 ? -5.587 -6.171 73.828 1.00 47.84 581 GLY A N 1
ATOM 4158 C CA . GLY A 1 581 ? -6.263 -4.918 74.198 1.00 47.84 581 GLY A CA 1
ATOM 4159 C C . GLY A 1 581 ? -6.678 -4.795 75.671 1.00 47.84 581 GLY A C 1
ATOM 4160 O O . GLY A 1 581 ? -7.394 -3.865 76.029 1.00 47.84 581 GLY A O 1
ATOM 4161 N N . SER A 1 582 ? -6.228 -5.696 76.551 1.00 46.44 582 SER A N 1
ATOM 4162 C CA . SER A 1 582 ? -6.554 -5.656 77.985 1.00 46.44 582 SER A CA 1
ATOM 4163 C C . SER A 1 582 ? -5.382 -5.120 78.827 1.00 46.44 582 SER A C 1
ATOM 4165 O O . SER A 1 582 ? -4.244 -5.566 78.682 1.00 46.44 582 SER A O 1
ATOM 4167 N N . GLY A 1 583 ? -5.626 -4.139 79.706 1.00 48.16 583 GLY A N 1
ATOM 4168 C CA . GLY A 1 583 ? -4.676 -3.719 80.757 1.00 48.16 583 GLY A CA 1
ATOM 4169 C C . GLY A 1 583 ? -4.760 -4.645 81.986 1.00 48.16 583 GLY A C 1
ATOM 4170 O O . GLY A 1 583 ? -5.800 -5.250 82.224 1.00 48.16 583 GLY A O 1
ATOM 4171 N N . LEU A 1 584 ? -3.743 -4.808 82.849 1.00 51.97 584 LEU A N 1
ATOM 4172 C CA . LEU A 1 584 ? -2.648 -3.887 83.178 1.00 51.97 584 LEU A CA 1
ATOM 4173 C C . LEU A 1 584 ? -1.508 -4.647 83.920 1.00 51.97 584 LEU A C 1
ATOM 4175 O O . LEU A 1 584 ? -1.306 -4.481 85.126 1.00 51.97 584 LEU A O 1
ATOM 4179 N N . TYR A 1 585 ? -0.791 -5.505 83.169 1.00 49.31 585 TYR A N 1
ATOM 4180 C CA . TYR A 1 585 ? 0.106 -6.604 83.617 1.00 49.31 585 TYR A CA 1
ATOM 4181 C C . TYR A 1 585 ? -0.573 -7.617 84.557 1.00 49.31 585 TYR A C 1
ATOM 4183 O O . TYR A 1 585 ? -1.541 -7.285 85.235 1.00 49.31 585 TYR A O 1
ATOM 4191 N N . GLU A 1 586 ? -0.042 -8.844 84.706 1.00 44.84 586 GLU A N 1
ATOM 4192 C CA . GLU A 1 586 ? -0.515 -9.666 85.839 1.00 44.84 586 GLU A CA 1
ATOM 4193 C C . GLU A 1 586 ? -0.188 -9.001 87.184 1.00 44.84 586 GLU A C 1
ATOM 4195 O O . GLU A 1 586 ? -0.944 -9.188 88.137 1.00 44.84 586 GLU A O 1
ATOM 4200 N N . THR A 1 587 ? 0.837 -8.134 87.257 1.00 46.28 587 THR A N 1
ATOM 4201 C CA . THR A 1 587 ? 0.833 -7.062 88.258 1.00 46.28 587 THR A CA 1
ATOM 4202 C C . THR A 1 587 ? 1.455 -5.756 87.749 1.00 46.28 587 THR A C 1
ATOM 4204 O O . THR A 1 587 ? 2.545 -5.720 87.179 1.00 46.28 587 THR A O 1
ATOM 4207 N N . LEU A 1 588 ? 0.805 -4.636 88.072 1.00 38.72 588 LEU A N 1
ATOM 4208 C CA . LEU A 1 588 ? 1.358 -3.278 88.029 1.00 38.72 588 LEU A CA 1
ATOM 4209 C C . LEU A 1 588 ? 2.756 -3.156 88.681 1.00 38.72 588 LEU A C 1
ATOM 4211 O O . LEU A 1 588 ? 3.437 -2.165 88.451 1.00 38.72 588 LEU A O 1
ATOM 4215 N N . GLU A 1 589 ? 3.215 -4.127 89.481 1.00 46.72 589 GLU A N 1
ATOM 4216 C CA . GLU A 1 589 ? 4.499 -4.049 90.191 1.00 46.72 589 GLU A CA 1
ATOM 4217 C C . GLU A 1 589 ? 5.679 -3.899 89.212 1.00 46.72 589 GLU A C 1
ATOM 4219 O O . GLU A 1 589 ? 6.626 -3.158 89.485 1.00 46.72 589 GLU A O 1
ATOM 4224 N N . ASP A 1 590 ? 5.535 -4.474 88.015 1.00 49.34 590 ASP A N 1
ATOM 4225 C CA . ASP A 1 590 ? 6.455 -4.332 86.886 1.00 49.34 590 ASP A CA 1
ATOM 4226 C C . ASP A 1 590 ? 6.179 -3.095 85.998 1.00 49.34 590 ASP A C 1
ATOM 4228 O O . ASP A 1 590 ? 7.147 -2.457 85.571 1.00 49.34 590 ASP A O 1
ATOM 4232 N N . CYS A 1 591 ? 4.915 -2.664 85.802 1.00 50.28 591 CYS A N 1
ATOM 4233 C CA . CYS A 1 591 ? 4.588 -1.332 85.214 1.00 50.28 591 CYS A CA 1
ATOM 4234 C C . CYS A 1 591 ? 5.299 -0.231 86.030 1.00 50.28 591 CYS A C 1
ATOM 4236 O O . CYS A 1 591 ? 5.898 0.702 85.497 1.00 50.28 591 CYS A O 1
ATOM 4238 N N . GLN A 1 592 ? 5.269 -0.348 87.366 1.00 43.69 592 GLN A N 1
ATOM 4239 C CA . GLN A 1 592 ? 5.624 0.714 88.312 1.00 43.69 592 GLN A CA 1
ATOM 4240 C C . GLN A 1 592 ? 7.055 0.701 88.837 1.00 43.69 592 GLN A C 1
ATOM 4242 O O . GLN A 1 592 ? 7.536 1.762 89.246 1.00 43.69 592 GLN A O 1
ATOM 4247 N N . ASN A 1 593 ? 7.791 -0.411 88.797 1.00 49.47 593 ASN A N 1
ATOM 4248 C CA . ASN A 1 593 ? 9.237 -0.321 89.028 1.00 49.47 593 ASN A CA 1
ATOM 4249 C C . ASN A 1 593 ? 9.909 0.581 87.971 1.00 49.47 593 ASN A C 1
ATOM 4251 O O . ASN A 1 593 ? 10.886 1.264 88.283 1.00 49.47 593 ASN A O 1
ATOM 4255 N N . ASN A 1 594 ? 9.341 0.640 86.759 1.00 47.59 594 ASN A N 1
ATOM 4256 C CA . ASN A 1 594 ? 9.858 1.396 85.616 1.00 47.59 594 ASN A CA 1
ATOM 4257 C C . ASN A 1 594 ? 9.197 2.759 85.378 1.00 47.59 594 ASN A C 1
ATOM 4259 O O . ASN A 1 594 ? 9.854 3.646 84.838 1.00 47.59 594 ASN A O 1
ATOM 4263 N N . CYS A 1 595 ? 7.973 3.006 85.850 1.00 44.91 595 CYS A N 1
ATOM 4264 C CA . CYS A 1 595 ? 7.431 4.373 85.854 1.00 44.91 595 CYS A CA 1
ATOM 4265 C C . CYS A 1 595 ? 8.119 5.313 86.874 1.00 44.91 595 CYS A C 1
ATOM 4267 O O . CYS A 1 595 ? 7.780 6.492 86.954 1.00 44.91 595 CYS A O 1
ATOM 4269 N N . ASN A 1 596 ? 9.130 4.845 87.620 1.00 41.78 596 ASN A N 1
ATOM 4270 C CA . ASN A 1 596 ? 9.996 5.664 88.474 1.00 41.78 596 ASN A CA 1
ATOM 4271 C C . ASN A 1 596 ? 11.255 6.168 87.739 1.00 41.78 596 ASN A C 1
ATOM 4273 O O . ASN A 1 596 ? 12.369 5.888 88.179 1.00 41.78 596 ASN A O 1
ATOM 4277 N N . ASN A 1 597 ? 11.113 6.934 86.645 1.00 41.16 597 ASN A N 1
ATOM 4278 C CA . ASN A 1 597 ? 12.117 7.957 86.285 1.00 41.16 597 ASN A CA 1
ATOM 4279 C C . ASN A 1 597 ? 11.727 8.977 85.199 1.00 41.16 597 ASN A C 1
ATOM 4281 O O . ASN A 1 597 ? 12.609 9.574 84.587 1.00 41.16 597 ASN A O 1
ATOM 4285 N N . CYS A 1 598 ? 10.449 9.275 84.977 1.00 38.38 598 CYS A N 1
ATOM 4286 C CA . CYS A 1 598 ? 10.075 10.367 84.066 1.00 38.38 598 CYS A CA 1
ATOM 4287 C C . CYS A 1 598 ? 9.718 11.641 84.831 1.00 38.38 598 CYS A C 1
ATOM 4289 O O . CYS A 1 598 ? 8.682 12.257 84.616 1.00 38.38 598 CYS A O 1
ATOM 4291 N N . ASN A 1 599 ? 10.611 12.058 85.732 1.00 40.91 599 ASN A N 1
ATOM 4292 C CA . ASN A 1 599 ? 10.697 13.465 86.094 1.00 40.91 599 ASN A CA 1
ATOM 4293 C C . ASN A 1 599 ? 12.163 13.876 86.290 1.00 40.91 599 ASN A C 1
ATOM 4295 O O . ASN A 1 599 ? 12.663 13.911 87.410 1.00 40.91 599 ASN A O 1
ATOM 4299 N N . SER A 1 600 ? 12.864 14.168 85.189 1.00 31.97 600 SER A N 1
ATOM 4300 C CA . SER A 1 600 ? 13.862 15.248 85.161 1.00 31.97 600 SER A CA 1
ATOM 4301 C C . SER A 1 600 ? 14.288 15.592 83.730 1.00 31.97 600 SER A C 1
ATOM 4303 O O . SER A 1 600 ? 14.844 14.773 83.008 1.00 31.97 600 SER A O 1
ATOM 4305 N N . GLU A 1 601 ? 13.982 16.828 83.346 1.00 34.38 601 GLU A N 1
ATOM 4306 C CA . GLU A 1 601 ? 14.742 17.716 82.461 1.00 34.38 601 GLU A CA 1
ATOM 4307 C C . GLU A 1 601 ? 15.898 17.095 81.643 1.00 34.38 601 GLU A C 1
ATOM 4309 O O . GLU A 1 601 ? 17.047 17.044 82.083 1.00 34.38 601 GLU A O 1
ATOM 4314 N N . TYR A 1 602 ? 15.622 16.794 80.372 1.00 26.34 602 TYR A N 1
ATOM 4315 C CA . TYR A 1 602 ? 16.595 16.990 79.296 1.00 26.34 602 TYR A CA 1
ATOM 4316 C C . TYR A 1 602 ? 15.955 17.853 78.206 1.00 26.34 602 TYR A C 1
ATOM 4318 O O . TYR A 1 602 ? 15.494 17.386 77.169 1.00 26.34 602 TYR A O 1
ATOM 4326 N N . GLN A 1 603 ? 15.912 19.163 78.460 1.00 28.11 603 GLN A N 1
ATOM 4327 C CA . GLN A 1 603 ? 15.878 20.126 77.368 1.00 28.11 603 GLN A CA 1
ATOM 4328 C C . GLN A 1 603 ? 17.201 20.019 76.600 1.00 28.11 603 GLN A C 1
ATOM 4330 O O . GLN A 1 603 ? 18.256 20.346 77.139 1.00 28.11 603 GLN A O 1
ATOM 4335 N N . SER A 1 604 ? 17.157 19.602 75.335 1.00 28.03 604 SER A N 1
ATOM 4336 C CA . SER A 1 604 ? 17.595 20.436 74.203 1.00 28.03 604 SER A CA 1
ATOM 4337 C C . SER A 1 604 ? 17.678 19.638 72.897 1.00 28.03 604 SER A C 1
ATOM 4339 O O . SER A 1 604 ? 18.536 18.781 72.728 1.00 28.03 604 SER A O 1
ATOM 4341 N N . GLY A 1 605 ? 16.826 20.030 71.946 1.00 32.47 605 GLY A N 1
ATOM 4342 C CA . GLY A 1 605 ? 17.140 20.032 70.518 1.00 32.47 605 GLY A CA 1
ATOM 4343 C C . GLY A 1 605 ? 16.943 18.725 69.759 1.00 32.47 605 GLY A C 1
ATOM 4344 O O . GLY A 1 605 ? 17.919 18.041 69.491 1.00 32.47 605 GLY A O 1
ATOM 4345 N N . TYR A 1 606 ? 15.723 18.481 69.282 1.00 25.11 606 TYR A N 1
ATOM 4346 C CA . TYR A 1 606 ? 15.469 18.382 67.842 1.00 25.11 606 TYR A CA 1
ATOM 4347 C C . TYR A 1 606 ? 14.052 18.893 67.552 1.00 25.11 606 TYR A C 1
ATOM 4349 O O . TYR A 1 606 ? 13.123 18.676 68.322 1.00 25.11 606 TYR A O 1
ATOM 4357 N N . ASP A 1 607 ? 13.978 19.682 66.493 1.00 26.89 607 ASP A N 1
ATOM 4358 C CA . ASP A 1 607 ? 12.823 20.385 65.949 1.00 26.89 607 ASP A CA 1
ATOM 4359 C C . ASP A 1 607 ? 12.129 19.497 64.894 1.00 26.89 607 ASP A C 1
ATOM 4361 O O . ASP A 1 607 ? 12.797 18.643 64.305 1.00 26.89 607 ASP A O 1
ATOM 4365 N N . ALA A 1 608 ? 10.852 19.790 64.617 1.00 26.12 608 ALA A N 1
ATOM 4366 C CA . ALA A 1 608 ? 9.958 19.221 63.590 1.00 26.12 608 ALA A CA 1
ATOM 4367 C C . ALA A 1 608 ? 9.427 17.780 63.819 1.00 26.12 608 ALA A C 1
ATOM 4369 O O . ALA A 1 608 ? 10.178 16.870 64.134 1.00 26.12 608 ALA A O 1
ATOM 4370 N N . GLY A 1 609 ? 8.140 17.471 63.636 1.00 25.45 609 GLY A N 1
ATOM 4371 C CA . GLY A 1 609 ? 7.041 18.269 63.113 1.00 25.45 609 GLY A CA 1
ATOM 4372 C C . GLY A 1 609 ? 5.698 17.606 63.414 1.00 25.45 609 GLY A C 1
ATOM 4373 O O . GLY A 1 609 ? 5.570 16.386 63.439 1.00 25.45 609 GLY A O 1
ATOM 4374 N N . ILE A 1 610 ? 4.706 18.456 63.651 1.00 25.23 610 ILE A N 1
ATOM 4375 C CA . ILE A 1 610 ? 3.297 18.139 63.460 1.00 25.23 610 ILE A CA 1
ATOM 4376 C C . ILE A 1 610 ? 3.173 17.729 61.989 1.00 25.23 610 ILE A C 1
ATOM 4378 O O . ILE A 1 610 ? 3.448 18.552 61.117 1.00 25.23 610 ILE A O 1
ATOM 4382 N N . ALA A 1 611 ? 2.815 16.476 61.708 1.00 25.34 611 ALA A N 1
ATOM 4383 C CA . ALA A 1 611 ? 2.274 16.134 60.403 1.00 25.34 611 ALA A CA 1
ATOM 4384 C C . ALA A 1 611 ? 0.848 16.683 60.378 1.00 25.34 611 ALA A C 1
ATOM 4386 O O . ALA A 1 611 ? -0.117 16.032 60.767 1.00 25.34 611 ALA A O 1
ATOM 4387 N N . SER A 1 612 ? 0.751 17.950 59.989 1.00 25.16 612 SER A N 1
ATOM 4388 C CA . SER A 1 612 ? -0.393 18.425 59.240 1.00 25.16 612 SER A CA 1
ATOM 4389 C C . SER A 1 612 ? -0.579 17.468 58.067 1.00 25.16 612 SER A C 1
ATOM 4391 O O . SER A 1 612 ? 0.352 17.261 57.287 1.00 25.16 612 SER A O 1
ATOM 4393 N N . VAL A 1 613 ? -1.767 16.886 57.932 1.00 25.75 613 VAL A N 1
ATOM 4394 C CA . VAL A 1 613 ? -2.220 16.447 56.615 1.00 25.75 613 VAL A CA 1
ATOM 4395 C C . VAL A 1 613 ? -2.422 17.732 55.817 1.00 25.75 613 VAL A C 1
ATOM 4397 O O . VAL A 1 613 ? -3.447 18.403 55.921 1.00 25.75 613 VAL A O 1
ATOM 4400 N N . ASP A 1 614 ? -1.377 18.129 55.095 1.00 22.97 614 ASP A N 1
ATOM 4401 C CA . ASP A 1 614 ? -1.491 19.060 53.984 1.00 22.97 614 ASP A CA 1
ATOM 4402 C C . ASP A 1 614 ? -2.238 18.320 52.873 1.00 22.97 614 ASP A C 1
ATOM 4404 O O . ASP A 1 614 ? -1.648 17.553 52.110 1.00 22.97 614 ASP A O 1
ATOM 4408 N N . ILE A 1 615 ? -3.547 18.556 52.761 1.00 26.12 615 ILE A N 1
ATOM 4409 C CA . ILE A 1 615 ? -4.225 18.343 51.485 1.00 26.12 615 ILE A CA 1
ATOM 4410 C C . ILE A 1 615 ? -3.631 19.379 50.532 1.00 26.12 615 ILE A C 1
ATOM 4412 O O . ILE A 1 615 ? -3.995 20.556 50.540 1.00 26.12 615 ILE A O 1
ATOM 4416 N N . THR A 1 616 ? -2.679 18.941 49.716 1.00 22.44 616 THR A N 1
ATOM 4417 C CA . THR A 1 616 ? -2.225 19.725 48.573 1.00 22.44 616 THR A CA 1
ATOM 4418 C C . THR A 1 616 ? -3.251 19.521 47.463 1.00 22.44 616 THR A C 1
ATOM 4420 O O . THR A 1 616 ? -3.101 18.627 46.639 1.00 22.44 616 THR A O 1
ATOM 4423 N N . ILE A 1 617 ? -4.316 20.330 47.448 1.00 29.27 617 ILE A N 1
ATOM 4424 C CA . ILE A 1 617 ? -5.042 20.581 46.198 1.00 29.27 617 ILE A CA 1
ATOM 4425 C C . ILE A 1 617 ? -4.181 21.570 45.423 1.00 29.27 617 ILE A C 1
ATOM 4427 O O . ILE A 1 617 ? -4.073 22.742 45.797 1.00 29.27 617 ILE A O 1
ATOM 4431 N N . ASP A 1 618 ? -3.524 21.095 44.371 1.00 23.66 618 ASP A N 1
ATOM 4432 C CA . ASP A 1 618 ? -2.882 21.996 43.430 1.00 23.66 618 ASP A CA 1
ATOM 4433 C C . ASP A 1 618 ? -3.972 22.662 42.566 1.00 23.66 618 ASP A C 1
ATOM 4435 O O . ASP A 1 618 ? -4.655 22.010 41.782 1.00 23.66 618 ASP A O 1
ATOM 4439 N N . ASN A 1 619 ? -4.072 23.985 42.734 1.00 25.47 619 ASN A N 1
ATOM 4440 C CA . ASN A 1 619 ? -4.713 25.004 41.888 1.00 25.47 619 ASN A CA 1
ATOM 4441 C C . ASN A 1 619 ? -6.216 25.357 42.054 1.00 25.47 619 ASN A C 1
ATOM 4443 O O . ASN A 1 619 ? -7.072 24.837 41.355 1.00 25.47 619 ASN A O 1
ATOM 4447 N N . GLN A 1 620 ? -6.428 26.413 42.873 1.00 26.91 620 GLN A N 1
ATOM 4448 C CA . GLN A 1 620 ? -7.268 27.634 42.685 1.00 26.91 620 GLN A CA 1
ATOM 4449 C C . GLN A 1 620 ? -8.794 27.466 42.455 1.00 26.91 620 GLN A C 1
ATOM 4451 O O . GLN A 1 620 ? -9.201 26.800 41.523 1.00 26.91 620 GLN A O 1
ATOM 4456 N N . GLU A 1 621 ? -9.743 28.085 43.177 1.00 28.70 621 GLU A N 1
ATOM 4457 C CA . GLU A 1 621 ? -9.810 29.322 43.975 1.00 28.70 621 GLU A CA 1
ATOM 4458 C C . GLU A 1 621 ? -10.754 29.152 45.191 1.00 28.70 621 GLU A C 1
ATOM 4460 O O . GLU A 1 621 ? -11.774 28.474 45.122 1.00 28.70 621 GLU A O 1
ATOM 4465 N N . ALA A 1 622 ? -10.441 29.819 46.306 1.00 24.56 622 ALA A N 1
ATOM 4466 C CA . ALA A 1 622 ? -11.228 29.809 47.540 1.00 24.56 622 ALA A CA 1
ATOM 4467 C C . ALA A 1 622 ? -12.385 30.831 47.524 1.00 24.56 622 ALA A C 1
ATOM 4469 O O . ALA A 1 622 ? -12.167 32.005 47.215 1.00 24.56 622 ALA A O 1
ATOM 4470 N N . PHE A 1 623 ? -13.571 30.436 48.004 1.00 24.73 623 PHE A N 1
ATOM 4471 C CA . PHE A 1 623 ? -14.595 31.366 48.498 1.00 24.73 623 PHE A CA 1
ATOM 4472 C C . PHE A 1 623 ? -15.022 30.971 49.919 1.00 24.73 623 PHE A C 1
ATOM 4474 O O . PHE A 1 623 ? -15.400 29.836 50.182 1.00 24.73 623 PHE A O 1
ATOM 4481 N N . ALA A 1 624 ? -14.899 31.914 50.852 1.00 28.55 624 ALA A N 1
ATOM 4482 C CA . ALA A 1 624 ? -15.112 31.726 52.285 1.00 28.55 624 ALA A CA 1
ATOM 44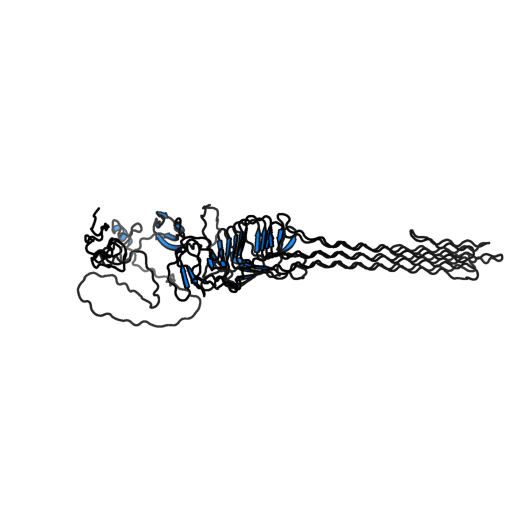83 C C . ALA A 1 624 ? -16.561 32.035 52.706 1.00 28.55 624 ALA A C 1
ATOM 4485 O O . ALA A 1 624 ? -17.095 33.068 52.299 1.00 28.55 624 ALA A O 1
ATOM 4486 N N . ALA A 1 625 ? -17.149 31.244 53.614 1.00 26.28 625 ALA A N 1
ATOM 4487 C CA . ALA A 1 625 ? -18.299 31.661 54.428 1.00 26.28 625 ALA A CA 1
ATOM 4488 C C . ALA A 1 625 ? -18.363 30.901 55.772 1.00 26.28 625 ALA A C 1
ATOM 4490 O O . ALA A 1 625 ? -18.060 29.717 55.839 1.00 26.28 625 ALA A O 1
ATOM 4491 N N . GLY A 1 626 ? -18.692 31.626 56.849 1.00 25.70 626 GLY A N 1
ATOM 4492 C CA . GLY A 1 626 ? -18.613 31.190 58.249 1.00 25.70 626 GLY A CA 1
ATOM 4493 C C . GLY A 1 626 ? -19.904 30.617 58.854 1.00 25.70 626 GLY A C 1
ATOM 4494 O O . GLY A 1 626 ? -20.991 30.769 58.307 1.00 25.70 626 GLY A O 1
ATOM 4495 N N . VAL A 1 627 ? -19.748 29.995 60.027 1.00 25.00 627 VAL A N 1
ATOM 4496 C CA . VAL A 1 627 ? -20.748 29.201 60.770 1.00 25.00 627 VAL A CA 1
ATOM 4497 C C . VAL A 1 627 ? -21.569 30.059 61.753 1.00 25.00 627 VAL A C 1
ATOM 4499 O O . VAL A 1 627 ? -21.018 30.942 62.415 1.00 25.00 627 VAL A O 1
ATOM 4502 N N . ALA A 1 628 ? -22.867 29.762 61.904 1.00 25.33 628 ALA A N 1
ATOM 4503 C CA . ALA A 1 628 ? -23.733 30.245 62.987 1.00 25.33 628 ALA A CA 1
ATOM 4504 C C . ALA A 1 628 ? -24.455 29.063 63.669 1.00 25.33 628 ALA A C 1
ATOM 4506 O O . ALA A 1 628 ? -24.944 28.165 62.991 1.00 25.33 628 ALA A O 1
ATOM 4507 N N . SER A 1 629 ? -24.511 29.069 65.005 1.00 25.83 629 SER A N 1
ATOM 4508 C CA . SER A 1 629 ? -25.084 28.016 65.855 1.00 25.83 629 SER A CA 1
ATOM 4509 C C . SER A 1 629 ? -26.595 28.176 66.098 1.00 25.83 629 SER A C 1
ATOM 4511 O O . SER A 1 629 ? -27.095 29.296 66.223 1.00 25.83 629 SER A O 1
ATOM 4513 N N . VAL A 1 630 ? -27.314 27.052 66.231 1.00 26.81 630 VAL A N 1
ATOM 4514 C CA . VAL A 1 630 ? -28.721 26.970 66.678 1.00 26.81 630 VAL A CA 1
ATOM 4515 C C . VAL A 1 630 ? -28.813 26.015 67.875 1.00 26.81 630 VAL A C 1
ATOM 4517 O O . VAL A 1 630 ? -28.126 25.002 67.922 1.00 26.81 630 VAL A O 1
ATOM 4520 N N . GLN A 1 631 ? -29.634 26.373 68.863 1.00 27.20 631 GLN A N 1
ATOM 4521 C CA . GLN A 1 631 ? -29.807 25.706 70.157 1.00 27.20 631 GLN A CA 1
ATOM 4522 C C . GLN A 1 631 ? -31.209 25.064 70.207 1.00 27.20 631 GLN A C 1
ATOM 4524 O O . GLN A 1 631 ? -32.185 25.761 69.924 1.00 27.20 631 GLN A O 1
ATOM 4529 N N . CYS A 1 632 ? -31.325 23.778 70.566 1.00 24.67 632 CYS A N 1
ATOM 4530 C CA . CYS A 1 632 ? -32.620 23.114 70.791 1.00 24.67 632 CYS A CA 1
ATOM 4531 C C . CYS A 1 632 ? -33.110 23.273 72.249 1.00 24.67 632 CYS A C 1
ATOM 4533 O O . CYS A 1 632 ? -32.283 23.230 73.164 1.00 24.67 632 CYS A O 1
ATOM 4535 N N . PRO A 1 633 ? -34.428 23.457 72.478 1.00 31.22 633 PRO A N 1
ATOM 4536 C CA . PRO A 1 633 ? -35.039 23.521 73.804 1.00 31.22 633 PRO A CA 1
ATOM 4537 C C . PRO A 1 633 ? -35.687 22.192 74.247 1.00 31.22 633 PRO A C 1
ATOM 4539 O O . PRO A 1 633 ? -36.362 21.533 73.466 1.00 31.22 633 PRO A O 1
ATOM 4542 N N . ASP A 1 634 ? -35.533 21.912 75.544 1.00 32.16 634 ASP A N 1
ATOM 4543 C CA . ASP A 1 634 ? -36.359 21.078 76.432 1.00 32.16 634 ASP A CA 1
ATOM 4544 C C . ASP A 1 634 ? -36.524 19.571 76.151 1.00 32.16 634 ASP A C 1
ATOM 4546 O O . ASP A 1 634 ? -37.448 19.154 75.462 1.00 32.16 634 ASP A O 1
ATOM 4550 N N . CYS A 1 635 ? -35.754 18.755 76.884 1.00 31.33 635 CYS A N 1
ATOM 4551 C CA . CYS A 1 635 ? -36.229 17.529 77.541 1.00 31.33 635 CYS A CA 1
ATOM 4552 C C . CYS A 1 635 ? -35.559 17.432 78.923 1.00 31.33 635 CYS A C 1
ATOM 4554 O O . CYS A 1 635 ? -34.351 17.604 79.062 1.00 31.33 635 CYS A O 1
ATOM 4556 N N . ASN A 1 636 ? -36.378 17.229 79.949 1.00 35.88 636 ASN A N 1
ATOM 4557 C CA . ASN A 1 636 ? -36.046 17.223 81.366 1.00 35.88 636 ASN A CA 1
ATOM 4558 C C . ASN A 1 636 ? -36.488 15.863 81.915 1.00 35.88 636 ASN A C 1
ATOM 4560 O O . ASN A 1 636 ? -37.695 15.671 81.999 1.00 35.88 636 ASN A O 1
ATOM 4564 N N . ASP A 1 637 ? -35.555 14.957 82.228 1.00 30.52 637 ASP A N 1
ATOM 4565 C CA . ASP A 1 637 ? -35.598 14.003 83.355 1.00 30.52 637 ASP A CA 1
ATOM 4566 C C . ASP A 1 637 ? -34.348 13.087 83.361 1.00 30.52 637 ASP A C 1
ATOM 4568 O O . ASP A 1 637 ? -33.716 12.850 82.336 1.00 30.52 637 ASP A O 1
ATOM 4572 N N . ASP A 1 638 ? -33.956 12.673 84.567 1.00 35.75 638 ASP A N 1
ATOM 4573 C CA . ASP A 1 638 ? -32.673 12.088 84.986 1.00 35.75 638 ASP A CA 1
ATOM 4574 C C . ASP A 1 638 ? -32.237 10.771 84.298 1.00 35.75 638 ASP A C 1
ATOM 4576 O O . ASP A 1 638 ? -32.915 9.753 84.433 1.00 35.75 638 ASP A O 1
ATOM 4580 N N . CYS A 1 639 ? -30.997 10.730 83.783 1.00 28.33 639 CYS A N 1
ATOM 4581 C CA . CYS A 1 639 ? -30.166 9.515 83.703 1.00 28.33 639 CYS A CA 1
ATOM 4582 C C . CYS A 1 639 ? -28.702 9.839 84.094 1.00 28.33 639 CYS A C 1
ATOM 4584 O O . CYS A 1 639 ? -28.118 10.774 83.544 1.00 28.33 639 CYS A O 1
ATOM 4586 N N . PRO A 1 640 ? -28.087 9.121 85.059 1.00 32.97 640 PRO A N 1
ATOM 4587 C CA . PRO A 1 640 ? -26.714 9.362 85.497 1.00 32.97 640 PRO A CA 1
ATOM 4588 C C . PRO A 1 640 ? -25.712 8.442 84.780 1.00 32.97 640 PRO A C 1
ATOM 4590 O O . PRO A 1 640 ? -25.753 7.230 84.975 1.00 32.97 640 PRO A O 1
ATOM 4593 N N . GLY A 1 641 ? -24.753 9.028 84.057 1.00 36.16 641 GLY A N 1
ATOM 4594 C CA . GLY A 1 641 ? -23.551 8.331 83.583 1.00 36.16 641 GLY A CA 1
ATOM 4595 C C . GLY A 1 641 ? -23.222 8.594 82.119 1.00 36.16 641 GLY A C 1
ATOM 4596 O O . GLY A 1 641 ? -23.428 7.718 81.297 1.00 36.16 641 GLY A O 1
ATOM 4597 N N . ASP A 1 642 ? -22.687 9.777 81.827 1.00 29.56 642 ASP A N 1
ATOM 4598 C CA . ASP A 1 642 ? -22.071 10.113 80.540 1.00 29.56 642 ASP A CA 1
ATOM 4599 C C . ASP A 1 642 ? -20.752 10.854 80.837 1.00 29.56 642 ASP A C 1
ATOM 4601 O O . ASP A 1 642 ? -20.739 11.881 81.530 1.00 29.56 642 ASP A O 1
ATOM 4605 N N . LEU A 1 643 ? -19.637 10.250 80.420 1.00 40.38 643 LEU A N 1
ATOM 4606 C CA . LEU A 1 643 ? -18.290 10.819 80.439 1.00 40.38 643 LEU A CA 1
ATOM 4607 C C . LEU A 1 643 ? -17.532 10.373 79.182 1.00 40.38 643 LEU A C 1
ATOM 4609 O O . LEU A 1 643 ? -16.482 9.743 79.287 1.00 40.38 643 LEU A O 1
ATOM 4613 N N . ASP A 1 644 ? -17.996 10.791 78.014 1.00 34.69 644 ASP A N 1
ATOM 4614 C CA . ASP A 1 644 ? -17.136 11.045 76.860 1.00 34.69 644 ASP A CA 1
ATOM 4615 C C . ASP A 1 644 ? -17.781 12.082 75.940 1.00 34.69 644 ASP A C 1
ATOM 4617 O O . ASP A 1 644 ? -18.734 11.857 75.208 1.00 34.69 644 ASP A O 1
ATOM 4621 N N . GLY A 1 645 ? -17.238 13.298 76.004 1.00 36.84 645 GLY A N 1
ATOM 4622 C CA . GLY A 1 645 ? -17.581 14.316 75.032 1.00 36.84 645 GLY A CA 1
ATOM 4623 C C . GLY A 1 645 ? -17.018 13.929 73.676 1.00 36.84 645 GLY A C 1
ATOM 4624 O O . GLY A 1 645 ? -15.801 13.800 73.558 1.00 36.84 645 GLY A O 1
ATOM 4625 N N . ASP A 1 646 ? -17.878 13.874 72.663 1.00 34.81 646 ASP A N 1
ATOM 4626 C CA . ASP A 1 646 ? -17.428 13.966 71.284 1.00 34.81 646 ASP A CA 1
ATOM 4627 C C . ASP A 1 646 ? -18.243 14.966 70.460 1.00 34.81 646 ASP A C 1
ATOM 4629 O O . ASP A 1 646 ? -19.448 15.169 70.628 1.00 34.81 646 ASP A O 1
ATOM 4633 N N . TYR A 1 647 ? -17.506 15.696 69.632 1.00 30.53 647 TYR A N 1
ATOM 4634 C CA . TYR A 1 647 ? -17.922 16.905 68.936 1.00 30.53 647 TYR A CA 1
ATOM 4635 C C . TYR A 1 647 ? -18.085 16.561 67.455 1.00 30.53 647 TYR A C 1
ATOM 4637 O O . TYR A 1 647 ? -17.096 16.472 66.734 1.00 30.53 647 TYR A O 1
ATOM 4645 N N . VAL A 1 648 ? -19.314 16.384 66.966 1.00 28.95 648 VAL A N 1
ATOM 4646 C CA . VAL A 1 648 ? -19.540 16.120 65.535 1.00 28.95 648 VAL A CA 1
ATOM 4647 C C . VAL A 1 648 ? -19.529 17.437 64.752 1.00 28.95 648 VAL A C 1
ATOM 4649 O O . VAL A 1 648 ? -20.360 18.324 64.963 1.00 28.95 648 VAL A O 1
ATOM 4652 N N . VAL A 1 649 ? -18.570 17.571 63.834 1.00 29.11 649 VAL A N 1
ATOM 4653 C CA . VAL A 1 649 ? -18.500 18.655 62.846 1.00 29.11 649 VAL A CA 1
ATOM 4654 C C . VAL A 1 649 ? -19.321 18.246 61.623 1.00 29.11 649 VAL A C 1
ATOM 4656 O O . VAL A 1 649 ? -18.891 17.399 60.851 1.00 29.11 649 VAL A O 1
ATOM 4659 N N . ALA A 1 650 ? -20.478 18.872 61.413 1.00 30.00 650 ALA A N 1
ATOM 4660 C CA . ALA A 1 650 ? -21.208 18.781 60.149 1.00 30.00 650 ALA A CA 1
ATOM 4661 C C . ALA A 1 650 ? -20.834 19.971 59.249 1.00 30.00 650 ALA A C 1
ATOM 4663 O O . ALA A 1 650 ? -20.967 21.129 59.658 1.00 30.00 650 ALA A O 1
ATOM 4664 N N . THR A 1 651 ? -20.385 19.704 58.020 1.00 29.09 651 THR A N 1
ATOM 4665 C CA . THR A 1 651 ? -20.406 20.709 56.945 1.00 29.09 651 THR A CA 1
ATOM 4666 C C . THR A 1 651 ? -21.661 20.500 56.102 1.00 29.09 651 THR A C 1
ATOM 4668 O O . THR A 1 651 ? -22.154 19.384 55.967 1.00 29.09 651 THR A O 1
ATOM 4671 N N . SER A 1 652 ? -22.236 21.597 55.615 1.00 38.56 652 SER A N 1
ATOM 4672 C CA . SER A 1 652 ? -23.404 21.573 54.733 1.00 38.56 652 SER A CA 1
ATOM 4673 C C . SER A 1 652 ? -22.897 21.423 53.308 1.00 38.56 652 SER A C 1
ATOM 4675 O O . SER A 1 652 ? -22.335 22.380 52.792 1.00 38.56 652 SER A O 1
ATOM 4677 N N . ASP A 1 653 ? -22.996 20.208 52.767 1.00 36.09 653 ASP A N 1
ATOM 4678 C CA . ASP A 1 653 ? -23.190 19.867 51.345 1.00 36.09 653 ASP A CA 1
ATOM 4679 C C . ASP A 1 653 ? -22.562 18.496 51.031 1.00 36.09 653 ASP A C 1
ATOM 4681 O O . ASP A 1 653 ? -21.489 18.430 50.443 1.00 36.09 653 ASP A O 1
ATOM 4685 N N . LEU A 1 654 ? -23.233 17.397 51.410 1.00 33.38 654 LEU A N 1
ATOM 4686 C CA . LEU A 1 654 ? -23.347 16.199 50.563 1.00 33.38 654 LEU A CA 1
ATOM 4687 C C . LEU A 1 654 ? -24.444 15.268 51.108 1.00 33.38 654 LEU A C 1
ATOM 4689 O O . LEU A 1 654 ? -24.264 14.562 52.094 1.00 33.38 654 LEU A O 1
ATOM 4693 N N . LEU A 1 655 ? -25.604 15.304 50.457 1.00 37.06 655 LEU A N 1
ATOM 4694 C CA . LEU A 1 655 ? -26.629 14.264 50.506 1.00 37.06 655 LEU A CA 1
ATOM 4695 C C . LEU A 1 655 ? -26.378 13.361 49.295 1.00 37.06 655 LEU A C 1
ATOM 4697 O O . LEU A 1 655 ? -26.786 13.732 48.198 1.00 37.06 655 LEU A O 1
ATOM 4701 N N . ILE A 1 656 ? -25.707 12.221 49.478 1.00 30.31 656 ILE A N 1
ATOM 4702 C CA . ILE A 1 656 ? -25.821 11.054 48.591 1.00 30.31 656 ILE A CA 1
ATOM 4703 C C . ILE A 1 656 ? -25.836 9.804 49.479 1.00 30.31 656 ILE A C 1
ATOM 4705 O O . ILE A 1 656 ? -25.018 9.658 50.382 1.00 30.31 656 ILE A O 1
ATOM 4709 N N . PHE A 1 657 ? -26.849 8.982 49.224 1.00 30.23 657 PHE A N 1
ATOM 4710 C CA . PHE A 1 657 ? -27.180 7.690 49.813 1.00 30.23 657 PHE A CA 1
ATOM 4711 C C . PHE A 1 657 ? -25.974 6.755 49.997 1.00 30.23 657 PHE A C 1
ATOM 4713 O O . PHE A 1 657 ? -25.250 6.496 49.042 1.00 30.23 657 PHE A O 1
ATOM 4720 N N . LEU A 1 658 ? -25.865 6.152 51.181 1.00 28.17 658 LEU A N 1
ATOM 4721 C CA . LEU A 1 658 ? -25.342 4.796 51.348 1.00 28.17 658 LEU A CA 1
ATOM 4722 C C . LEU A 1 658 ? -26.373 4.020 52.172 1.00 28.17 658 LEU A C 1
ATOM 4724 O O . LEU A 1 658 ? -26.445 4.169 53.390 1.00 28.17 658 LEU A O 1
ATOM 4728 N N . GLY A 1 659 ? -27.222 3.269 51.473 1.00 27.58 659 GLY A N 1
ATOM 4729 C CA . GLY A 1 659 ? -27.975 2.156 52.039 1.00 27.58 659 GLY A CA 1
ATOM 4730 C C . GLY A 1 659 ? -27.184 0.863 51.823 1.00 27.58 659 GLY A C 1
ATOM 4731 O O . GLY A 1 659 ? -26.605 0.702 50.753 1.00 27.58 659 GLY A O 1
ATOM 4732 N N . GLN A 1 660 ? -27.204 -0.005 52.844 1.00 32.75 660 GLN A N 1
ATOM 4733 C CA . GLN A 1 660 ? -26.589 -1.343 52.967 1.00 32.75 660 GLN A CA 1
ATOM 4734 C C . GLN A 1 660 ? -25.042 -1.360 53.001 1.00 32.75 660 GLN A C 1
ATOM 4736 O O . GLN A 1 660 ? -24.382 -0.914 52.078 1.00 32.75 660 GLN A O 1
ATOM 4741 N N . PHE A 1 661 ? -24.354 -1.833 54.046 1.00 32.62 661 PHE A N 1
ATOM 4742 C CA . PHE A 1 661 ? -24.683 -2.864 55.033 1.00 32.62 661 PHE A CA 1
ATOM 4743 C C . PHE A 1 661 ? -24.231 -2.486 56.457 1.00 32.62 661 PHE A C 1
ATOM 4745 O O . PHE A 1 661 ? -23.090 -2.085 56.664 1.00 32.62 661 PHE A O 1
ATOM 4752 N N . GLY A 1 662 ? -25.125 -2.716 57.424 1.00 31.97 662 GLY A N 1
ATOM 4753 C CA . GLY A 1 662 ? -24.830 -3.450 58.660 1.00 31.97 662 GLY A CA 1
ATOM 4754 C C . GLY A 1 662 ? -23.969 -2.787 59.738 1.00 31.97 662 GLY A C 1
ATOM 4755 O O . GLY A 1 662 ? -22.747 -2.735 59.639 1.00 31.97 662 GLY A O 1
ATOM 4756 N N . ASN A 1 663 ? -24.632 -2.488 60.859 1.00 39.75 663 ASN A N 1
ATOM 4757 C CA . ASN A 1 663 ? -24.088 -2.278 62.207 1.00 39.75 663 ASN A CA 1
ATOM 4758 C C . ASN A 1 663 ? -23.599 -0.867 62.552 1.00 39.75 663 ASN A C 1
ATOM 4760 O O . ASN A 1 663 ? -22.460 -0.668 62.972 1.00 39.75 663 ASN A O 1
ATOM 4764 N N . LEU A 1 664 ? -24.521 0.101 62.510 1.00 37.41 664 LEU A N 1
ATOM 4765 C CA . LEU A 1 664 ? -24.444 1.290 63.371 1.00 37.41 664 LEU A CA 1
ATOM 4766 C C . LEU A 1 664 ? -25.782 1.627 64.064 1.00 37.41 664 LEU A C 1
ATOM 4768 O O . LEU A 1 664 ? -26.067 2.791 64.332 1.00 37.41 664 LEU A O 1
ATOM 4772 N N . CYS A 1 665 ? -26.572 0.603 64.394 1.00 38.41 665 CYS A N 1
ATOM 4773 C CA . CYS A 1 665 ? -27.734 0.697 65.280 1.00 38.41 665 CYS A CA 1
ATOM 4774 C C . CYS A 1 665 ? -27.636 -0.371 66.379 1.00 38.41 665 CYS A C 1
ATOM 4776 O O . CYS A 1 665 ? -28.430 -1.291 66.441 1.00 38.41 665 CYS A O 1
ATOM 4778 N N . ASP A 1 666 ? -26.646 -0.238 67.262 1.00 44.44 666 ASP A N 1
ATOM 4779 C CA . ASP A 1 666 ? -26.721 -0.821 68.611 1.00 44.44 666 ASP A CA 1
ATOM 4780 C C . ASP A 1 666 ? -26.485 0.289 69.644 1.00 44.44 666 ASP A C 1
ATOM 4782 O O . ASP A 1 666 ? -25.520 0.294 70.406 1.00 44.44 666 ASP A O 1
ATOM 4786 N N . ILE A 1 667 ? -27.330 1.327 69.584 1.00 43.69 667 ILE A N 1
ATOM 4787 C CA . ILE A 1 667 ? -27.421 2.361 70.632 1.00 43.69 667 ILE A CA 1
ATOM 4788 C C . ILE A 1 667 ? -28.865 2.587 71.129 1.00 43.69 667 ILE A C 1
ATOM 4790 O O . ILE A 1 667 ? -29.074 3.287 72.121 1.00 43.69 667 ILE A O 1
ATOM 4794 N N . SER A 1 668 ? -29.869 1.903 70.577 1.00 52.94 668 SER A N 1
ATOM 4795 C CA . SER A 1 668 ? -31.146 1.695 71.272 1.00 52.94 668 SER A CA 1
ATOM 4796 C C . SER A 1 668 ? -31.436 0.205 71.299 1.00 52.94 668 SER A C 1
ATOM 4798 O O . SER A 1 668 ? -31.651 -0.376 70.250 1.00 52.94 668 SER A O 1
ATOM 4800 N N . GLY A 1 669 ? -31.389 -0.410 72.482 1.00 56.03 669 GLY A N 1
ATOM 4801 C CA . GLY A 1 669 ? -31.476 -1.864 72.648 1.00 56.03 669 GLY A CA 1
ATOM 4802 C C . GLY A 1 669 ? -32.842 -2.481 72.325 1.00 56.03 669 GLY A C 1
ATOM 4803 O O . GLY A 1 669 ? -33.506 -2.957 73.245 1.00 56.03 669 GLY A O 1
ATOM 4804 N N . CYS A 1 670 ? -33.228 -2.487 71.051 1.00 71.62 670 CYS A N 1
ATOM 4805 C CA . CYS A 1 670 ? -34.236 -3.369 70.468 1.00 71.62 670 CYS A CA 1
ATOM 4806 C C . CYS A 1 670 ? -33.542 -4.326 69.478 1.00 71.62 670 CYS A C 1
ATOM 4808 O O . CYS A 1 670 ? -32.482 -3.991 68.948 1.00 71.62 670 CYS A O 1
ATOM 4810 N N . GLU A 1 671 ? -34.081 -5.533 69.307 1.00 82.56 671 GLU A N 1
ATOM 4811 C CA . GLU A 1 671 ? -33.625 -6.491 68.287 1.00 82.56 671 GLU A CA 1
ATOM 4812 C C . GLU A 1 671 ? -34.279 -6.107 66.941 1.00 82.56 671 GLU A C 1
ATOM 4814 O O . GLU A 1 671 ? -35.386 -5.580 66.952 1.00 82.56 671 GLU A O 1
ATOM 4819 N N . ASP A 1 672 ? -33.562 -6.278 65.829 1.00 85.12 672 ASP A N 1
ATOM 4820 C CA . ASP A 1 672 ? -34.022 -6.086 64.437 1.00 85.12 672 ASP A CA 1
ATOM 4821 C C . ASP A 1 672 ? -33.407 -7.250 63.644 1.00 85.12 672 ASP A C 1
ATOM 4823 O O . ASP A 1 672 ? -32.204 -7.258 63.341 1.00 85.12 672 ASP A O 1
ATOM 4827 N N . ALA A 1 673 ? -34.175 -8.327 63.488 1.00 83.06 673 ALA A N 1
ATOM 4828 C CA . ALA A 1 673 ? -33.660 -9.621 63.064 1.00 83.06 673 ALA A CA 1
ATOM 4829 C C . ALA A 1 673 ? -33.526 -9.763 61.541 1.00 83.06 673 ALA A C 1
ATOM 4831 O O . ALA A 1 673 ? -32.737 -10.607 61.093 1.00 83.06 673 ALA A O 1
ATOM 4832 N N . ASP A 1 674 ? -34.230 -8.955 60.749 1.00 79.06 674 ASP A N 1
ATOM 4833 C CA . ASP A 1 674 ? -34.158 -8.971 59.285 1.00 79.06 674 ASP A CA 1
ATOM 4834 C C . ASP A 1 674 ? -33.463 -7.745 58.666 1.00 79.06 674 ASP A C 1
ATOM 4836 O O . ASP A 1 674 ? -33.080 -7.780 57.488 1.00 79.06 674 ASP A O 1
ATOM 4840 N N . GLY A 1 675 ? -33.173 -6.726 59.478 1.00 80.25 675 GLY A N 1
ATOM 4841 C CA . GLY A 1 675 ? -32.363 -5.571 59.124 1.00 80.25 675 GLY A CA 1
ATOM 4842 C C . GLY A 1 675 ? -33.097 -4.532 58.285 1.00 80.25 675 GLY A C 1
ATOM 4843 O O . GLY A 1 675 ? -32.433 -3.803 57.532 1.00 80.25 675 GLY A O 1
ATOM 4844 N N . ASP A 1 676 ? -34.427 -4.472 58.360 1.00 78.88 676 ASP A N 1
ATOM 4845 C CA . ASP A 1 676 ? -35.239 -3.499 57.628 1.00 78.88 676 ASP A CA 1
ATOM 4846 C C . ASP A 1 676 ? -35.313 -2.107 58.272 1.00 78.88 676 ASP A C 1
ATOM 4848 O O . ASP A 1 676 ? -35.676 -1.126 57.608 1.00 78.88 676 ASP A O 1
ATOM 4852 N N . GLY A 1 677 ? -34.819 -1.991 59.508 1.00 77.69 677 GLY A N 1
ATOM 4853 C CA . GLY A 1 677 ? -34.739 -0.751 60.267 1.00 77.69 677 GLY A CA 1
ATOM 4854 C C . GLY A 1 677 ? -35.926 -0.501 61.199 1.00 77.69 677 GLY A C 1
ATOM 4855 O O . GLY A 1 677 ? -35.978 0.582 61.799 1.00 77.69 677 GLY A O 1
ATOM 4856 N N . ILE A 1 678 ? -36.849 -1.457 61.331 1.00 81.81 678 ILE A N 1
ATOM 4857 C CA . ILE A 1 678 ? -37.910 -1.499 62.339 1.00 81.81 678 ILE A CA 1
ATOM 4858 C C . ILE A 1 678 ? -37.512 -2.504 63.436 1.00 81.81 678 ILE A C 1
ATOM 4860 O O . ILE A 1 678 ? -36.896 -3.527 63.179 1.00 81.81 678 ILE A O 1
ATOM 4864 N N . CYS A 1 679 ? -37.784 -2.186 64.704 1.00 86.31 679 CYS A N 1
ATOM 4865 C CA . CYS A 1 679 ? -37.498 -3.116 65.801 1.00 86.31 679 CYS A CA 1
ATOM 4866 C C . CYS A 1 679 ? -38.468 -4.311 65.754 1.00 86.31 679 CYS A C 1
ATOM 4868 O O . CYS A 1 679 ? -39.659 -4.086 65.559 1.00 86.31 679 CYS A O 1
ATOM 4870 N N . ASP A 1 680 ? -38.020 -5.525 66.094 1.00 86.50 680 ASP A N 1
ATOM 4871 C CA . ASP A 1 680 ? -38.816 -6.770 66.114 1.00 86.50 680 ASP A CA 1
ATOM 4872 C C . ASP A 1 680 ? -40.141 -6.659 66.904 1.00 86.50 680 ASP A C 1
ATOM 4874 O O . ASP A 1 680 ? -41.070 -7.438 66.698 1.00 86.50 680 ASP A O 1
ATOM 4878 N N . ASP A 1 681 ? -40.237 -5.739 67.876 1.00 87.19 681 ASP A N 1
ATOM 4879 C CA . ASP A 1 681 ? -41.448 -5.506 68.673 1.00 87.19 681 ASP A CA 1
ATOM 4880 C C . ASP A 1 681 ? -42.434 -4.493 68.064 1.00 87.19 681 ASP A C 1
ATOM 4882 O O . ASP A 1 681 ? -43.574 -4.390 68.534 1.00 87.19 681 ASP A O 1
ATOM 4886 N N . GLU A 1 682 ? -42.007 -3.765 67.035 1.00 87.62 682 GLU A N 1
ATOM 4887 C CA . GLU A 1 682 ? -42.787 -2.800 66.252 1.00 87.62 682 GLU A CA 1
ATOM 4888 C C . GLU A 1 682 ? -42.940 -3.211 64.773 1.00 87.62 682 GLU A C 1
ATOM 4890 O O . GLU A 1 682 ? -43.642 -2.518 64.039 1.00 87.62 682 GLU A O 1
ATOM 4895 N N . ASP A 1 683 ? -42.327 -4.326 64.371 1.00 90.94 683 ASP A N 1
ATOM 4896 C CA . ASP A 1 683 ? -42.295 -4.862 63.012 1.00 90.94 683 ASP A CA 1
ATOM 4897 C C . ASP A 1 683 ? -43.454 -5.847 62.750 1.00 90.94 683 ASP A C 1
ATOM 4899 O O . ASP A 1 683 ? -43.673 -6.797 63.511 1.00 90.94 683 ASP A O 1
ATOM 4903 N N . ASN A 1 684 ? -44.219 -5.618 61.675 1.00 90.62 684 ASN A N 1
ATOM 4904 C CA . ASN A 1 684 ? -45.286 -6.517 61.231 1.00 90.62 684 ASN A CA 1
ATOM 4905 C C . ASN A 1 684 ? -44.779 -7.754 60.461 1.00 90.62 684 ASN A C 1
ATOM 4907 O O . ASN A 1 684 ? -45.578 -8.657 60.206 1.00 90.62 684 ASN A O 1
ATOM 4911 N N . CYS A 1 685 ? -43.476 -7.844 60.168 1.00 92.50 685 CYS A N 1
ATOM 4912 C CA . CYS A 1 685 ? -42.786 -9.032 59.670 1.00 92.50 685 CYS A CA 1
ATOM 4913 C C . CYS A 1 685 ? -41.371 -9.208 60.271 1.00 92.50 685 CYS A C 1
ATOM 4915 O O . CYS A 1 685 ? -40.414 -9.206 59.507 1.00 92.50 685 CYS A O 1
ATOM 4917 N N . PRO A 1 686 ? -41.215 -9.561 61.569 1.00 92.06 686 PRO A N 1
ATOM 4918 C CA . PRO A 1 686 ? -39.926 -9.561 62.300 1.00 92.06 686 PRO A CA 1
ATOM 4919 C C . PRO A 1 686 ? -38.758 -10.378 61.717 1.00 92.06 686 PRO A C 1
ATOM 4921 O O . PRO A 1 686 ? -37.669 -10.417 62.279 1.00 92.06 686 PRO A O 1
ATOM 4924 N N . PHE A 1 687 ? -38.992 -11.161 60.666 1.00 86.25 687 PHE A N 1
ATOM 4925 C CA . PHE A 1 687 ? -37.992 -12.011 60.024 1.00 86.25 687 PHE A CA 1
ATOM 4926 C C . PHE A 1 687 ? -37.998 -11.890 58.489 1.00 86.25 687 PHE A C 1
ATOM 4928 O O . PHE A 1 687 ? -37.322 -12.684 57.821 1.00 86.25 687 PHE A O 1
ATOM 4935 N N . VAL A 1 688 ? -38.778 -10.968 57.914 1.00 84.94 688 VAL A N 1
ATOM 4936 C CA . VAL A 1 688 ? -38.938 -10.786 56.467 1.00 84.94 688 VAL A CA 1
ATOM 4937 C C . VAL A 1 688 ? -38.926 -9.296 56.118 1.00 84.94 688 VAL A C 1
ATOM 4939 O O . VAL A 1 688 ? -39.965 -8.650 56.125 1.00 84.94 688 VAL A O 1
ATOM 4942 N N . TYR A 1 689 ? -37.759 -8.830 55.664 1.00 88.56 689 TYR A N 1
ATOM 4943 C CA . TYR A 1 689 ? -37.468 -7.428 55.352 1.00 88.56 689 TYR A CA 1
ATOM 4944 C C . TYR A 1 689 ? -38.609 -6.693 54.619 1.00 88.56 689 TYR A C 1
ATOM 4946 O O . TYR A 1 689 ? -38.869 -6.984 53.441 1.00 88.56 689 TYR A O 1
ATOM 4954 N N . ASN A 1 690 ? -39.236 -5.698 55.263 1.00 87.62 690 ASN A N 1
ATOM 4955 C CA . ASN A 1 690 ? -40.327 -4.900 54.693 1.00 87.62 690 ASN A CA 1
ATOM 4956 C C . ASN A 1 690 ? -40.444 -3.482 55.306 1.00 87.62 690 ASN A C 1
ATOM 4958 O O . ASN A 1 690 ? -41.438 -3.101 55.923 1.00 87.62 690 ASN A O 1
ATOM 4962 N N . ILE A 1 691 ? -39.473 -2.621 54.992 1.00 88.69 691 ILE A N 1
ATOM 4963 C CA . ILE A 1 691 ? -39.372 -1.239 55.512 1.00 88.69 691 ILE A CA 1
ATOM 4964 C C . ILE A 1 691 ? -40.631 -0.354 55.355 1.00 88.69 691 ILE A C 1
ATOM 4966 O O . ILE A 1 691 ? -40.768 0.670 56.030 1.00 88.69 691 ILE A O 1
ATOM 4970 N N . ASP A 1 692 ? -41.532 -0.667 54.418 1.00 89.12 692 ASP A N 1
ATOM 4971 C CA . ASP A 1 692 ? -42.767 0.089 54.195 1.00 89.12 692 ASP A CA 1
ATOM 4972 C C . ASP A 1 692 ? -43.937 -0.353 55.087 1.00 89.12 692 ASP A C 1
ATOM 4974 O O . ASP A 1 692 ? -44.940 0.368 55.137 1.00 89.12 692 ASP A O 1
ATOM 4978 N N . GLN A 1 693 ? -43.784 -1.474 55.809 1.00 90.88 693 GLN A N 1
ATOM 4979 C CA . GLN A 1 693 ? -44.741 -2.038 56.763 1.00 90.88 693 GLN A CA 1
ATOM 4980 C C . GLN A 1 693 ? -46.156 -2.116 56.165 1.00 90.88 693 GLN A C 1
ATOM 4982 O O . GLN A 1 693 ? -47.154 -1.812 56.824 1.00 90.88 693 GLN A O 1
ATOM 4987 N N . ALA A 1 694 ? -46.242 -2.453 54.872 1.00 89.44 694 ALA A N 1
ATOM 4988 C CA . ALA A 1 694 ? -47.512 -2.602 54.177 1.00 89.44 694 ALA A CA 1
ATOM 4989 C C . ALA A 1 694 ? -48.316 -3.754 54.796 1.00 89.44 694 ALA A C 1
ATOM 4991 O O . ALA A 1 694 ? -47.773 -4.830 55.010 1.00 89.44 694 ALA A O 1
ATOM 4992 N N . ASP A 1 695 ? -49.587 -3.501 55.085 1.00 87.69 695 ASP A N 1
ATOM 4993 C CA . ASP A 1 695 ? -50.555 -4.440 55.660 1.00 87.69 695 ASP A CA 1
ATOM 4994 C C . ASP A 1 695 ? -51.902 -4.105 55.000 1.00 87.69 695 ASP A C 1
ATOM 4996 O O . ASP A 1 695 ? -52.529 -3.078 55.290 1.00 87.69 695 ASP A O 1
ATOM 5000 N N . GLN A 1 696 ? -52.261 -4.857 53.956 1.00 85.75 696 GLN A N 1
ATOM 5001 C CA . GLN A 1 696 ? -53.377 -4.513 53.076 1.00 85.75 696 GLN A CA 1
ATOM 5002 C C . GLN A 1 696 ? -54.753 -4.794 53.690 1.00 85.75 696 GLN A C 1
ATOM 5004 O O . GLN A 1 696 ? -55.727 -4.121 53.314 1.00 85.75 696 GLN A O 1
ATOM 5009 N N . ASP A 1 697 ? -54.865 -5.776 54.581 1.00 81.75 697 ASP A N 1
ATOM 5010 C CA . ASP A 1 697 ? -56.125 -6.179 55.208 1.00 81.75 697 ASP A CA 1
ATOM 5011 C C . ASP A 1 697 ? -56.241 -5.829 56.706 1.00 81.75 697 ASP A C 1
ATOM 5013 O O . ASP A 1 697 ? -57.303 -6.071 57.302 1.00 81.75 697 ASP A O 1
ATOM 5017 N N . ASP A 1 698 ? -55.252 -5.087 57.223 1.00 87.50 698 ASP A N 1
ATOM 5018 C CA . ASP A 1 698 ? -55.166 -4.473 58.553 1.00 87.50 698 ASP A CA 1
ATOM 5019 C C . ASP A 1 698 ? -55.198 -5.515 59.701 1.00 87.50 698 ASP A C 1
ATOM 5021 O O . ASP A 1 698 ? -55.813 -5.260 60.753 1.00 87.50 698 ASP A O 1
ATOM 5025 N N . ASP A 1 699 ? -54.599 -6.699 59.516 1.00 81.06 699 ASP A N 1
ATOM 5026 C CA . ASP A 1 699 ? -54.549 -7.760 60.537 1.00 81.06 699 ASP A CA 1
ATOM 5027 C C . ASP A 1 699 ? -53.334 -7.677 61.483 1.00 81.06 699 ASP A C 1
ATOM 5029 O O . ASP A 1 699 ? -53.382 -8.205 62.603 1.00 81.06 699 ASP A O 1
ATOM 5033 N N . GLY A 1 700 ? -52.330 -6.874 61.120 1.00 85.81 700 GLY A N 1
ATOM 5034 C CA . GLY A 1 700 ? -51.097 -6.670 61.872 1.00 85.81 700 GLY A CA 1
ATOM 5035 C C . GLY A 1 700 ? -49.925 -7.545 61.426 1.00 85.81 700 GLY A C 1
ATOM 5036 O O . GLY A 1 700 ? -48.877 -7.462 62.070 1.00 85.81 700 GLY A O 1
ATOM 5037 N N . ILE A 1 701 ? -50.081 -8.339 60.365 1.00 86.50 701 ILE A N 1
ATOM 5038 C CA . ILE A 1 701 ? -49.019 -9.062 59.661 1.00 86.50 701 ILE A CA 1
ATOM 5039 C C . ILE A 1 701 ? -48.736 -8.329 58.345 1.00 86.50 701 ILE A C 1
ATOM 5041 O O . ILE A 1 701 ? -49.639 -7.887 57.642 1.00 86.50 701 ILE A O 1
ATOM 5045 N N . GLY A 1 702 ? -47.462 -8.126 58.016 1.00 89.81 702 GLY A N 1
ATOM 5046 C CA . GLY A 1 702 ? -47.114 -7.402 56.797 1.00 89.81 702 GLY A CA 1
ATOM 5047 C C . GLY A 1 702 ? -47.338 -8.227 55.531 1.00 89.81 702 GLY A C 1
ATOM 5048 O O . GLY A 1 702 ? -47.073 -9.427 55.507 1.00 89.81 702 GLY A O 1
ATOM 5049 N N . ASP A 1 703 ? -47.693 -7.559 54.429 1.00 86.31 703 ASP A N 1
ATOM 5050 C CA . ASP A 1 703 ? -47.868 -8.137 53.085 1.00 86.31 703 ASP A CA 1
ATOM 5051 C C . ASP A 1 703 ? -46.658 -9.003 52.645 1.00 86.31 703 ASP A C 1
ATOM 5053 O O . ASP A 1 703 ? -46.761 -9.844 51.751 1.00 86.31 703 ASP A O 1
ATOM 5057 N N . ALA A 1 704 ? -45.475 -8.774 53.226 1.00 84.56 704 ALA A N 1
ATOM 5058 C CA . ALA A 1 704 ? -44.250 -9.511 52.927 1.00 84.56 704 ALA A CA 1
ATOM 5059 C C . ALA A 1 704 ? -44.196 -10.910 53.568 1.00 84.56 704 ALA A C 1
ATOM 5061 O O . ALA A 1 704 ? -43.600 -11.823 52.987 1.00 84.56 704 ALA A O 1
ATOM 5062 N N . CYS A 1 705 ? -44.806 -11.081 54.742 1.00 86.25 705 CYS A N 1
ATOM 5063 C CA . CYS A 1 705 ? -44.851 -12.333 55.495 1.00 86.25 705 CYS A CA 1
ATOM 5064 C C . CYS A 1 705 ? -46.260 -12.944 55.567 1.00 86.25 705 CYS A C 1
ATOM 5066 O O . CYS A 1 705 ? -46.383 -14.114 55.931 1.00 86.25 705 CYS A O 1
ATOM 5068 N N . ASP A 1 706 ? -47.293 -12.214 55.136 1.00 80.75 706 ASP A N 1
ATOM 5069 C CA . ASP A 1 706 ? -48.658 -12.709 54.998 1.00 80.75 706 ASP A CA 1
ATOM 5070 C C . ASP A 1 706 ? -48.838 -13.546 53.710 1.00 80.75 706 ASP A C 1
ATOM 5072 O O . ASP A 1 706 ? -48.628 -13.110 52.572 1.00 80.75 706 ASP A O 1
ATOM 5076 N N . GLY A 1 707 ? -49.265 -14.799 53.886 1.00 74.12 707 GLY A N 1
ATOM 5077 C CA . GLY A 1 707 ? -49.593 -15.712 52.792 1.00 74.12 707 GLY A CA 1
ATOM 5078 C C . GLY A 1 707 ? -50.920 -15.403 52.083 1.00 74.12 707 GLY A C 1
ATOM 5079 O O . GLY A 1 707 ? -51.196 -16.001 51.030 1.00 74.12 707 GLY A O 1
ATOM 5080 N N . CYS A 1 708 ? -51.747 -14.506 52.628 1.00 71.38 708 CYS A N 1
ATOM 5081 C CA . CYS A 1 708 ? -53.124 -14.280 52.212 1.00 71.38 708 CYS A CA 1
ATOM 5082 C C . CYS A 1 708 ? -53.570 -12.796 52.231 1.00 71.38 708 CYS A C 1
ATOM 5084 O O . CYS A 1 708 ? -54.644 -12.496 52.732 1.00 71.38 708 CYS A O 1
ATOM 5086 N N . LEU A 1 709 ? -52.850 -11.961 51.468 1.00 73.19 709 LEU A N 1
ATOM 5087 C CA . LEU A 1 709 ? -52.936 -10.495 51.228 1.00 73.19 709 LEU A CA 1
ATOM 5088 C C . LEU A 1 709 ? -54.299 -9.744 51.151 1.00 73.19 709 LEU A C 1
ATOM 5090 O O . LEU A 1 709 ? -54.324 -8.568 50.780 1.00 73.19 709 LEU A O 1
ATOM 5094 N N . VAL A 1 710 ? -55.460 -10.385 51.308 1.00 71.06 710 VAL A N 1
ATOM 5095 C CA . VAL A 1 710 ? -56.787 -9.777 51.076 1.00 71.06 710 VAL A CA 1
ATOM 5096 C C . VAL A 1 710 ? -57.894 -10.268 52.023 1.00 71.06 710 VAL A C 1
ATOM 5098 O O . VAL A 1 710 ? -59.061 -9.917 51.790 1.00 71.06 710 VAL A O 1
ATOM 5101 N N . ASP A 1 711 ? -57.599 -11.115 53.012 1.00 70.25 711 ASP A N 1
ATOM 5102 C CA . ASP A 1 711 ? -58.615 -11.725 53.880 1.00 70.25 711 ASP A CA 1
ATOM 5103 C C . ASP A 1 711 ? -58.112 -11.945 55.317 1.00 70.25 711 ASP A C 1
ATOM 5105 O O . ASP A 1 711 ? -57.770 -13.057 55.698 1.00 70.25 711 ASP A O 1
ATOM 5109 N N . SER A 1 712 ? -58.218 -10.919 56.160 1.00 67.94 712 SER A N 1
ATOM 5110 C CA . SER A 1 712 ? -57.832 -10.968 57.581 1.00 67.94 712 SER A CA 1
ATOM 5111 C C . SER A 1 712 ? -58.563 -12.010 58.448 1.00 67.94 712 SER A C 1
ATOM 5113 O O . SER A 1 712 ? -58.241 -12.194 59.621 1.00 67.94 712 SER A O 1
ATOM 5115 N N . ASP A 1 713 ? -59.571 -12.717 57.913 1.00 67.50 713 ASP A N 1
ATOM 5116 C CA . ASP A 1 713 ? -60.209 -13.861 58.580 1.00 67.50 713 ASP A CA 1
ATOM 5117 C C . ASP A 1 713 ? -59.478 -15.202 58.300 1.00 67.50 713 ASP A C 1
ATOM 5119 O O . ASP A 1 713 ? -59.911 -16.245 58.815 1.00 67.50 713 ASP A O 1
ATOM 5123 N N . CYS A 1 714 ? -58.421 -15.205 57.473 1.00 66.31 714 CYS A N 1
ATOM 5124 C CA . CYS A 1 714 ? -57.669 -16.401 57.076 1.00 66.31 714 CYS A CA 1
ATOM 5125 C C . CYS A 1 714 ? -56.226 -16.493 57.611 1.00 66.31 714 CYS A C 1
ATOM 5127 O O . CYS A 1 714 ? -55.493 -17.400 57.205 1.00 66.31 714 CYS A O 1
ATOM 5129 N N . ASP A 1 715 ? -55.901 -15.644 58.580 1.00 65.94 715 ASP A N 1
ATOM 5130 C CA . ASP A 1 715 ? -54.653 -15.617 59.341 1.00 65.94 715 ASP A CA 1
ATOM 5131 C C . ASP A 1 715 ? -54.852 -16.179 60.774 1.00 65.94 715 ASP A C 1
ATOM 5133 O O . ASP A 1 715 ? -55.932 -16.072 61.379 1.00 65.94 715 ASP A O 1
ATOM 5137 N N . ASP A 1 716 ? -53.831 -16.847 61.316 1.00 69.69 716 ASP A N 1
ATOM 5138 C CA . ASP A 1 716 ? -53.782 -17.318 62.702 1.00 69.69 716 ASP A CA 1
ATOM 5139 C C . ASP A 1 716 ? -53.204 -16.292 63.703 1.00 69.69 716 ASP A C 1
ATOM 5141 O O . ASP A 1 716 ? -53.305 -16.506 64.925 1.00 69.69 716 ASP A O 1
ATOM 5145 N N . GLY A 1 717 ? -52.714 -15.154 63.203 1.00 67.19 717 GLY A N 1
ATOM 5146 C CA . GLY A 1 717 ? -52.184 -14.030 63.967 1.00 67.19 717 GLY A CA 1
ATOM 5147 C C . GLY A 1 717 ? -50.721 -14.190 64.380 1.00 67.19 717 GLY A C 1
ATOM 5148 O O . GLY A 1 717 ? -50.300 -13.515 65.328 1.00 67.19 717 GLY A O 1
ATOM 5149 N N . ASP A 1 718 ? -49.969 -15.113 63.764 1.00 71.62 718 ASP A N 1
ATOM 5150 C CA . ASP A 1 718 ? -48.541 -15.332 64.013 1.00 71.62 718 ASP A CA 1
ATOM 5151 C C . ASP A 1 718 ? -47.686 -15.033 62.757 1.00 71.62 718 ASP A C 1
ATOM 5153 O O . ASP A 1 718 ? -47.560 -15.899 61.884 1.00 71.62 718 ASP A O 1
ATOM 5157 N N . PRO A 1 719 ? -46.979 -13.879 62.700 1.00 68.25 719 PRO A N 1
ATOM 5158 C CA . PRO A 1 719 ? -46.132 -13.485 61.560 1.00 68.25 719 PRO A CA 1
ATOM 5159 C C . PRO A 1 719 ? -44.921 -14.411 61.342 1.00 68.25 719 PRO A C 1
ATOM 5161 O O . PRO A 1 719 ? -44.155 -14.253 60.393 1.00 68.25 719 PRO A O 1
ATOM 5164 N N . ASN A 1 720 ? -44.727 -15.400 62.221 1.00 69.06 720 ASN A N 1
ATOM 5165 C CA . ASN A 1 720 ? -43.627 -16.360 62.167 1.00 69.06 720 ASN A CA 1
ATOM 5166 C C . ASN A 1 720 ? -44.018 -17.697 61.523 1.00 69.06 720 ASN A C 1
ATOM 5168 O O . ASN A 1 720 ? -43.210 -18.638 61.518 1.00 69.06 720 ASN A O 1
ATOM 5172 N N . THR A 1 721 ? -45.249 -17.825 61.023 1.00 64.44 721 THR A N 1
ATOM 5173 C CA . THR A 1 721 ? -45.733 -19.038 60.364 1.00 64.44 721 THR A CA 1
ATOM 5174 C C . THR A 1 721 ? -46.156 -18.755 58.925 1.00 64.44 721 THR A C 1
ATOM 5176 O O . THR A 1 721 ? -46.616 -17.675 58.594 1.00 64.44 721 THR A O 1
ATOM 5179 N N . VAL A 1 722 ? -45.929 -19.721 58.027 1.00 57.56 722 VAL A N 1
ATOM 5180 C CA . VAL A 1 722 ? -46.340 -19.595 56.620 1.00 57.56 722 VAL A CA 1
ATOM 5181 C C . VAL A 1 722 ? -47.721 -20.219 56.475 1.00 57.56 722 VAL A C 1
ATOM 5183 O O . VAL A 1 722 ? -47.835 -21.451 56.433 1.00 57.56 722 VAL A O 1
ATOM 5186 N N . ASP A 1 723 ? -48.750 -19.384 56.377 1.00 63.00 723 ASP A N 1
ATOM 5187 C CA . ASP A 1 723 ? -50.127 -19.834 56.201 1.00 63.00 723 ASP A CA 1
ATOM 5188 C C . ASP A 1 723 ? -50.484 -20.084 54.726 1.00 63.00 723 ASP A C 1
ATOM 5190 O O . ASP A 1 723 ? -50.090 -19.366 53.805 1.00 63.00 723 ASP A O 1
ATOM 5194 N N . PHE A 1 724 ? -51.226 -21.169 54.478 1.00 61.47 724 PHE A N 1
ATOM 5195 C CA . PHE A 1 724 ? -51.679 -21.552 53.140 1.00 61.47 724 PHE A CA 1
ATOM 5196 C C . PHE A 1 724 ? -53.204 -21.481 53.032 1.00 61.47 724 PHE A C 1
ATOM 5198 O O . PHE A 1 724 ? -53.936 -22.271 53.638 1.00 61.47 724 PHE A O 1
ATOM 5205 N N . CYS A 1 725 ? -53.680 -20.608 52.144 1.00 59.38 725 CYS A N 1
ATOM 5206 C CA . CYS A 1 725 ? -55.087 -20.512 51.772 1.00 59.38 725 CYS A CA 1
ATOM 5207 C C . CYS A 1 725 ? -55.503 -21.617 50.775 1.00 59.38 725 CYS A C 1
ATOM 5209 O O . CYS A 1 725 ? -55.252 -21.521 49.570 1.00 59.38 725 CYS A O 1
ATOM 5211 N N . GLU A 1 726 ? -56.224 -22.653 51.234 1.00 59.97 726 GLU A N 1
ATOM 5212 C CA . GLU A 1 726 ? -56.865 -23.645 50.352 1.00 59.97 726 GLU A CA 1
ATOM 5213 C C . GLU A 1 726 ? -58.403 -23.521 50.406 1.00 59.97 726 GLU A C 1
ATOM 5215 O O . GLU A 1 726 ? -59.061 -23.978 51.332 1.00 59.97 726 GLU A O 1
ATOM 5220 N N . ASN A 1 727 ? -59.010 -22.948 49.358 1.00 55.19 727 ASN A N 1
ATOM 5221 C CA . ASN A 1 727 ? -60.467 -22.742 49.221 1.00 55.19 727 ASN A CA 1
ATOM 5222 C C . ASN A 1 727 ? -61.127 -21.790 50.248 1.00 55.19 727 ASN A C 1
ATOM 5224 O O . ASN A 1 727 ? -62.328 -21.925 50.493 1.00 55.19 727 ASN A O 1
ATOM 5228 N N . GLY A 1 728 ? -60.394 -20.809 50.784 1.00 56.81 728 GLY A N 1
ATOM 5229 C CA . GLY A 1 728 ? -60.944 -19.806 51.711 1.00 56.81 728 GLY A CA 1
ATOM 5230 C C . GLY A 1 728 ? -61.171 -20.324 53.136 1.00 56.81 728 GLY A C 1
ATOM 5231 O O . GLY A 1 728 ? -62.056 -19.832 53.828 1.00 56.81 728 GLY A O 1
ATOM 5232 N N . GLU A 1 729 ? -60.426 -21.355 53.546 1.00 56.41 729 GLU A N 1
ATOM 5233 C CA . GLU A 1 729 ? -60.302 -21.813 54.935 1.00 56.41 729 GLU A CA 1
ATOM 5234 C C . GLU A 1 729 ? -58.802 -22.050 55.230 1.00 56.41 729 GLU A C 1
ATOM 5236 O O . GLU A 1 729 ? -58.106 -22.614 54.380 1.00 56.41 729 GLU A O 1
ATOM 5241 N N . CYS A 1 730 ? -58.303 -21.640 56.407 1.00 56.62 730 CYS A N 1
ATOM 5242 C CA . CYS A 1 730 ? -56.901 -21.844 56.812 1.00 56.62 730 CYS A CA 1
ATOM 5243 C C . CYS A 1 730 ? -56.562 -23.334 56.931 1.00 56.62 730 CYS A C 1
ATOM 5245 O O . CYS A 1 730 ? -57.287 -24.093 57.593 1.00 56.62 730 CYS A O 1
ATOM 5247 N N . VAL A 1 731 ? -55.428 -23.758 56.365 1.00 58.06 731 VAL A N 1
ATOM 5248 C CA . VAL A 1 731 ? -54.897 -25.117 56.539 1.00 58.06 731 VAL A CA 1
ATOM 5249 C C . VAL A 1 731 ? -53.493 -25.059 57.142 1.00 58.06 731 VAL A C 1
ATOM 5251 O O . VAL A 1 731 ? -52.532 -24.721 56.467 1.00 58.06 731 VAL A O 1
ATOM 5254 N N . HIS A 1 732 ? -53.384 -25.469 58.404 1.00 55.12 732 HIS A N 1
ATOM 5255 C CA . HIS A 1 732 ? -52.138 -25.502 59.178 1.00 55.12 732 HIS A CA 1
ATOM 5256 C C . HIS A 1 732 ? -51.341 -26.802 58.913 1.00 55.12 732 HIS A C 1
ATOM 5258 O O . HIS A 1 732 ? -51.929 -27.893 58.995 1.00 55.12 732 HIS A O 1
ATOM 5264 N N . TYR A 1 733 ? -50.028 -26.720 58.643 1.00 52.72 733 TYR A N 1
ATOM 5265 C CA . TYR A 1 733 ? -49.132 -27.886 58.480 1.00 52.72 733 TYR A CA 1
ATOM 5266 C C . TYR A 1 733 ? -47.958 -27.919 59.452 1.00 52.72 733 TYR A C 1
ATOM 5268 O O . TYR A 1 733 ? -47.237 -26.910 59.553 1.00 52.72 733 TYR A O 1
#

Mean predicted aligned error: 19.36 Å

Nearest PDB structures (foldseek):
  1ru4-assembly1_A  TM=5.244E-01  e=5.403E-04  Dickeya chrysanthemi
  8oiq-assembly1_BO  TM=5.013E-01  e=2.134E+00  Sus scrofa